Protein AF-0000000072265539 (afdb_homodimer)

Organism: Cereibacter sphaeroides (strain ATCC 17023 / DSM 158 / JCM 6121 / CCUG 31486 / LMG 2827 / NBRC 12203 / NCIMB 8253 / ATH 2.4.1.) (NCBI:txid272943)

Secondary structure (DSSP, 8-state):
-HHHHHHHHHHHHHS-HHHHHHHHHHHHHHHHHHHHH-S-HHHHHHHHHHHHHHHHHHHHHHHTTHHHHHHHHTTHHHHHHHSSS-HHHHHHHHHHHHIIIIIHHHHHHHHHHHHHTT--TTHHHHHHHHHHHHHHHHHHHHHHHHHHHTT-TTHHHHHHHHHHHHHHHHHHHHHHHHHHHHTT---HHHHHHHHHHHHHHHHHHHHHHHHHHHHHT-/-HHHHHHHHHHHHHS-HHHHHHHHHHHHHHHHHHHHH-S-HHHHHHHHHHHHHHHHHHHHHHHTTHHHHHHHHTTHHHHHHHSSS-HHHHHHHHHHHHIIIIIHHHHHHHHHHHHHTT--TTHHHHHHHHHHHHHHHHHHHHHHHHHHHTT-TTHHHHHHHHHHHHHHHHHHHHHHHHHHHHTT---HHHHHHHHHHHHHHHHHHHHHHHHHHHHHT-

Foldseek 3Di:
DVVLLVVLLVCLVVVVPLLVQLLVQLLCQLQVVCVVVHVDLVVLQQCLLLSSLVSLLVSLLSNLLVLCAVCVVVVVLVVLLPDPDDQLVSLLSSLVSSCVSHLQVSLVCSLVSCVSSNHAPQLNVLLSLLSVQQVSLSSLLLSLLCLLQPPHDVSSVSSCVRSVVVSVLSSVLSSVLSNCRSVVHDNPVSSVSSNVSSVVSSPPSSVSSSVSNVVVVD/DVVLLVVLLVCLVVVVPLLVQLLVQLLCQLQVVCVVVHVDLVVLQQCLLLSSLVSLLVSLLSNLLVLCAVCVVVVVLVVLLPDPDDQLVSLLSSLVSSCVSHLQVSLVCSLVSCVSSNHAPQLNVLLSLLSVQQVSLSSLLLSLLCLLQPPHDVSSVSSCVVSVVVSVLSSVLSSVLSNCRSVVHDNPVSSVSSNVSSVVSSPPSSVSSSVSNVVVVD

Radius of gyration: 22.02 Å; Cα contacts (8 Å, |Δi|>4): 659; chains: 2; bounding box: 60×53×45 Å

InterPro domains:
  IPR003544 Cytochrome c-type biogenesis protein CcmB [PF03379] (1-215)
  IPR003544 Cytochrome c-type biogenesis protein CcmB [PTHR30070] (2-191)
  IPR026031 Cytochrome c-type biogenesis protein CcmB, bacteria [PIRSF002764] (3-217)
  IPR026031 Cytochrome c-type biogenesis protein CcmB, bacteria [TIGR01190] (4-214)

Nearest PDB structures (foldseek):
  8ce1-assembly1_B  TM=9.527E-01  e=8.725E-14  Escherichia coli
  7f02-assembly1_F  TM=9.563E-01  e=2.378E-13  Escherichia coli BL21(DE3)
  7vfp-assembly1_B  TM=8.879E-01  e=1.341E-10  Escherichia coli BL21(DE3)
  7vfj-assembly1_B  TM=8.975E-01  e=1.117E-10  Escherichia coli BL21(DE3)
  8ce1-assembly1_B  TM=9.526E-01  e=1.186E-13  Escherichia coli

Sequence (436 aa):
MIALLLRDLRLALRAGGGFGLGLAFFLLVAVLVPLGVGPEPATLAKIAPGILWVGALLACLLSLDRIFALDHEDGSLDLLATAPIPLEGVVAVKACAHWIVTGLPLTLVSPLLGLLMNLPAEGYPLLLASLAIGTPALSVIGTFGAALTVGLKRGGLLLSLLVLPLYVPTLVFGAEAVRRGALGMDVATPFLLLGGITAGVAALLPFASAAAVRINLRMIALLLRDLRLALRAGGGFGLGLAFFLLVAVLVPLGVGPEPATLAKIAPGILWVGALLACLLSLDRIFALDHEDGSLDLLATAPIPLEGVVAVKACAHWIVTGLPLTLVSPLLGLLMNLPAEGYPLLLASLAIGTPALSVIGTFGAALTVGLKRGGLLLSLLVLPLYVPTLVFGAEAVRRGALGMDVATPFLLLGGITAGVAALLPFASAAAVRINLR

Structure (mmCIF, N/CA/C/O backbone):
data_AF-0000000072265539-model_v1
#
loop_
_entity.id
_entity.type
_entity.pdbx_description
1 polymer 'Heme exporter protein B'
#
loop_
_atom_site.group_PDB
_atom_site.id
_atom_site.type_symbol
_atom_site.label_atom_id
_atom_site.label_alt_id
_atom_site.label_comp_id
_atom_site.label_asym_id
_atom_site.label_entity_id
_atom_site.label_seq_id
_atom_site.pdbx_PDB_ins_code
_atom_site.Cartn_x
_atom_site.Cartn_y
_atom_site.Cartn_z
_atom_site.occupancy
_atom_site.B_iso_or_equiv
_atom_site.auth_seq_id
_atom_site.auth_comp_id
_atom_site.auth_asym_id
_atom_site.auth_atom_id
_atom_site.pdbx_PDB_model_num
ATOM 1 N N . MET A 1 1 ? 28.266 14.273 11.57 1 88.81 1 MET A N 1
ATOM 2 C CA . MET A 1 1 ? 27.391 13.367 10.828 1 88.81 1 MET A CA 1
ATOM 3 C C . MET A 1 1 ? 26.703 12.391 11.773 1 88.81 1 MET A C 1
ATOM 5 O O . MET A 1 1 ? 25.5 12.125 11.625 1 88.81 1 MET A O 1
ATOM 9 N N . ILE A 1 2 ? 27.297 12.039 12.867 1 90.25 2 ILE A N 1
ATOM 10 C CA . ILE A 1 2 ? 26.688 11.117 13.82 1 90.25 2 ILE A CA 1
ATOM 11 C C . ILE A 1 2 ? 25.578 11.836 14.586 1 90.25 2 ILE A C 1
ATOM 13 O O . ILE A 1 2 ? 24.516 11.25 14.836 1 90.25 2 ILE A O 1
ATOM 17 N N . ALA A 1 3 ? 25.875 13.062 14.922 1 88.69 3 ALA A N 1
ATOM 18 C CA . ALA A 1 3 ? 24.875 13.859 15.617 1 88.69 3 ALA A CA 1
ATOM 19 C C . ALA A 1 3 ? 23.625 14.023 14.758 1 88.69 3 ALA A C 1
ATOM 21 O O . ALA A 1 3 ? 22.5 13.938 15.266 1 88.69 3 ALA A O 1
ATOM 22 N N . LEU A 1 4 ? 23.844 14.211 13.523 1 88.69 4 LEU A N 1
ATOM 23 C CA . LEU A 1 4 ? 22.719 14.359 12.602 1 88.69 4 LEU A CA 1
ATOM 24 C C . LEU A 1 4 ? 21.953 13.047 12.469 1 88.69 4 LEU A C 1
ATOM 26 O O . LEU A 1 4 ? 20.719 13.047 12.43 1 88.69 4 LEU A O 1
ATOM 30 N N . LEU A 1 5 ? 22.641 11.969 12.406 1 92.62 5 LEU A N 1
ATOM 31 C CA . LEU A 1 5 ? 22.016 10.656 12.32 1 92.62 5 LEU A CA 1
ATOM 32 C C . LEU A 1 5 ? 21.156 10.391 13.555 1 92.62 5 LEU A C 1
ATOM 34 O O . LEU A 1 5 ? 20.016 9.961 13.43 1 92.62 5 LEU A O 1
ATOM 38 N N . LEU A 1 6 ? 21.703 10.633 14.648 1 92.69 6 LEU A N 1
ATOM 39 C CA . LEU A 1 6 ? 20.969 10.406 15.898 1 92.69 6 LEU A CA 1
ATOM 40 C C . LEU A 1 6 ? 19.734 11.289 15.977 1 92.69 6 LEU A C 1
ATOM 42 O O . LEU A 1 6 ? 18.688 10.852 16.438 1 92.69 6 LEU A O 1
ATOM 46 N N . ARG A 1 7 ? 19.938 12.477 15.547 1 88.06 7 ARG A N 1
ATOM 47 C CA . ARG A 1 7 ? 18.812 13.398 15.492 1 88.06 7 ARG A CA 1
ATOM 48 C C . ARG A 1 7 ? 17.719 12.867 14.57 1 88.06 7 ARG A C 1
ATOM 50 O O . ARG A 1 7 ? 16.531 12.852 14.938 1 88.06 7 ARG A O 1
ATOM 57 N N . ASP A 1 8 ? 18.125 12.43 13.414 1 88.94 8 ASP A N 1
ATOM 58 C CA . ASP A 1 8 ? 17.156 11.938 12.445 1 88.94 8 ASP A CA 1
ATOM 59 C C . ASP A 1 8 ? 16.484 10.656 12.938 1 88.94 8 ASP A C 1
ATOM 61 O O . ASP A 1 8 ? 15.297 10.43 12.688 1 88.94 8 ASP A O 1
ATOM 65 N N . LEU A 1 9 ? 17.219 9.828 13.578 1 89.62 9 LEU A N 1
ATOM 66 C CA . LEU A 1 9 ? 16.656 8.617 14.148 1 89.62 9 LEU A CA 1
ATOM 67 C C . LEU A 1 9 ? 15.617 8.953 15.219 1 89.62 9 LEU A C 1
ATOM 69 O O . LEU A 1 9 ? 14.539 8.344 15.258 1 89.62 9 LEU A O 1
ATOM 73 N N . ARG A 1 10 ? 15.891 9.914 15.984 1 87.12 10 ARG A N 1
ATOM 74 C CA . ARG A 1 10 ? 14.969 10.352 17.031 1 87.12 10 ARG A CA 1
ATOM 75 C C . ARG A 1 10 ? 13.703 10.953 16.438 1 87.12 10 ARG A C 1
ATOM 77 O O . ARG A 1 10 ? 12.594 10.672 16.891 1 87.12 10 ARG A O 1
ATOM 84 N N . LEU A 1 11 ? 13.906 11.734 15.461 1 80.44 11 LEU A N 1
ATOM 85 C CA . LEU A 1 11 ? 12.773 12.367 14.797 1 80.44 11 LEU A CA 1
ATOM 86 C C . LEU A 1 11 ? 11.875 11.32 14.141 1 80.44 11 LEU A C 1
ATOM 88 O O . LEU A 1 11 ? 10.648 11.406 14.227 1 80.44 11 LEU A O 1
ATOM 92 N N . ALA A 1 12 ? 12.492 10.359 13.508 1 81.38 12 ALA A N 1
ATOM 93 C CA . ALA A 1 12 ? 11.75 9.312 12.805 1 81.38 12 ALA A CA 1
ATOM 94 C C . ALA A 1 12 ? 10.969 8.445 13.789 1 81.38 12 ALA A C 1
ATOM 96 O O . ALA A 1 12 ? 9.836 8.055 13.508 1 81.38 12 ALA A O 1
ATOM 97 N N . LEU A 1 13 ? 11.578 8.148 14.906 1 79 13 LEU A N 1
ATOM 98 C CA . LEU A 1 13 ? 10.945 7.305 15.914 1 79 13 LEU A CA 1
ATOM 99 C C . LEU A 1 13 ? 9.836 8.07 16.641 1 79 13 LEU A C 1
ATOM 101 O O . LEU A 1 13 ? 8.828 7.48 17.031 1 79 13 LEU A O 1
ATOM 105 N N . ARG A 1 14 ? 10.086 9.336 16.859 1 71.25 14 ARG A N 1
ATOM 106 C CA . ARG A 1 14 ? 9.102 10.156 17.562 1 71.25 14 ARG A CA 1
ATOM 107 C C . ARG A 1 14 ? 7.91 10.469 16.656 1 71.25 14 ARG A C 1
ATOM 109 O O . ARG A 1 14 ? 6.777 10.57 17.141 1 71.25 14 ARG A O 1
ATOM 116 N N . ALA A 1 15 ? 8.305 10.758 15.453 1 62.69 15 ALA A N 1
ATOM 117 C CA . ALA A 1 15 ? 7.207 11.062 14.531 1 62.69 15 ALA A CA 1
ATOM 118 C C . ALA A 1 15 ? 6.32 9.836 14.32 1 62.69 15 ALA A C 1
ATOM 120 O O . ALA A 1 15 ? 5.156 9.969 13.938 1 62.69 15 ALA A O 1
ATOM 121 N N . GLY A 1 16 ? 6.719 8.609 15.062 1 58.09 16 GLY A N 1
ATOM 122 C CA . GLY A 1 16 ? 5.996 7.355 15.18 1 58.09 16 GLY A CA 1
ATOM 123 C C . GLY A 1 16 ? 5.285 6.957 13.898 1 58.09 16 GLY A C 1
ATOM 124 O O . GLY A 1 16 ? 5.137 5.77 13.609 1 58.09 16 GLY A O 1
ATOM 125 N N . GLY A 1 17 ? 4.656 7.855 13.156 1 59 17 GLY A N 1
ATOM 126 C CA . GLY A 1 17 ? 3.629 7.574 12.164 1 59 17 GLY A CA 1
ATOM 127 C C . GLY A 1 17 ? 4.18 6.953 10.891 1 59 17 GLY A C 1
ATOM 128 O O . GLY A 1 17 ? 3.594 6.016 10.352 1 59 17 GLY A O 1
ATOM 129 N N . GLY A 1 18 ? 5.406 7.273 10.5 1 62.09 18 GLY A N 1
ATOM 130 C CA . GLY A 1 18 ? 5.84 6.832 9.188 1 62.09 18 GLY A CA 1
ATOM 131 C C . GLY A 1 18 ? 6.402 5.422 9.188 1 62.09 18 GLY A C 1
ATOM 132 O O . GLY A 1 18 ? 6.039 4.605 8.336 1 62.09 18 GLY A O 1
ATOM 133 N N . PHE A 1 19 ? 7.145 5.035 10.266 1 69.88 19 PHE A N 1
ATOM 134 C CA . PHE A 1 19 ? 7.816 3.74 10.32 1 69.88 19 PHE A CA 1
ATOM 135 C C . PHE A 1 19 ? 6.832 2.631 10.664 1 69.88 19 PHE A C 1
ATOM 137 O O . PHE A 1 19 ? 6.848 1.563 10.047 1 69.88 19 PHE A O 1
ATOM 144 N N . GLY A 1 20 ? 6.09 2.955 11.516 1 79.19 20 GLY A N 1
ATOM 145 C CA . GLY A 1 20 ? 5.066 1.985 11.875 1 79.19 20 GLY A CA 1
ATOM 146 C C . GLY A 1 20 ? 4.098 1.695 10.75 1 79.19 20 GLY A C 1
ATOM 147 O O . GLY A 1 20 ? 3.688 0.548 10.547 1 79.19 20 GLY A O 1
ATOM 148 N N . LEU A 1 21 ? 3.891 2.695 9.953 1 80.12 21 LEU A N 1
ATOM 149 C CA . LEU A 1 21 ? 2.953 2.557 8.844 1 80.12 21 LEU A CA 1
ATOM 150 C C . LEU A 1 21 ? 3.521 1.643 7.758 1 80.12 21 LEU A C 1
ATOM 152 O O . LEU A 1 21 ? 2.805 0.802 7.211 1 80.12 21 LEU A O 1
ATOM 156 N N . GLY A 1 22 ? 4.824 1.837 7.508 1 88.12 22 GLY A N 1
ATOM 157 C CA . GLY A 1 22 ? 5.469 0.975 6.527 1 88.12 22 GLY A CA 1
ATOM 158 C C . GLY A 1 22 ? 5.473 -0.488 6.934 1 88.12 22 GLY A C 1
ATOM 159 O O . GLY A 1 22 ? 5.18 -1.363 6.117 1 88.12 22 GLY A O 1
ATOM 160 N N . LEU A 1 23 ? 5.75 -0.711 8.203 1 91.56 23 LEU A N 1
ATOM 161 C CA . LEU A 1 23 ? 5.777 -2.078 8.711 1 91.56 23 LEU A CA 1
ATOM 162 C C . LEU A 1 23 ? 4.379 -2.688 8.695 1 91.56 23 LEU A C 1
ATOM 164 O O . LEU A 1 23 ? 4.207 -3.852 8.328 1 91.56 23 LEU A O 1
ATOM 168 N N . ALA A 1 24 ? 3.443 -1.901 9.109 1 90.56 24 ALA A N 1
ATOM 169 C CA . ALA A 1 24 ? 2.057 -2.359 9.102 1 90.56 24 ALA A CA 1
ATOM 170 C C . ALA A 1 24 ? 1.602 -2.688 7.68 1 90.56 24 ALA A C 1
ATOM 172 O O . ALA A 1 24 ? 0.908 -3.682 7.457 1 90.56 24 ALA A O 1
ATOM 173 N N . PHE A 1 25 ? 1.995 -1.825 6.855 1 92.12 25 PHE A N 1
ATOM 174 C CA . PHE A 1 25 ? 1.646 -2.051 5.457 1 92.12 25 PHE A CA 1
ATOM 175 C C . PHE A 1 25 ? 2.234 -3.365 4.957 1 92.12 25 PHE A C 1
ATOM 177 O O . PHE A 1 25 ? 1.557 -4.133 4.273 1 92.12 25 PHE A O 1
ATOM 184 N N . PHE A 1 26 ? 3.473 -3.564 5.211 1 95.94 26 PHE A N 1
ATOM 185 C CA . PHE A 1 26 ? 4.152 -4.797 4.824 1 95.94 26 PHE A CA 1
ATOM 186 C C . PHE A 1 26 ? 3.426 -6.016 5.379 1 95.94 26 PHE A C 1
ATOM 188 O O . PHE A 1 26 ? 3.203 -6.992 4.664 1 95.94 26 PHE A O 1
ATOM 195 N N . LEU A 1 27 ? 3.023 -5.957 6.547 1 94.81 27 LEU A N 1
ATOM 196 C CA . LEU A 1 27 ? 2.273 -7.027 7.195 1 94.81 27 LEU A CA 1
ATOM 197 C C . LEU A 1 27 ? 0.918 -7.223 6.523 1 94.81 27 LEU A C 1
ATOM 199 O O . LEU A 1 27 ? 0.497 -8.359 6.289 1 94.81 27 LEU A O 1
ATOM 203 N N . LEU A 1 28 ? 0.301 -6.156 6.207 1 94.44 28 LEU A N 1
ATOM 204 C CA . LEU A 1 28 ? -1.011 -6.227 5.574 1 94.44 28 LEU A CA 1
ATOM 205 C C . LEU A 1 28 ? -0.922 -6.922 4.219 1 94.44 28 LEU A C 1
ATOM 207 O O . LEU A 1 28 ? -1.77 -7.754 3.885 1 94.44 28 LEU A O 1
ATOM 211 N N . VAL A 1 29 ? 0.098 -6.543 3.473 1 95.81 29 VAL A N 1
ATOM 212 C CA . VAL A 1 29 ? 0.286 -7.18 2.174 1 95.81 29 VAL A CA 1
ATOM 213 C C . VAL A 1 29 ? 0.459 -8.688 2.357 1 95.81 29 VAL A C 1
ATOM 215 O O . VAL A 1 29 ? -0.201 -9.484 1.684 1 95.81 29 VAL A O 1
ATOM 218 N N . ALA A 1 30 ? 1.24 -9.109 3.297 1 96.19 30 ALA A N 1
ATOM 219 C CA . ALA A 1 30 ? 1.582 -10.516 3.508 1 96.19 30 ALA A CA 1
ATOM 220 C C . ALA A 1 30 ? 0.386 -11.297 4.043 1 96.19 30 ALA A C 1
ATOM 222 O O . ALA A 1 30 ? 0.256 -12.492 3.789 1 96.19 30 ALA A O 1
ATOM 223 N N . VAL A 1 31 ? -0.462 -10.633 4.723 1 95.56 31 VAL A N 1
ATOM 224 C CA . VAL A 1 31 ? -1.626 -11.297 5.305 1 95.56 31 VAL A CA 1
ATOM 225 C C . VAL A 1 31 ? -2.75 -11.367 4.27 1 95.56 31 VAL A C 1
ATOM 227 O O . VAL A 1 31 ? -3.422 -12.391 4.141 1 95.56 31 VAL A O 1
ATOM 230 N N . LEU A 1 32 ? -2.916 -10.367 3.52 1 97.25 32 LEU A N 1
ATOM 231 C CA . LEU A 1 32 ? -4.078 -10.242 2.645 1 97.25 32 LEU A CA 1
ATOM 232 C C . LEU A 1 32 ? -3.869 -11.031 1.355 1 97.25 32 LEU A C 1
ATOM 234 O O . LEU A 1 32 ? -4.828 -11.547 0.775 1 97.25 32 LEU A O 1
ATOM 238 N N . VAL A 1 33 ? -2.645 -11.125 0.945 1 97.81 33 VAL A N 1
ATOM 239 C CA . VAL A 1 33 ? -2.4 -11.781 -0.335 1 97.81 33 VAL A CA 1
ATOM 240 C C . VAL A 1 33 ? -2.832 -13.242 -0.258 1 97.81 33 VAL A C 1
ATOM 242 O O . VAL A 1 33 ? -3.596 -13.719 -1.103 1 97.81 33 VAL A O 1
ATOM 245 N N . PRO A 1 34 ? -2.426 -13.984 0.759 1 97.56 34 PRO A N 1
ATOM 246 C CA . PRO A 1 34 ? -2.926 -15.352 0.855 1 97.56 34 PRO A CA 1
ATOM 247 C C . PRO A 1 34 ? -4.449 -15.422 0.95 1 97.56 34 PRO A C 1
ATOM 249 O O . PRO A 1 34 ? -5.062 -16.344 0.407 1 97.56 34 PRO A O 1
ATOM 252 N N . LEU A 1 35 ? -5.066 -14.516 1.586 1 96.5 35 LEU A N 1
ATOM 253 C CA . LEU A 1 35 ? -6.516 -14.492 1.729 1 96.5 35 LEU A CA 1
ATOM 254 C C . LEU A 1 35 ? -7.188 -14.172 0.398 1 96.5 35 LEU A C 1
ATOM 256 O O . LEU A 1 35 ? -8.281 -14.664 0.116 1 96.5 35 LEU A O 1
ATOM 260 N N . GLY A 1 36 ? -6.586 -13.312 -0.366 1 96.81 36 GLY A N 1
ATOM 261 C CA . GLY A 1 36 ? -7.137 -12.906 -1.649 1 96.81 36 GLY A CA 1
ATOM 262 C C . GLY A 1 36 ? -6.898 -13.922 -2.75 1 96.81 36 GLY A C 1
ATOM 263 O O . GLY A 1 36 ? -7.805 -14.219 -3.533 1 96.81 36 GLY A O 1
ATOM 264 N N . VAL A 1 37 ? -5.707 -14.469 -2.779 1 95.81 37 VAL A N 1
ATOM 265 C CA . VAL A 1 37 ? -5.316 -15.367 -3.863 1 95.81 37 VAL A CA 1
ATOM 266 C C . VAL A 1 37 ? -5.75 -16.797 -3.541 1 95.81 37 VAL A C 1
ATOM 268 O O . VAL A 1 37 ? -5.914 -17.609 -4.441 1 95.81 37 VAL A O 1
ATOM 271 N N . GLY A 1 38 ? -5.918 -17.109 -2.291 1 92.56 38 GLY A N 1
ATOM 272 C CA . GLY A 1 38 ? -6.246 -18.469 -1.871 1 92.56 38 GLY A CA 1
ATOM 273 C C . GLY A 1 38 ? -5.109 -19.156 -1.146 1 92.56 38 GLY A C 1
ATOM 274 O O . GLY A 1 38 ? -3.953 -18.734 -1.246 1 92.56 38 GLY A O 1
ATOM 275 N N . PRO A 1 39 ? -5.398 -20.141 -0.516 1 88.69 39 PRO A N 1
ATOM 276 C CA . PRO A 1 39 ? -4.441 -20.766 0.406 1 88.69 39 PRO A CA 1
ATOM 277 C C . PRO A 1 39 ? -3.607 -21.859 -0.256 1 88.69 39 PRO A C 1
ATOM 279 O O . PRO A 1 39 ? -2.869 -22.578 0.426 1 88.69 39 PRO A O 1
ATOM 282 N N . GLU A 1 40 ? -3.627 -22.016 -1.55 1 93.56 40 GLU A N 1
ATOM 283 C CA . GLU A 1 40 ? -2.84 -23.062 -2.203 1 93.56 40 GLU A CA 1
ATOM 284 C C . GLU A 1 40 ? -1.346 -22.828 -2 1 93.56 40 GLU A C 1
ATOM 286 O O . GLU A 1 40 ? -0.781 -21.875 -2.531 1 93.56 40 GLU A O 1
ATOM 291 N N . PRO A 1 41 ? -0.693 -23.734 -1.288 1 93.94 41 PRO A N 1
ATOM 292 C CA . PRO A 1 41 ? 0.697 -23.516 -0.881 1 93.94 41 PRO A CA 1
ATOM 293 C C . PRO A 1 41 ? 1.642 -23.359 -2.07 1 93.94 41 PRO A C 1
ATOM 295 O O . PRO A 1 41 ? 2.576 -22.562 -2.018 1 93.94 41 PRO A O 1
ATOM 298 N N . ALA A 1 42 ? 1.43 -24.156 -3.119 1 94.62 42 ALA A N 1
ATOM 299 C CA . ALA A 1 42 ? 2.326 -24.094 -4.27 1 94.62 42 ALA A CA 1
ATOM 300 C C . ALA A 1 42 ? 2.266 -22.719 -4.938 1 94.62 42 ALA A C 1
ATOM 302 O O . ALA A 1 42 ? 3.291 -22.188 -5.371 1 94.62 42 ALA A O 1
ATOM 303 N N . THR A 1 43 ? 1.087 -22.188 -5.027 1 95.31 43 THR A N 1
ATOM 304 C CA . THR A 1 43 ? 0.926 -20.859 -5.613 1 95.31 43 THR A CA 1
ATOM 305 C C . THR A 1 43 ? 1.564 -19.797 -4.723 1 95.31 43 THR A C 1
ATOM 307 O O . THR A 1 43 ? 2.303 -18.938 -5.207 1 95.31 43 THR A O 1
ATOM 310 N N . LEU A 1 44 ? 1.284 -19.922 -3.484 1 96.88 44 LEU A N 1
ATOM 311 C CA . LEU A 1 44 ? 1.833 -18.953 -2.539 1 96.88 44 LEU A CA 1
ATOM 312 C C . LEU A 1 44 ? 3.357 -19 -2.535 1 96.88 44 LEU A C 1
ATOM 314 O O . LEU A 1 44 ? 4.016 -17.953 -2.578 1 96.88 44 LEU A O 1
ATOM 318 N N . ALA A 1 45 ? 3.898 -20.172 -2.516 1 96.5 45 ALA A N 1
ATOM 319 C CA . ALA A 1 45 ? 5.348 -20.344 -2.527 1 96.5 45 ALA A CA 1
ATOM 320 C C . ALA A 1 45 ? 5.965 -19.719 -3.771 1 96.5 45 ALA A C 1
ATOM 322 O O . ALA A 1 45 ? 7.031 -19.094 -3.699 1 96.5 45 ALA A O 1
ATOM 323 N N . LYS A 1 46 ? 5.289 -19.875 -4.82 1 95.88 46 LYS A N 1
ATOM 324 C CA . LYS A 1 46 ? 5.789 -19.391 -6.102 1 95.88 46 LYS A CA 1
ATOM 325 C C . LYS A 1 46 ? 5.824 -17.859 -6.133 1 95.88 46 LYS A C 1
ATOM 327 O O . LYS A 1 46 ? 6.734 -17.266 -6.711 1 95.88 46 LYS A O 1
ATOM 332 N N . ILE A 1 47 ? 4.91 -17.219 -5.512 1 97.56 47 ILE A N 1
ATOM 333 C CA . ILE A 1 47 ? 4.809 -15.781 -5.668 1 97.56 47 ILE A CA 1
ATOM 334 C C . ILE A 1 47 ? 5.426 -15.086 -4.457 1 97.56 47 ILE A C 1
ATOM 336 O O . ILE A 1 47 ? 5.645 -13.867 -4.477 1 97.56 47 ILE A O 1
ATOM 340 N N . ALA A 1 48 ? 5.758 -15.773 -3.422 1 98.25 48 ALA A N 1
ATOM 341 C CA . ALA A 1 48 ? 6.188 -15.234 -2.137 1 98.25 48 ALA A CA 1
ATOM 342 C C . ALA A 1 48 ? 7.363 -14.273 -2.309 1 98.25 48 ALA A C 1
ATOM 344 O O . ALA A 1 48 ? 7.328 -13.141 -1.821 1 98.25 48 ALA A O 1
ATOM 345 N N . PRO A 1 49 ? 8.414 -14.688 -3.074 1 98.12 49 PRO A N 1
ATOM 346 C CA . PRO A 1 49 ? 9.555 -13.773 -3.213 1 98.12 49 PRO A CA 1
ATOM 347 C C . PRO A 1 49 ? 9.164 -12.422 -3.805 1 98.12 49 PRO A C 1
ATOM 349 O O . PRO A 1 49 ? 9.547 -11.383 -3.273 1 98.12 49 PRO A O 1
ATOM 352 N N . GLY A 1 50 ? 8.422 -12.508 -4.832 1 98.19 50 GLY A N 1
ATOM 353 C CA . GLY A 1 50 ? 8 -11.297 -5.512 1 98.19 50 GLY A CA 1
ATOM 354 C C . GLY A 1 50 ? 7.09 -10.422 -4.664 1 98.19 50 GLY A C 1
ATOM 355 O O . GLY A 1 50 ? 7.281 -9.211 -4.582 1 98.19 50 GLY A O 1
ATOM 356 N N . ILE A 1 51 ? 6.102 -10.977 -3.996 1 98.5 51 ILE A N 1
ATOM 357 C CA . ILE A 1 51 ? 5.113 -10.25 -3.207 1 98.5 51 ILE A CA 1
ATOM 358 C C . ILE A 1 51 ? 5.793 -9.594 -2.012 1 98.5 51 ILE A C 1
ATOM 360 O O . ILE A 1 51 ? 5.48 -8.453 -1.664 1 98.5 51 ILE A O 1
ATOM 364 N N . LEU A 1 52 ? 6.668 -10.312 -1.39 1 98.5 52 LEU A N 1
ATOM 365 C CA . LEU A 1 52 ? 7.348 -9.758 -0.225 1 98.5 52 LEU A CA 1
ATOM 366 C C . LEU A 1 52 ? 8.234 -8.586 -0.623 1 98.5 52 LEU A C 1
ATOM 368 O O . LEU A 1 52 ? 8.273 -7.566 0.075 1 98.5 52 LEU A O 1
ATOM 372 N N . TRP A 1 53 ? 8.883 -8.664 -1.714 1 98.69 53 TRP A N 1
ATOM 373 C CA . TRP A 1 53 ? 9.695 -7.562 -2.217 1 98.69 53 TRP A CA 1
ATOM 374 C C . TRP A 1 53 ? 8.82 -6.383 -2.631 1 98.69 53 TRP A C 1
ATOM 376 O O . TRP A 1 53 ? 9.164 -5.227 -2.369 1 98.69 53 TRP A O 1
ATOM 386 N N . VAL A 1 54 ? 7.73 -6.691 -3.316 1 98.31 54 VAL A N 1
ATOM 387 C CA . VAL A 1 54 ? 6.793 -5.637 -3.689 1 98.31 54 VAL A CA 1
ATOM 388 C C . VAL A 1 54 ? 6.285 -4.93 -2.436 1 98.31 54 VAL A C 1
ATOM 390 O O . VAL A 1 54 ? 6.234 -3.699 -2.387 1 98.31 54 VAL A O 1
ATOM 393 N N . GLY A 1 55 ? 5.867 -5.73 -1.448 1 97.69 55 GLY A N 1
ATOM 394 C CA . GLY A 1 55 ? 5.426 -5.16 -0.185 1 97.69 55 GLY A CA 1
ATOM 395 C C . GLY A 1 55 ? 6.473 -4.281 0.471 1 97.69 55 GLY A C 1
ATOM 396 O O . GLY A 1 55 ? 6.156 -3.197 0.967 1 97.69 55 GLY A O 1
ATOM 397 N N . ALA A 1 56 ? 7.688 -4.758 0.469 1 97.44 56 ALA A N 1
ATOM 398 C CA . ALA A 1 56 ? 8.781 -3.982 1.052 1 97.44 56 ALA A CA 1
ATOM 399 C C . ALA A 1 56 ? 8.984 -2.672 0.296 1 97.44 56 ALA A C 1
ATOM 401 O O . ALA A 1 56 ? 9.18 -1.619 0.907 1 97.44 56 ALA A O 1
ATOM 402 N N . LEU A 1 57 ? 8.984 -2.762 -0.993 1 97.31 57 LEU A N 1
ATOM 403 C CA . LEU A 1 57 ? 9.18 -1.581 -1.828 1 97.31 57 LEU A CA 1
ATOM 404 C C . LEU A 1 57 ? 8.07 -0.562 -1.589 1 97.31 57 LEU A C 1
ATOM 406 O O . LEU A 1 57 ? 8.344 0.625 -1.397 1 97.31 57 LEU A O 1
ATOM 410 N N . LEU A 1 58 ? 6.832 -1.048 -1.579 1 95 58 LEU A N 1
ATOM 411 C CA . LEU A 1 58 ? 5.699 -0.159 -1.357 1 95 58 LEU A CA 1
ATOM 412 C C . LEU A 1 58 ? 5.754 0.456 0.037 1 95 58 LEU A C 1
ATOM 414 O O . LEU A 1 58 ? 5.426 1.63 0.216 1 95 58 LEU A O 1
ATOM 418 N N . ALA A 1 59 ? 6.117 -0.33 0.979 1 93.94 59 ALA A N 1
ATOM 419 C CA . ALA A 1 59 ? 6.277 0.18 2.338 1 93.94 59 ALA A CA 1
ATOM 420 C C . ALA A 1 59 ? 7.312 1.303 2.385 1 93.94 59 ALA A C 1
ATOM 422 O O . ALA A 1 59 ? 7.109 2.314 3.061 1 93.94 59 ALA A O 1
ATOM 423 N N . CYS A 1 60 ? 8.383 1.145 1.68 1 93.12 60 CYS A N 1
ATOM 424 C CA . CYS A 1 60 ? 9.422 2.164 1.621 1 93.12 60 CYS A CA 1
ATOM 425 C C . CYS A 1 60 ? 8.898 3.441 0.971 1 93.12 60 CYS A C 1
ATOM 427 O O . CYS A 1 60 ? 9.195 4.543 1.437 1 93.12 60 CYS A O 1
ATOM 429 N N . LEU A 1 61 ? 8.164 3.279 -0.051 1 91.62 61 LEU A N 1
ATOM 430 C CA . LEU A 1 61 ? 7.609 4.434 -0.746 1 91.62 61 LEU A CA 1
ATOM 431 C C . LEU A 1 61 ? 6.73 5.262 0.189 1 91.62 61 LEU A C 1
ATOM 433 O O . LEU A 1 61 ? 6.762 6.492 0.152 1 91.62 61 LEU A O 1
ATOM 437 N N . LEU A 1 62 ? 6.02 4.582 1.042 1 86.75 62 LEU A N 1
ATOM 438 C CA . LEU A 1 62 ? 5.102 5.25 1.959 1 86.75 62 LEU A CA 1
ATOM 439 C C . LEU A 1 62 ? 5.867 6.043 3.012 1 86.75 62 LEU A C 1
ATOM 441 O O . LEU A 1 62 ? 5.359 7.039 3.533 1 86.75 62 LEU A O 1
ATOM 445 N N . SER A 1 63 ? 7.051 5.688 3.275 1 86.25 63 SER A N 1
ATOM 446 C CA . SER A 1 63 ? 7.812 6.289 4.367 1 86.25 63 SER A CA 1
ATOM 447 C C . SER A 1 63 ? 8.711 7.41 3.863 1 86.25 63 SER A C 1
ATOM 449 O O . SER A 1 63 ? 9.305 8.141 4.656 1 86.25 63 SER A O 1
ATOM 451 N N . LEU A 1 64 ? 8.758 7.625 2.582 1 87.44 64 LEU A N 1
ATOM 452 C CA . LEU A 1 64 ? 9.719 8.555 1.996 1 87.44 64 LEU A CA 1
ATOM 453 C C . LEU A 1 64 ? 9.266 10 2.186 1 87.44 64 LEU A C 1
ATOM 455 O O . LEU A 1 64 ? 10.086 10.922 2.178 1 87.44 64 LEU A O 1
ATOM 459 N N . ASP A 1 65 ? 8.008 10.188 2.305 1 78.19 65 ASP A N 1
ATOM 460 C CA . ASP A 1 65 ? 7.434 11.523 2.316 1 78.19 65 ASP A CA 1
ATOM 461 C C . ASP A 1 65 ? 7.977 12.344 3.486 1 78.19 65 ASP A C 1
ATOM 463 O O . ASP A 1 65 ? 8.039 13.57 3.414 1 78.19 65 ASP A O 1
ATOM 467 N N . ARG A 1 66 ? 8.484 11.703 4.41 1 78.81 66 ARG A N 1
ATOM 468 C CA . ARG A 1 66 ? 8.812 12.43 5.633 1 78.81 66 ARG A CA 1
ATOM 469 C C . ARG A 1 66 ? 10.305 12.719 5.715 1 78.81 66 ARG A C 1
ATOM 471 O O . ARG A 1 66 ? 10.758 13.414 6.629 1 78.81 66 ARG A O 1
ATOM 478 N N . ILE A 1 67 ? 11.031 12.281 4.754 1 84.94 67 ILE A N 1
ATOM 479 C CA . ILE A 1 67 ? 12.484 12.344 4.871 1 84.94 67 ILE A CA 1
ATOM 480 C C . ILE A 1 67 ? 12.938 13.797 4.934 1 84.94 67 ILE A C 1
ATOM 482 O O . ILE A 1 67 ? 13.758 14.164 5.781 1 84.94 67 ILE A O 1
ATOM 486 N N . PHE A 1 68 ? 12.406 14.68 4.051 1 85.88 68 PHE A N 1
ATOM 487 C CA . PHE A 1 68 ? 12.836 16.062 4.016 1 85.88 68 PHE A CA 1
ATOM 488 C C . PHE A 1 68 ? 11.703 17 4.445 1 85.88 68 PHE A C 1
ATOM 490 O O . PHE A 1 68 ? 11.93 18.188 4.688 1 85.88 68 PHE A O 1
ATOM 497 N N . ALA A 1 69 ? 10.539 16.391 4.508 1 79.94 69 ALA A N 1
ATOM 498 C CA . ALA A 1 69 ? 9.359 17.219 4.746 1 79.94 69 ALA A CA 1
ATOM 499 C C . ALA A 1 69 ? 9.445 17.922 6.098 1 79.94 69 ALA A C 1
ATOM 501 O O . ALA A 1 69 ? 9.195 19.125 6.203 1 79.94 69 ALA A O 1
ATOM 502 N N . LEU A 1 70 ? 9.844 17.203 7.102 1 78.62 70 LEU A N 1
ATOM 503 C CA . LEU A 1 70 ? 9.891 17.766 8.445 1 78.62 70 LEU A CA 1
ATOM 504 C C . LEU A 1 70 ? 10.922 18.891 8.523 1 78.62 70 LEU A C 1
ATOM 506 O O . LEU A 1 70 ? 10.672 19.938 9.133 1 78.62 70 LEU A O 1
ATOM 510 N N . ASP A 1 71 ? 12.055 18.641 7.898 1 87.06 71 ASP A N 1
ATOM 511 C CA . ASP A 1 71 ? 13.102 19.656 7.891 1 87.06 71 ASP A CA 1
ATOM 512 C C . ASP A 1 71 ? 12.688 20.875 7.051 1 87.06 71 ASP A C 1
ATOM 514 O O . ASP A 1 71 ? 13.055 22 7.363 1 87.06 71 ASP A O 1
ATOM 518 N N . HIS A 1 72 ? 12.008 20.609 6 1 86.38 72 HIS A N 1
ATOM 519 C CA . HIS A 1 72 ? 11.555 21.688 5.129 1 86.38 72 HIS A CA 1
ATOM 520 C C . HIS A 1 72 ? 10.5 22.547 5.82 1 86.38 72 HIS A C 1
ATOM 522 O O . HIS A 1 72 ? 10.539 23.781 5.73 1 86.38 72 HIS A O 1
ATOM 528 N N . GLU A 1 73 ? 9.594 21.938 6.5 1 83.5 73 GLU A N 1
ATOM 529 C CA . GLU A 1 73 ? 8.484 22.625 7.16 1 83.5 73 GLU A CA 1
ATOM 530 C C . GLU A 1 73 ? 8.977 23.5 8.305 1 83.5 73 GLU A C 1
ATOM 532 O O . GLU A 1 73 ? 8.453 24.594 8.523 1 83.5 73 GLU A O 1
ATOM 537 N N . ASP A 1 74 ? 9.945 23.062 8.984 1 85.62 74 ASP A N 1
ATOM 538 C CA . ASP A 1 74 ? 10.383 23.828 10.141 1 85.62 74 ASP A CA 1
ATOM 539 C C . ASP A 1 74 ? 11.594 24.703 9.789 1 85.62 74 ASP A C 1
ATOM 541 O O . ASP A 1 74 ? 12.188 25.328 10.672 1 85.62 74 ASP A O 1
ATOM 545 N N . GLY A 1 75 ? 12.016 24.672 8.562 1 88.12 75 GLY A N 1
ATOM 546 C CA . GLY A 1 75 ? 13.062 25.562 8.094 1 88.12 75 GLY A CA 1
ATOM 547 C C . GLY A 1 75 ? 14.461 25 8.289 1 88.12 75 GLY A C 1
ATOM 548 O O . GLY A 1 75 ? 15.445 25.609 7.863 1 88.12 75 GLY A O 1
ATOM 549 N N . SER A 1 76 ? 14.633 23.891 8.898 1 88.56 76 SER A N 1
ATOM 550 C CA . SER A 1 76 ? 15.922 23.266 9.195 1 88.56 76 SER A CA 1
ATOM 551 C C . SER A 1 76 ? 16.656 22.891 7.91 1 88.56 76 SER A C 1
ATOM 553 O O . SER A 1 76 ? 17.891 22.844 7.883 1 88.56 76 SER A O 1
ATOM 555 N N . LEU A 1 77 ? 15.906 22.688 6.902 1 88.06 77 LEU A N 1
ATOM 556 C CA . LEU A 1 77 ? 16.531 22.266 5.656 1 88.06 77 LEU A CA 1
ATOM 557 C C . LEU A 1 77 ? 17.422 23.375 5.094 1 88.06 77 LEU A C 1
ATOM 559 O O . LEU A 1 77 ? 18.516 23.109 4.598 1 88.06 77 LEU A O 1
ATOM 563 N N . ASP A 1 78 ? 16.984 24.516 5.207 1 88.62 78 ASP A N 1
ATOM 564 C CA . ASP A 1 78 ? 17.766 25.672 4.754 1 88.62 78 ASP A CA 1
ATOM 565 C C . ASP A 1 78 ? 19.047 25.828 5.57 1 88.62 78 ASP A C 1
ATOM 567 O O . ASP A 1 78 ? 20.094 26.141 5.023 1 88.62 78 ASP A O 1
ATOM 571 N N . LEU A 1 79 ? 18.875 25.594 6.832 1 87.88 79 LEU A N 1
ATOM 572 C CA . LEU A 1 79 ? 20.031 25.703 7.723 1 87.88 79 LEU A CA 1
ATOM 573 C C . LEU A 1 79 ? 21.062 24.625 7.414 1 87.88 79 LEU A C 1
ATOM 575 O O . LEU A 1 79 ? 22.266 24.891 7.418 1 87.88 79 LEU A O 1
ATOM 579 N N . LEU A 1 80 ? 20.562 23.516 7.133 1 87.56 80 LEU A N 1
ATOM 580 C CA . LEU A 1 80 ? 21.453 22.406 6.797 1 87.56 80 LEU A CA 1
ATOM 581 C C . LEU A 1 80 ? 22.172 22.656 5.473 1 87.56 80 LEU A C 1
ATOM 583 O O . LEU A 1 80 ? 23.344 22.328 5.32 1 87.56 80 LEU A O 1
ATOM 587 N N . ALA A 1 81 ? 21.516 23.25 4.59 1 87.25 81 ALA A N 1
ATOM 588 C CA . ALA A 1 81 ? 22.062 23.516 3.26 1 87.25 81 ALA A CA 1
ATOM 589 C C . ALA A 1 81 ? 23.125 24.609 3.312 1 87.25 81 ALA A C 1
ATOM 591 O O . ALA A 1 81 ? 23.984 24.688 2.432 1 87.25 81 ALA A O 1
ATOM 592 N N . THR A 1 82 ? 23.031 25.375 4.363 1 85.69 82 THR A N 1
ATOM 593 C CA . THR A 1 82 ? 23.953 26.5 4.461 1 85.69 82 THR A CA 1
ATOM 594 C C . THR A 1 82 ? 25.016 26.234 5.527 1 85.69 82 THR A C 1
ATOM 596 O O . THR A 1 82 ? 25.953 27.016 5.699 1 85.69 82 THR A O 1
ATOM 599 N N . ALA A 1 83 ? 24.906 25.188 6.207 1 85.06 83 ALA A N 1
ATOM 600 C CA . ALA A 1 83 ? 25.875 24.812 7.242 1 85.06 83 ALA A CA 1
ATOM 601 C C . ALA A 1 83 ? 27.203 24.406 6.625 1 85.06 83 ALA A C 1
ATOM 603 O O . ALA A 1 83 ? 27.266 24.062 5.445 1 85.06 83 ALA A O 1
ATOM 604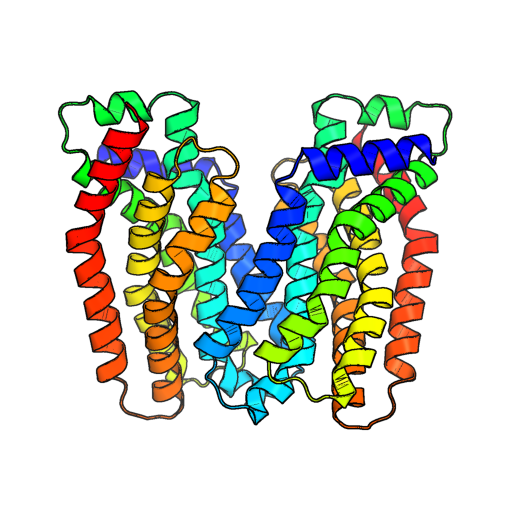 N N . PRO A 1 84 ? 28.234 24.547 7.473 1 87.94 84 PRO A N 1
ATOM 605 C CA . PRO A 1 84 ? 29.562 24.188 6.973 1 87.94 84 PRO A CA 1
ATOM 606 C C . PRO A 1 84 ? 29.797 22.672 6.945 1 87.94 84 PRO A C 1
ATOM 608 O O . PRO A 1 84 ? 30.797 22.188 7.477 1 87.94 84 PRO A O 1
ATOM 611 N N . ILE A 1 85 ? 28.812 21.938 6.516 1 88.25 85 ILE A N 1
ATOM 612 C CA . ILE A 1 85 ? 28.906 20.5 6.324 1 88.25 85 ILE A CA 1
ATOM 613 C C . ILE A 1 85 ? 28.484 20.141 4.902 1 88.25 85 ILE A C 1
ATOM 615 O O . ILE A 1 85 ? 27.625 20.797 4.316 1 88.25 85 ILE A O 1
ATOM 619 N N . PRO A 1 86 ? 29.219 19.156 4.426 1 93.44 86 PRO A N 1
ATOM 620 C CA . PRO A 1 86 ? 28.859 18.766 3.061 1 93.44 86 PRO A CA 1
ATOM 621 C C . PRO A 1 86 ? 27.422 18.25 2.955 1 93.44 86 PRO A C 1
ATOM 623 O O . PRO A 1 86 ? 27.031 17.344 3.697 1 93.44 86 PRO A O 1
ATOM 626 N N . LEU A 1 87 ? 26.688 18.781 2.043 1 93.88 87 LEU A N 1
ATOM 627 C CA . LEU A 1 87 ? 25.281 18.422 1.861 1 93.88 87 LEU A CA 1
ATOM 628 C C . LEU A 1 87 ? 25.141 16.969 1.431 1 93.88 87 LEU A C 1
ATOM 630 O O . LEU A 1 87 ? 24.156 16.312 1.761 1 93.88 87 LEU A O 1
ATOM 634 N N . GLU A 1 88 ? 26.109 16.422 0.714 1 95.44 88 GLU A N 1
ATOM 635 C CA . GLU A 1 88 ? 26.141 15.016 0.324 1 95.44 88 GLU A CA 1
ATOM 636 C C . GLU A 1 88 ? 26.141 14.102 1.548 1 95.44 88 GLU A C 1
ATOM 638 O O . GLU A 1 88 ? 25.5 13.047 1.538 1 95.44 88 GLU A O 1
ATOM 643 N N . GLY A 1 89 ? 26.828 14.539 2.51 1 95.19 89 GLY A N 1
ATOM 644 C CA . GLY A 1 89 ? 26.828 13.797 3.762 1 95.19 89 GLY A CA 1
ATOM 645 C C . GLY A 1 89 ? 25.484 13.82 4.473 1 95.19 89 GLY A C 1
ATOM 646 O O . GLY A 1 89 ? 25.062 12.812 5.027 1 95.19 89 GLY A O 1
ATOM 647 N N . VAL A 1 90 ? 24.891 14.992 4.461 1 93.88 90 VAL A N 1
ATOM 648 C CA . VAL A 1 90 ? 23.594 15.164 5.098 1 93.88 90 VAL A CA 1
ATOM 649 C C . VAL A 1 90 ? 22.578 14.219 4.453 1 93.88 90 VAL A C 1
ATOM 651 O O . VAL A 1 90 ? 21.844 13.508 5.152 1 93.88 90 VAL A O 1
ATOM 654 N N . VAL A 1 91 ? 22.594 14.188 3.176 1 95.12 91 VAL A N 1
ATOM 655 C CA . VAL A 1 91 ? 21.641 13.359 2.441 1 95.12 91 VAL A CA 1
ATOM 656 C C . VAL A 1 91 ? 21.922 11.883 2.717 1 95.12 91 VAL A C 1
ATOM 658 O O . VAL A 1 91 ? 21 11.086 2.877 1 95.12 91 VAL A O 1
ATOM 661 N N . ALA A 1 92 ? 23.172 11.562 2.746 1 96.56 92 ALA A N 1
ATOM 662 C CA . ALA A 1 92 ? 23.562 10.18 3.033 1 96.56 92 ALA A CA 1
ATOM 663 C C . ALA A 1 92 ? 23.094 9.758 4.426 1 96.56 92 ALA A C 1
ATOM 665 O O . ALA A 1 92 ? 22.656 8.633 4.621 1 96.56 92 ALA A O 1
ATOM 666 N N . VAL A 1 93 ? 23.234 10.633 5.336 1 95.62 93 VAL A N 1
ATOM 667 C CA . VAL A 1 93 ? 22.812 10.359 6.711 1 95.62 93 VAL A CA 1
ATOM 668 C C . VAL A 1 93 ? 21.297 10.164 6.766 1 95.62 93 VAL A C 1
ATOM 670 O O . VAL A 1 93 ? 20.812 9.281 7.469 1 95.62 93 VAL A O 1
ATOM 673 N N . LYS A 1 94 ? 20.625 10.953 6.062 1 94.69 94 LYS A N 1
ATOM 674 C CA . LYS A 1 94 ? 19.172 10.836 6.031 1 94.69 94 LYS A CA 1
ATOM 675 C C . LYS A 1 94 ? 18.734 9.508 5.406 1 94.69 94 LYS A C 1
ATOM 677 O O . LYS A 1 94 ? 17.781 8.883 5.867 1 94.69 94 LYS A O 1
ATOM 682 N N . ALA A 1 95 ? 19.359 9.172 4.348 1 96.38 95 ALA A N 1
ATOM 683 C CA . ALA A 1 95 ? 19.078 7.883 3.723 1 96.38 95 ALA A CA 1
ATOM 684 C C . ALA A 1 95 ? 19.375 6.73 4.684 1 96.38 95 ALA A C 1
ATOM 686 O O . ALA A 1 95 ? 18.609 5.766 4.754 1 96.38 95 ALA A O 1
ATOM 687 N N . CYS A 1 96 ? 20.453 6.863 5.387 1 96.62 96 CYS A N 1
ATOM 688 C CA . CYS A 1 96 ? 20.844 5.848 6.355 1 96.62 96 CYS A CA 1
ATOM 689 C C . CYS A 1 96 ? 19.828 5.762 7.492 1 96.62 96 CYS A C 1
ATOM 691 O O . CYS A 1 96 ? 19.453 4.668 7.918 1 96.62 96 CYS A O 1
ATOM 693 N N . ALA A 1 97 ? 19.438 6.879 7.945 1 94.31 97 ALA A N 1
ATOM 694 C CA . ALA A 1 97 ? 18.422 6.918 8.992 1 94.31 97 ALA A CA 1
ATOM 695 C C . ALA A 1 97 ? 17.125 6.266 8.523 1 94.31 97 ALA A C 1
ATOM 697 O O . ALA A 1 97 ? 16.516 5.477 9.25 1 94.31 97 ALA A O 1
ATOM 698 N N . HIS A 1 98 ? 16.719 6.641 7.34 1 93.25 98 HIS A N 1
ATOM 699 C CA . HIS A 1 98 ? 15.531 6.031 6.77 1 93.25 98 HIS A CA 1
ATOM 700 C C . HIS A 1 98 ? 15.672 4.516 6.684 1 93.25 98 HIS A C 1
ATOM 702 O O . HIS A 1 98 ? 14.727 3.781 6.992 1 93.25 98 HIS A O 1
ATOM 708 N N . TRP A 1 99 ? 16.812 4.062 6.234 1 96.25 99 TRP A N 1
ATOM 709 C CA . TRP A 1 99 ? 17.047 2.627 6.117 1 96.25 99 TRP A CA 1
ATOM 710 C C . TRP A 1 99 ? 16.953 1.944 7.477 1 96.25 99 TRP A C 1
ATOM 712 O O . TRP A 1 99 ? 16.344 0.876 7.598 1 96.25 99 TRP A O 1
ATOM 722 N N . ILE A 1 100 ? 17.484 2.498 8.469 1 95.56 100 ILE A N 1
ATOM 723 C CA . ILE A 1 100 ? 17.516 1.919 9.805 1 95.56 100 ILE A CA 1
ATOM 724 C C . ILE A 1 100 ? 16.094 1.832 10.359 1 95.56 100 ILE A C 1
ATOM 726 O O . ILE A 1 100 ? 15.719 0.833 10.977 1 95.56 100 ILE A O 1
ATOM 730 N N . VAL A 1 101 ? 15.305 2.816 10.031 1 93 101 VAL A N 1
ATOM 731 C CA . VAL A 1 101 ? 13.984 2.904 10.656 1 93 101 VAL A CA 1
ATOM 732 C C . VAL A 1 101 ? 12.961 2.168 9.797 1 93 101 VAL A C 1
ATOM 734 O O . VAL A 1 101 ? 11.914 1.749 10.297 1 93 101 VAL A O 1
ATOM 737 N N . THR A 1 102 ? 13.25 1.943 8.562 1 93.56 102 THR A N 1
ATOM 738 C CA . THR A 1 102 ? 12.266 1.344 7.664 1 93.56 102 THR A CA 1
ATOM 739 C C . THR A 1 102 ? 12.812 0.064 7.039 1 93.56 102 THR A C 1
ATOM 741 O O . THR A 1 102 ? 12.297 -1.027 7.293 1 93.56 102 THR A O 1
ATOM 744 N N . GLY A 1 103 ? 13.93 0.198 6.352 1 96.06 103 GLY A N 1
ATOM 745 C CA . GLY A 1 103 ? 14.492 -0.932 5.629 1 96.06 103 GLY A CA 1
ATOM 746 C C . GLY A 1 103 ? 14.891 -2.08 6.535 1 96.06 103 GLY A C 1
ATOM 747 O O . GLY A 1 103 ? 14.586 -3.24 6.25 1 96.06 103 GLY A O 1
ATOM 748 N N . LEU A 1 104 ? 15.57 -1.751 7.582 1 97 104 LEU A N 1
ATOM 749 C CA . LEU A 1 104 ? 16.078 -2.768 8.492 1 97 104 LEU A CA 1
ATOM 750 C C . LEU A 1 104 ? 14.938 -3.494 9.195 1 97 104 LEU A C 1
ATOM 752 O O . LEU A 1 104 ? 14.906 -4.727 9.227 1 97 104 LEU A O 1
ATOM 756 N N . PRO A 1 105 ? 13.984 -2.791 9.727 1 96 105 PRO A N 1
ATOM 757 C CA . PRO A 1 105 ? 12.844 -3.486 10.32 1 96 105 PRO A CA 1
ATOM 758 C C . PRO A 1 105 ? 12.094 -4.363 9.32 1 96 105 PRO A C 1
ATOM 760 O O . PRO A 1 105 ? 11.672 -5.473 9.664 1 96 105 PRO A O 1
ATOM 763 N N . LEU A 1 106 ? 11.891 -3.895 8.148 1 97.25 106 LEU A N 1
ATOM 764 C CA . LEU A 1 106 ? 11.234 -4.695 7.121 1 97.25 106 LEU A CA 1
ATOM 765 C C . LEU A 1 106 ? 12 -5.988 6.867 1 97.25 106 LEU A C 1
ATOM 767 O O . LEU A 1 106 ? 11.398 -7.059 6.746 1 97.25 106 LEU A O 1
ATOM 771 N N . THR A 1 107 ? 13.328 -5.832 6.785 1 98.12 107 THR A N 1
ATOM 772 C CA . THR A 1 107 ? 14.195 -6.98 6.559 1 98.12 107 THR A CA 1
ATOM 773 C C . THR A 1 107 ? 14.078 -7.984 7.699 1 98.12 107 THR A C 1
ATOM 775 O O . THR A 1 107 ? 13.938 -9.188 7.461 1 98.12 107 THR A O 1
ATOM 778 N N . LEU A 1 108 ? 14.039 -7.523 8.883 1 97.44 108 LEU A N 1
ATOM 779 C CA . LEU A 1 108 ? 14.047 -8.383 10.062 1 97.44 108 LEU A CA 1
ATOM 780 C C . LEU A 1 108 ? 12.703 -9.078 10.234 1 97.44 108 LEU A C 1
ATOM 782 O O . LEU A 1 108 ? 12.641 -10.211 10.727 1 97.44 108 LEU A O 1
ATOM 786 N N . VAL A 1 109 ? 11.664 -8.477 9.828 1 97.19 109 VAL A N 1
ATOM 787 C CA . VAL A 1 109 ? 10.328 -9.047 10.016 1 97.19 109 VAL A CA 1
ATOM 788 C C . VAL A 1 109 ? 9.992 -9.969 8.852 1 97.19 109 VAL A C 1
ATOM 790 O O . VAL A 1 109 ? 9.094 -10.805 8.953 1 97.19 109 VAL A O 1
ATOM 793 N N . SER A 1 110 ? 10.695 -9.898 7.754 1 97.75 110 SER A N 1
ATOM 794 C CA . SER A 1 110 ? 10.359 -10.562 6.496 1 97.75 110 SER A CA 1
ATOM 795 C C . SER A 1 110 ? 10.273 -12.07 6.676 1 97.75 110 SER A C 1
ATOM 797 O O . SER A 1 110 ? 9.445 -12.734 6.035 1 97.75 110 SER A O 1
ATOM 799 N N . PRO A 1 111 ? 11.086 -12.711 7.555 1 96.44 111 PRO A N 1
ATOM 800 C CA . PRO A 1 111 ? 10.938 -14.156 7.711 1 96.44 111 PRO A CA 1
ATOM 801 C C . PRO A 1 111 ? 9.57 -14.562 8.25 1 96.44 111 PRO A C 1
ATOM 803 O O . PRO A 1 111 ? 9.023 -15.594 7.848 1 96.44 111 PRO A O 1
ATOM 806 N N . LEU A 1 112 ? 9.047 -13.805 9.125 1 96.81 112 LEU A N 1
ATOM 807 C CA . LEU A 1 112 ? 7.707 -14.062 9.633 1 96.81 112 LEU A CA 1
ATOM 808 C C . LEU A 1 112 ? 6.676 -13.992 8.508 1 96.81 112 LEU A C 1
ATOM 810 O O . LEU A 1 112 ? 5.75 -14.805 8.453 1 96.81 112 LEU A O 1
ATOM 814 N N . LEU A 1 113 ? 6.859 -13.086 7.637 1 97.06 113 LEU A N 1
ATOM 815 C CA . LEU A 1 113 ? 5.926 -12.891 6.531 1 97.06 113 LEU A CA 1
ATOM 816 C C . LEU A 1 113 ? 6.082 -13.992 5.488 1 97.06 113 LEU A C 1
ATOM 818 O O . LEU A 1 113 ? 5.113 -14.375 4.828 1 97.06 113 LEU A O 1
ATOM 822 N N . GLY A 1 114 ? 7.355 -14.422 5.352 1 96.81 114 GLY A N 1
ATOM 823 C CA . GLY A 1 114 ? 7.582 -15.57 4.492 1 96.81 114 GLY A CA 1
ATOM 824 C C . GLY A 1 114 ? 6.781 -16.797 4.906 1 96.81 114 GLY A C 1
ATOM 825 O O . GLY A 1 114 ? 6.363 -17.578 4.059 1 96.81 114 GLY A O 1
ATOM 826 N N . LEU A 1 115 ? 6.551 -16.922 6.195 1 96.25 115 LEU A N 1
ATOM 827 C CA . LEU A 1 115 ? 5.75 -18.031 6.715 1 96.25 115 LEU A CA 1
ATOM 828 C C . LEU A 1 115 ? 4.312 -17.938 6.227 1 96.25 115 LEU A C 1
ATOM 830 O O . LEU A 1 115 ? 3.723 -18.938 5.816 1 96.25 115 LEU A O 1
ATOM 834 N N . LEU A 1 116 ? 3.793 -16.781 6.191 1 95.44 116 LEU A N 1
ATOM 835 C CA . LEU A 1 116 ? 2.414 -16.562 5.758 1 95.44 116 LEU A CA 1
ATOM 836 C C . LEU A 1 116 ? 2.266 -16.844 4.266 1 95.44 116 LEU A C 1
ATOM 838 O O . LEU A 1 116 ? 1.186 -17.234 3.809 1 95.44 116 LEU A O 1
ATOM 842 N N . MET A 1 117 ? 3.371 -16.734 3.584 1 96.69 117 MET A N 1
ATOM 843 C CA . MET A 1 117 ? 3.34 -16.891 2.133 1 96.69 117 MET A CA 1
ATOM 844 C C . MET A 1 117 ? 3.809 -18.297 1.736 1 96.69 117 MET A C 1
ATOM 846 O O . MET A 1 117 ? 3.977 -18.578 0.551 1 96.69 117 MET A O 1
ATOM 850 N N . ASN A 1 118 ? 4.09 -19.109 2.742 1 96.56 118 ASN A N 1
ATOM 851 C CA . ASN A 1 118 ? 4.535 -20.484 2.502 1 96.56 118 ASN A CA 1
ATOM 852 C C . ASN A 1 118 ? 5.848 -20.516 1.721 1 96.56 118 ASN A C 1
ATOM 854 O O . ASN A 1 118 ? 6 -21.312 0.789 1 96.56 118 ASN A O 1
ATOM 858 N N . LEU A 1 119 ? 6.719 -19.609 2.084 1 96.5 119 LEU A N 1
ATOM 859 C CA . LEU A 1 119 ? 8.047 -19.594 1.475 1 96.5 119 LEU A CA 1
ATOM 860 C C . LEU A 1 119 ? 8.828 -20.844 1.857 1 96.5 119 LEU A C 1
ATOM 862 O O . LEU A 1 119 ? 8.898 -21.203 3.037 1 96.5 119 LEU A O 1
ATOM 866 N N . PRO A 1 120 ? 9.398 -21.5 0.874 1 96.75 120 PRO A N 1
ATOM 867 C CA . PRO A 1 120 ? 10.219 -22.656 1.201 1 96.75 120 PRO A CA 1
ATOM 868 C C . PRO A 1 120 ? 11.391 -22.312 2.117 1 96.75 120 PRO A C 1
ATOM 870 O O . PRO A 1 120 ? 11.93 -21.203 2.047 1 96.75 120 PRO A O 1
ATOM 873 N N . ALA A 1 121 ? 11.82 -23.234 2.891 1 95.5 121 ALA A N 1
ATOM 874 C CA . ALA A 1 121 ? 12.844 -23.047 3.914 1 95.5 121 ALA A CA 1
ATOM 875 C C . ALA A 1 121 ? 14.133 -22.484 3.311 1 95.5 121 ALA A C 1
ATOM 877 O O . ALA A 1 121 ? 14.805 -21.656 3.922 1 95.5 121 ALA A O 1
ATOM 878 N N . GLU A 1 122 ? 14.445 -22.953 2.098 1 95.56 122 GLU A N 1
ATOM 879 C CA . GLU A 1 122 ? 15.68 -22.547 1.431 1 95.56 122 GLU A CA 1
ATOM 880 C C . GLU A 1 122 ? 15.656 -21.062 1.072 1 95.56 122 GLU A C 1
ATOM 882 O O . GLU A 1 122 ? 16.703 -20.453 0.876 1 95.56 122 GLU A O 1
ATOM 887 N N . GLY A 1 123 ? 14.477 -20.531 1.03 1 96.31 123 GLY A N 1
ATOM 888 C CA . GLY A 1 123 ? 14.328 -19.156 0.592 1 96.31 123 GLY A CA 1
ATOM 889 C C . GLY A 1 123 ? 14.531 -18.156 1.709 1 96.31 123 GLY A C 1
ATOM 890 O O . GLY A 1 123 ? 14.773 -16.969 1.451 1 96.31 123 GLY A O 1
ATOM 891 N N . TYR A 1 124 ? 14.484 -18.516 2.959 1 97.06 124 TYR A N 1
ATOM 892 C CA . TYR A 1 124 ? 14.469 -17.594 4.09 1 97.06 124 TYR A CA 1
ATOM 893 C C . TYR A 1 124 ? 15.797 -16.844 4.199 1 97.06 124 TYR A C 1
ATOM 895 O O . TYR A 1 124 ? 15.812 -15.617 4.289 1 97.06 124 TYR A O 1
ATOM 903 N N . PRO A 1 125 ? 16.922 -17.562 4.18 1 97.62 125 PRO A N 1
ATOM 904 C CA . PRO A 1 125 ? 18.172 -16.812 4.258 1 97.62 125 PRO A CA 1
ATOM 905 C C . PRO A 1 125 ? 18.391 -15.875 3.072 1 97.62 125 PRO A C 1
ATOM 907 O O . PRO A 1 125 ? 18.953 -14.797 3.229 1 97.62 125 PRO A O 1
ATOM 910 N N . LEU A 1 126 ? 17.922 -16.328 1.896 1 98.12 126 LEU A N 1
ATOM 911 C CA . LEU A 1 126 ? 18.078 -15.516 0.689 1 98.12 126 LEU A CA 1
ATOM 912 C C . LEU A 1 126 ? 17.172 -14.289 0.739 1 98.12 126 LEU A C 1
ATOM 914 O O . LEU A 1 126 ? 17.531 -13.227 0.228 1 98.12 126 LEU A O 1
ATOM 918 N N . LEU A 1 127 ? 16 -14.492 1.318 1 98.44 127 LEU A N 1
ATOM 919 C CA . LEU A 1 127 ? 15.109 -13.352 1.512 1 98.44 127 LEU A CA 1
ATOM 920 C C . LEU A 1 127 ? 15.758 -12.305 2.424 1 98.44 127 LEU A C 1
ATOM 922 O O . LEU A 1 127 ? 15.773 -11.117 2.098 1 98.44 127 LEU A O 1
ATOM 926 N N . LEU A 1 128 ? 16.297 -12.734 3.531 1 98.56 128 LEU A N 1
ATOM 927 C CA . LEU A 1 128 ? 16.953 -11.844 4.477 1 98.56 128 LEU A CA 1
ATOM 928 C C . LEU A 1 128 ? 18.141 -11.133 3.818 1 98.56 128 LEU A C 1
ATOM 930 O O . LEU A 1 128 ? 18.281 -9.914 3.932 1 98.56 128 LEU A O 1
ATOM 934 N N . ALA A 1 129 ? 18.922 -11.914 3.135 1 98.62 129 ALA A N 1
ATOM 935 C CA . ALA A 1 129 ? 20.109 -11.359 2.498 1 98.62 129 ALA A CA 1
ATOM 936 C C . ALA A 1 129 ? 19.75 -10.375 1.395 1 98.62 129 ALA A C 1
ATOM 938 O O . ALA A 1 129 ? 20.344 -9.305 1.285 1 98.62 129 ALA A O 1
ATOM 939 N N . SER A 1 130 ? 18.797 -10.812 0.565 1 98.75 130 SER A N 1
ATOM 940 C CA . SER A 1 130 ? 18.406 -9.953 -0.55 1 98.75 130 SER A CA 1
ATOM 941 C C . SER A 1 130 ? 17.812 -8.641 -0.056 1 98.75 130 SER A C 1
ATOM 943 O O . SER A 1 130 ? 18.125 -7.574 -0.591 1 98.75 130 SER A O 1
ATOM 945 N N . LEU A 1 131 ? 16.984 -8.688 0.95 1 98.75 131 LEU A N 1
ATOM 946 C CA . LEU A 1 131 ? 16.391 -7.465 1.5 1 98.75 131 LEU A CA 1
ATOM 947 C C . LEU A 1 131 ? 17.453 -6.625 2.203 1 98.75 131 LEU A C 1
ATOM 949 O O . LEU A 1 131 ? 17.438 -5.395 2.111 1 98.75 131 LEU A O 1
ATOM 953 N N . ALA A 1 132 ? 18.344 -7.266 2.934 1 98.69 132 ALA A N 1
ATOM 954 C CA . ALA A 1 132 ? 19.422 -6.547 3.619 1 98.69 132 ALA A CA 1
ATOM 955 C C . ALA A 1 132 ? 20.281 -5.777 2.627 1 98.69 132 ALA A C 1
ATOM 957 O O . ALA A 1 132 ? 20.719 -4.66 2.91 1 98.69 132 ALA A O 1
ATOM 958 N N . ILE A 1 133 ? 20.516 -6.348 1.489 1 98.69 133 ILE A N 1
ATOM 959 C CA . ILE A 1 133 ? 21.359 -5.738 0.463 1 98.69 133 ILE A CA 1
ATOM 960 C C . ILE A 1 133 ? 20.547 -4.723 -0.334 1 98.69 133 ILE A C 1
ATOM 962 O O . ILE A 1 133 ? 21.047 -3.65 -0.681 1 98.69 133 ILE A O 1
ATOM 966 N N . GLY A 1 134 ? 19.297 -5.051 -0.599 1 98.69 134 GLY A N 1
ATOM 967 C CA . GLY A 1 134 ? 18.5 -4.281 -1.542 1 98.69 134 GLY A CA 1
ATOM 968 C C . GLY A 1 134 ? 17.812 -3.082 -0.911 1 98.69 134 GLY A C 1
ATOM 969 O O . GLY A 1 134 ? 17.656 -2.045 -1.558 1 98.69 134 GLY A O 1
ATOM 970 N N . THR A 1 135 ? 17.406 -3.107 0.347 1 98.38 135 THR A N 1
ATOM 971 C CA . THR A 1 135 ? 16.609 -2.037 0.942 1 98.38 135 THR A CA 1
ATOM 972 C C . THR A 1 135 ? 17.453 -0.777 1.124 1 98.38 135 THR A C 1
A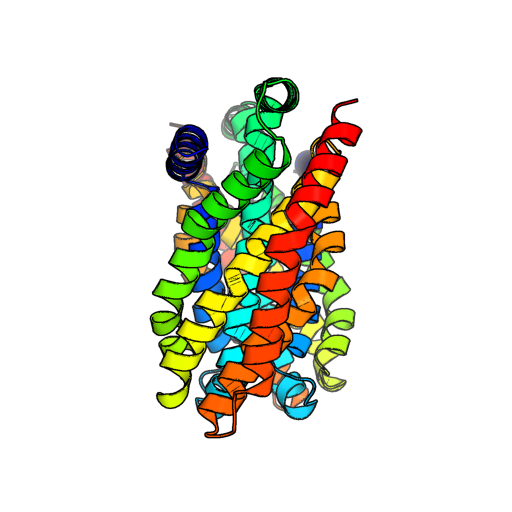TOM 974 O O . THR A 1 135 ? 16.938 0.339 1.055 1 98.38 135 THR A O 1
ATOM 977 N N . PRO A 1 136 ? 18.75 -0.849 1.32 1 98.56 136 PRO A N 1
ATOM 978 C CA . PRO A 1 136 ? 19.547 0.387 1.308 1 98.56 136 PRO A CA 1
ATOM 979 C C . PRO A 1 136 ? 19.422 1.143 -0.014 1 98.56 136 PRO A C 1
ATOM 981 O O . PRO A 1 136 ? 19.375 2.375 -0.023 1 98.56 136 PRO A O 1
ATOM 984 N N . ALA A 1 137 ? 19.438 0.401 -1.103 1 98.69 137 ALA A N 1
ATOM 985 C CA . ALA A 1 137 ? 19.266 1.038 -2.404 1 98.69 137 ALA A CA 1
ATOM 986 C C . ALA A 1 137 ? 17.922 1.76 -2.48 1 98.69 137 ALA A C 1
ATOM 988 O O . ALA A 1 137 ? 17.828 2.871 -3.01 1 98.69 137 ALA A O 1
ATOM 989 N N . LEU A 1 138 ? 16.891 1.138 -1.951 1 97.94 138 LEU A N 1
ATOM 990 C CA . LEU A 1 138 ? 15.562 1.761 -1.938 1 97.94 138 LEU A CA 1
ATOM 991 C C . LEU A 1 138 ? 15.586 3.066 -1.151 1 97.94 138 LEU A C 1
ATOM 993 O O . LEU A 1 138 ? 14.984 4.059 -1.568 1 97.94 138 LEU A O 1
ATOM 997 N N . SER A 1 139 ? 16.266 3.111 -0.063 1 97.31 139 SER A N 1
ATOM 998 C CA . SER A 1 139 ? 16.344 4.309 0.767 1 97.31 139 SER A 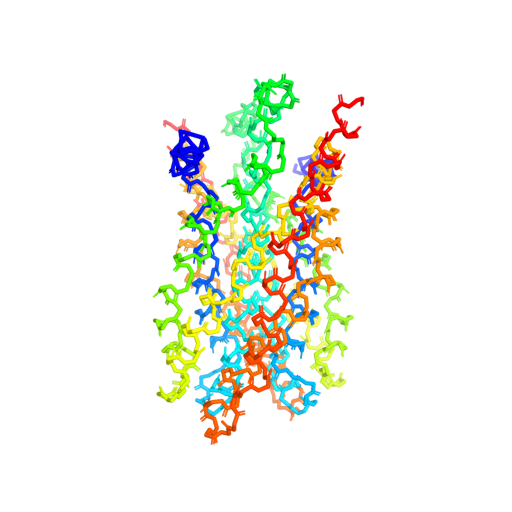CA 1
ATOM 999 C C . SER A 1 139 ? 17.125 5.41 0.069 1 97.31 139 SER A C 1
ATOM 1001 O O . SER A 1 139 ? 16.719 6.574 0.078 1 97.31 139 SER A O 1
ATOM 1003 N N . VAL A 1 140 ? 18.234 5.035 -0.53 1 98.12 140 VAL A N 1
ATOM 1004 C CA . VAL A 1 140 ? 19.094 6.023 -1.184 1 98.12 140 VAL A CA 1
ATOM 1005 C C . VAL A 1 140 ? 18.375 6.59 -2.41 1 98.12 140 VAL A C 1
ATOM 1007 O O . VAL A 1 140 ? 18.328 7.809 -2.6 1 98.12 140 VAL A O 1
ATOM 1010 N N . ILE A 1 141 ? 17.828 5.738 -3.227 1 97.94 141 ILE A N 1
ATOM 1011 C CA . ILE A 1 141 ? 17.062 6.16 -4.402 1 97.94 141 ILE A CA 1
ATOM 1012 C C . ILE A 1 141 ? 15.883 7.02 -3.973 1 97.94 141 ILE A C 1
ATOM 1014 O O . ILE A 1 141 ? 15.617 8.07 -4.57 1 97.94 141 ILE A O 1
ATOM 1018 N N . GLY A 1 142 ? 15.227 6.559 -2.973 1 96 142 GLY A N 1
ATOM 1019 C CA . GLY A 1 142 ? 14.094 7.309 -2.441 1 96 142 GLY A CA 1
ATOM 1020 C C . GLY A 1 142 ? 14.477 8.695 -1.955 1 96 142 GLY A C 1
ATOM 1021 O O . GLY A 1 142 ? 13.742 9.656 -2.166 1 96 142 GLY A O 1
ATOM 1022 N N . THR A 1 143 ? 15.523 8.734 -1.25 1 95.69 143 THR A N 1
ATOM 1023 C CA . THR A 1 143 ? 16 10.016 -0.762 1 95.69 143 THR A CA 1
ATOM 1024 C C . THR A 1 143 ? 16.281 10.969 -1.924 1 95.69 143 THR A C 1
ATOM 1026 O O . THR A 1 143 ? 16.016 12.172 -1.824 1 95.69 143 THR A O 1
ATOM 1029 N N . PHE A 1 144 ? 16.844 10.469 -2.988 1 96.44 144 PHE A N 1
ATOM 1030 C CA . PHE A 1 144 ? 17.062 11.266 -4.191 1 96.44 144 PHE A CA 1
ATOM 1031 C C . PHE A 1 144 ? 15.742 11.797 -4.734 1 96.44 144 PHE A C 1
ATOM 1033 O O . PHE A 1 144 ? 15.625 12.992 -5.031 1 96.44 144 PHE A O 1
ATOM 1040 N N . GLY A 1 145 ? 14.812 10.914 -4.871 1 94.44 145 GLY A N 1
ATOM 1041 C CA . GLY A 1 145 ? 13.492 11.344 -5.301 1 94.44 145 GLY A CA 1
ATOM 1042 C C . GLY A 1 145 ? 12.883 12.398 -4.395 1 94.44 145 GLY A C 1
ATOM 1043 O O . GLY A 1 145 ? 12.297 13.367 -4.875 1 94.44 145 GLY A O 1
ATOM 1044 N N . ALA A 1 146 ? 12.969 12.164 -3.121 1 93.12 146 ALA A N 1
ATOM 1045 C CA . ALA A 1 146 ? 12.445 13.109 -2.143 1 93.12 146 ALA A CA 1
ATOM 1046 C C . ALA A 1 146 ? 13.133 14.469 -2.277 1 93.12 146 ALA A C 1
ATOM 1048 O O . ALA A 1 146 ? 12.492 15.516 -2.115 1 93.12 146 ALA A O 1
ATOM 1049 N N . ALA A 1 147 ? 14.398 14.445 -2.521 1 93.44 147 ALA A N 1
ATOM 1050 C CA . ALA A 1 147 ? 15.148 15.68 -2.709 1 93.44 147 ALA A CA 1
ATOM 1051 C C . ALA A 1 147 ? 14.648 16.453 -3.932 1 93.44 147 ALA A C 1
ATOM 1053 O O . ALA A 1 147 ? 14.555 17.672 -3.906 1 93.44 147 ALA A O 1
ATOM 1054 N N . LEU A 1 148 ? 14.328 15.758 -4.965 1 92.88 148 LEU A N 1
ATOM 1055 C CA . LEU A 1 148 ? 13.891 16.359 -6.215 1 92.88 148 LEU A CA 1
ATOM 1056 C C . LEU A 1 148 ? 12.508 16.984 -6.062 1 92.88 148 LEU A C 1
ATOM 1058 O O . LEU A 1 148 ? 12.156 17.922 -6.793 1 92.88 148 LEU A O 1
ATOM 1062 N N . THR A 1 149 ? 11.766 16.484 -5.074 1 90.69 149 THR A N 1
ATOM 1063 C CA . THR A 1 149 ? 10.359 16.891 -5.023 1 90.69 149 THR A CA 1
ATOM 1064 C C . THR A 1 149 ? 10.078 17.719 -3.768 1 90.69 149 THR A C 1
ATOM 1066 O O . THR A 1 149 ? 8.93 18.062 -3.49 1 90.69 149 THR A O 1
ATOM 1069 N N . VAL A 1 150 ? 11.078 17.859 -3.027 1 86.62 150 VAL A N 1
ATOM 1070 C CA . VAL A 1 150 ? 10.891 18.578 -1.771 1 86.62 150 VAL A CA 1
ATOM 1071 C C . VAL A 1 150 ? 10.289 19.953 -2.047 1 86.62 150 VAL A C 1
ATOM 1073 O O . VAL A 1 150 ? 10.742 20.672 -2.949 1 86.62 150 VAL A O 1
ATOM 1076 N N . GLY A 1 151 ? 9.211 20.281 -1.381 1 81.31 151 GLY A N 1
ATOM 1077 C CA . GLY A 1 151 ? 8.617 21.609 -1.479 1 81.31 151 GLY A CA 1
ATOM 1078 C C . GLY A 1 151 ? 7.602 21.719 -2.6 1 81.31 151 GLY A C 1
ATOM 1079 O O . GLY A 1 151 ? 6.949 22.766 -2.75 1 81.31 151 GLY A O 1
ATOM 1080 N N . LEU A 1 152 ? 7.508 20.844 -3.445 1 82.62 152 LEU A N 1
ATOM 1081 C CA . LEU A 1 152 ? 6.559 20.875 -4.555 1 82.62 152 LEU A CA 1
ATOM 1082 C C . LEU A 1 152 ? 5.168 20.469 -4.09 1 82.62 152 LEU A C 1
ATOM 1084 O O . LEU A 1 152 ? 5.027 19.594 -3.221 1 82.62 152 LEU A O 1
ATOM 1088 N N . LYS A 1 153 ? 4.23 21.094 -4.723 1 77.38 153 LYS A N 1
ATOM 1089 C CA . LYS A 1 153 ? 2.855 20.656 -4.5 1 77.38 153 LYS A CA 1
ATOM 1090 C C . LYS A 1 153 ? 2.635 19.234 -5.02 1 77.38 153 LYS A C 1
ATOM 1092 O O . LYS A 1 153 ? 3.133 18.891 -6.09 1 77.38 153 LYS A O 1
ATOM 1097 N N . ARG A 1 154 ? 2.053 18.344 -4.379 1 76.06 154 ARG A N 1
ATOM 1098 C CA . ARG A 1 154 ? 1.801 16.953 -4.742 1 76.06 154 ARG A CA 1
ATOM 1099 C C . ARG A 1 154 ? 3.107 16.188 -4.895 1 76.06 154 ARG A C 1
ATOM 1101 O O . ARG A 1 154 ? 3.266 15.406 -5.84 1 76.06 154 ARG A O 1
ATOM 1108 N N . GLY A 1 155 ? 4.051 16.531 -4.199 1 78.56 155 GLY A N 1
ATOM 1109 C CA . GLY A 1 155 ? 5.391 15.977 -4.246 1 78.56 155 GLY A CA 1
ATOM 1110 C C . GLY A 1 155 ? 5.41 14.469 -4.094 1 78.56 155 GLY A C 1
ATOM 1111 O O . GLY A 1 155 ? 6.223 13.781 -4.727 1 78.56 155 GLY A O 1
ATOM 1112 N N . GLY A 1 156 ? 4.461 13.898 -3.438 1 77.31 156 GLY A N 1
ATOM 1113 C CA . GLY A 1 156 ? 4.43 12.461 -3.197 1 77.31 156 GLY A CA 1
ATOM 1114 C C . GLY A 1 156 ? 4.199 11.648 -4.457 1 77.31 156 GLY A C 1
ATOM 1115 O O . GLY A 1 156 ? 4.879 10.648 -4.691 1 77.31 156 GLY A O 1
ATOM 1116 N N . LEU A 1 157 ? 3.23 12.055 -5.25 1 78.94 157 LEU A N 1
ATOM 1117 C CA . LEU A 1 157 ? 2.936 11.367 -6.5 1 78.94 157 LEU A CA 1
ATOM 1118 C C . LEU A 1 157 ? 4.109 11.469 -7.469 1 78.94 157 LEU A C 1
ATOM 1120 O O . LEU A 1 157 ? 4.469 10.484 -8.125 1 78.94 157 LEU A O 1
ATOM 1124 N N . LEU A 1 158 ? 4.695 12.68 -7.492 1 81.88 158 LEU A N 1
ATOM 1125 C CA . LEU A 1 158 ? 5.863 12.891 -8.344 1 81.88 158 LEU A CA 1
ATOM 1126 C C . LEU A 1 158 ? 7.039 12.039 -7.875 1 81.88 158 LEU A C 1
ATOM 1128 O O . LEU A 1 158 ? 7.754 11.453 -8.695 1 81.88 158 LEU A O 1
ATOM 1132 N N . LEU A 1 159 ? 7.199 11.961 -6.66 1 87.31 159 LEU A N 1
ATOM 1133 C CA . LEU A 1 159 ? 8.227 11.117 -6.062 1 87.31 159 LEU A CA 1
ATOM 1134 C C . LEU A 1 159 ? 8.062 9.664 -6.492 1 87.31 159 LEU A C 1
ATOM 1136 O O . LEU A 1 159 ? 9.016 9.039 -6.961 1 87.31 159 LEU A O 1
ATOM 1140 N N . SER A 1 160 ? 6.863 9.117 -6.348 1 87.31 160 SER A N 1
ATOM 1141 C CA . SER A 1 160 ? 6.594 7.73 -6.707 1 87.31 160 SER A CA 1
ATOM 1142 C C . SER A 1 160 ? 6.84 7.488 -8.195 1 87.31 160 SER A C 1
ATOM 1144 O O . SER A 1 160 ? 7.453 6.488 -8.57 1 87.31 160 SER A O 1
ATOM 1146 N N . LEU A 1 161 ? 6.438 8.391 -9.039 1 87.44 161 LEU A N 1
ATOM 1147 C CA . LEU A 1 161 ? 6.594 8.273 -10.484 1 87.44 161 LEU A CA 1
ATOM 1148 C C . LEU A 1 161 ? 8.062 8.281 -10.883 1 87.44 161 LEU A C 1
ATOM 1150 O O . LEU A 1 161 ? 8.477 7.566 -11.797 1 87.44 161 LEU A O 1
ATOM 1154 N N . LEU A 1 162 ? 8.812 9.055 -10.188 1 89.69 162 LEU A N 1
ATOM 1155 C CA . LEU A 1 162 ? 10.227 9.211 -10.5 1 89.69 162 LEU A CA 1
ATOM 1156 C C . LEU A 1 162 ? 11.031 8.023 -9.984 1 89.69 162 LEU A C 1
ATOM 1158 O O . LEU A 1 162 ? 11.93 7.531 -10.664 1 89.69 162 LEU A O 1
ATOM 1162 N N . VAL A 1 163 ? 10.711 7.582 -8.852 1 93.25 163 VAL A N 1
ATOM 1163 C CA . VAL A 1 163 ? 11.531 6.586 -8.172 1 93.25 163 VAL A CA 1
ATOM 1164 C C . VAL A 1 163 ? 11.156 5.188 -8.656 1 93.25 163 VAL A C 1
ATOM 1166 O O . VAL A 1 163 ? 11.984 4.273 -8.648 1 93.25 163 VAL A O 1
ATOM 1169 N N . LEU A 1 164 ? 9.969 5.023 -9.164 1 93.56 164 LEU A N 1
ATOM 1170 C CA . LEU A 1 164 ? 9.453 3.699 -9.5 1 93.56 164 LEU A CA 1
ATOM 1171 C C . LEU A 1 164 ? 10.336 3.021 -10.547 1 93.56 164 LEU A C 1
ATOM 1173 O O . LEU A 1 164 ? 10.797 1.898 -10.336 1 93.56 164 LEU A O 1
ATOM 1177 N N . PRO A 1 165 ? 10.586 3.65 -11.656 1 94.69 165 PRO A N 1
ATOM 1178 C CA . PRO A 1 165 ? 11.469 3.004 -12.633 1 94.69 165 PRO A CA 1
ATOM 1179 C C . PRO A 1 165 ? 12.844 2.662 -12.047 1 94.69 165 PRO A C 1
ATOM 1181 O O . PRO A 1 165 ? 13.438 1.653 -12.43 1 94.69 165 PRO A O 1
ATOM 1184 N N . LEU A 1 166 ? 13.359 3.439 -11.148 1 96.44 166 LEU A N 1
ATOM 1185 C CA . LEU A 1 166 ? 14.664 3.221 -10.547 1 96.44 166 LEU A CA 1
ATOM 1186 C C . LEU A 1 166 ? 14.609 2.086 -9.523 1 96.44 166 LEU A C 1
ATOM 1188 O O . LEU A 1 166 ? 15.625 1.438 -9.258 1 96.44 166 LEU A O 1
ATOM 1192 N N . TYR A 1 167 ? 13.406 1.837 -8.961 1 97.88 167 TYR A N 1
ATOM 1193 C CA . TYR A 1 167 ? 13.219 0.793 -7.957 1 97.88 167 TYR A CA 1
ATOM 1194 C C . TYR A 1 167 ? 13.086 -0.575 -8.617 1 97.88 167 TYR A C 1
ATOM 1196 O O . TYR A 1 167 ? 13.383 -1.601 -7.996 1 97.88 167 TYR A O 1
ATOM 1204 N N . VAL A 1 168 ? 12.719 -0.596 -9.836 1 97.62 168 VAL A N 1
ATOM 1205 C CA . VAL A 1 168 ? 12.297 -1.817 -10.516 1 97.62 168 VAL A CA 1
ATOM 1206 C C . VAL A 1 168 ? 13.477 -2.789 -10.609 1 97.62 168 VAL A C 1
ATOM 1208 O O . VAL A 1 168 ? 13.336 -3.971 -10.281 1 97.62 168 VAL A O 1
ATOM 1211 N N . PRO A 1 169 ? 14.664 -2.344 -11.008 1 98.19 169 PRO A N 1
ATOM 1212 C CA . PRO A 1 169 ? 15.766 -3.305 -11.07 1 98.19 169 PRO A CA 1
ATOM 1213 C C . PRO A 1 169 ? 16.078 -3.941 -9.719 1 98.19 169 PRO A C 1
ATOM 1215 O O . PRO A 1 169 ? 16.344 -5.145 -9.641 1 98.19 169 PRO A O 1
ATOM 1218 N N . THR A 1 170 ? 16.047 -3.158 -8.648 1 98.69 170 THR A N 1
ATOM 1219 C CA . THR A 1 170 ? 16.281 -3.674 -7.305 1 98.69 170 THR A CA 1
ATOM 1220 C C . THR A 1 170 ? 15.219 -4.707 -6.926 1 98.69 170 THR A C 1
ATOM 1222 O O . THR A 1 170 ? 15.547 -5.758 -6.371 1 98.69 170 THR A O 1
ATOM 1225 N N . LEU A 1 171 ? 14 -4.387 -7.266 1 98.44 171 LEU A N 1
ATOM 1226 C CA . LEU A 1 171 ? 12.898 -5.309 -7.012 1 98.44 171 LEU A CA 1
ATOM 1227 C C . LEU A 1 171 ? 13.094 -6.617 -7.766 1 98.44 171 LEU A C 1
ATOM 1229 O O . LEU A 1 171 ? 12.992 -7.699 -7.184 1 98.44 171 LEU A O 1
ATOM 1233 N N . VAL A 1 172 ? 13.398 -6.477 -9.016 1 98.25 172 VAL A N 1
ATOM 1234 C CA . VAL A 1 172 ? 13.477 -7.637 -9.898 1 98.25 172 VAL A CA 1
ATOM 1235 C C . VAL A 1 172 ? 14.625 -8.539 -9.461 1 98.25 172 VAL A C 1
ATOM 1237 O O . VAL A 1 172 ? 14.438 -9.75 -9.281 1 98.25 172 VAL A O 1
ATOM 1240 N N . PHE A 1 173 ? 15.766 -7.988 -9.227 1 98.62 173 PHE A N 1
ATOM 1241 C CA . PHE A 1 173 ? 16.922 -8.812 -8.883 1 98.62 173 PHE A CA 1
ATOM 1242 C C . PHE A 1 173 ? 16.797 -9.344 -7.461 1 98.62 173 PHE A C 1
ATOM 1244 O O . PHE A 1 173 ? 17.25 -10.461 -7.172 1 98.62 173 PHE A O 1
ATOM 1251 N N . GLY A 1 174 ? 16.25 -8.57 -6.559 1 98.56 174 GLY A N 1
ATOM 1252 C CA . GLY A 1 174 ? 16.016 -9.07 -5.215 1 98.56 174 GLY A CA 1
ATOM 1253 C C . GLY A 1 174 ? 15.055 -10.25 -5.176 1 98.56 174 GLY A C 1
ATOM 1254 O O . GLY A 1 174 ? 15.352 -11.281 -4.574 1 98.56 174 GLY A O 1
ATOM 1255 N N . ALA A 1 175 ? 13.938 -10.078 -5.828 1 98.38 175 ALA A N 1
ATOM 1256 C CA . ALA A 1 175 ? 12.938 -11.148 -5.883 1 98.38 175 ALA A CA 1
ATOM 1257 C C . ALA A 1 175 ? 13.484 -12.375 -6.598 1 98.38 175 ALA A C 1
ATOM 1259 O O . ALA A 1 175 ? 13.234 -13.508 -6.18 1 98.38 175 ALA A O 1
ATOM 1260 N N . GLU A 1 176 ? 14.234 -12.078 -7.668 1 97.69 176 GLU A N 1
ATOM 1261 C CA . GLU A 1 176 ? 14.797 -13.172 -8.445 1 97.69 176 GLU A CA 1
ATOM 1262 C C . GLU A 1 176 ? 15.789 -13.984 -7.621 1 97.69 176 GLU A C 1
ATOM 1264 O O . GLU A 1 176 ? 15.852 -15.211 -7.742 1 97.69 176 GLU A O 1
ATOM 1269 N N . ALA A 1 177 ? 16.578 -13.367 -6.844 1 98.19 177 ALA A N 1
ATOM 1270 C CA . ALA A 1 177 ? 17.547 -14.062 -5.988 1 98.19 177 ALA A CA 1
ATOM 1271 C C . ALA A 1 177 ? 16.828 -15.031 -5.051 1 98.19 177 ALA A C 1
ATOM 1273 O O . ALA A 1 177 ? 17.266 -16.172 -4.887 1 98.19 177 ALA A O 1
ATOM 1274 N N . VAL A 1 178 ? 15.758 -14.625 -4.457 1 98.12 178 VAL A N 1
ATOM 1275 C CA . VAL A 1 178 ? 15.016 -15.453 -3.514 1 98.12 178 VAL A CA 1
ATOM 1276 C C . VAL A 1 178 ? 14.344 -16.609 -4.254 1 98.12 178 VAL A C 1
ATOM 1278 O O . VAL A 1 178 ? 14.352 -17.75 -3.783 1 98.12 178 VAL A O 1
ATOM 1281 N N . ARG A 1 179 ? 13.727 -16.25 -5.402 1 96.81 179 ARG A N 1
ATOM 1282 C CA . ARG A 1 179 ? 13.031 -17.25 -6.195 1 96.81 179 ARG A CA 1
ATOM 1283 C C . ARG A 1 179 ? 13.977 -18.375 -6.602 1 96.81 179 ARG A C 1
ATOM 1285 O O . ARG A 1 179 ? 13.656 -19.562 -6.434 1 96.81 179 ARG A O 1
ATOM 1292 N N . ARG A 1 180 ? 15.117 -18.031 -7.152 1 96.12 180 ARG A N 1
ATOM 1293 C CA . ARG A 1 180 ? 16.109 -19 -7.57 1 96.12 180 ARG A CA 1
ATOM 1294 C C . ARG A 1 180 ? 16.594 -19.844 -6.387 1 96.12 180 ARG A C 1
ATOM 1296 O O . ARG A 1 180 ? 16.719 -21.062 -6.496 1 96.12 180 ARG A O 1
ATOM 1303 N N . GLY A 1 181 ? 16.828 -19.188 -5.297 1 94.94 181 GLY A N 1
ATOM 1304 C CA . GLY A 1 181 ? 17.266 -19.891 -4.109 1 94.94 181 GLY A CA 1
ATOM 1305 C C . GLY A 1 181 ? 16.234 -20.891 -3.604 1 94.94 181 GLY A C 1
ATOM 1306 O O . GLY A 1 181 ? 16.578 -22 -3.195 1 94.94 181 GLY A O 1
ATOM 1307 N N . ALA A 1 182 ? 15.008 -20.5 -3.607 1 93.19 182 ALA A N 1
ATOM 1308 C CA . ALA A 1 182 ? 13.922 -21.375 -3.162 1 93.19 182 ALA A CA 1
ATOM 1309 C C . ALA A 1 182 ? 13.828 -22.625 -4.039 1 93.19 182 ALA A C 1
ATOM 1311 O O . ALA A 1 182 ? 13.375 -23.672 -3.58 1 93.19 182 ALA A O 1
ATOM 1312 N N . LEU A 1 183 ? 14.289 -22.469 -5.246 1 92 183 LEU A N 1
ATOM 1313 C CA . LEU A 1 183 ? 14.234 -23.562 -6.195 1 92 183 LEU A CA 1
ATOM 1314 C C . LEU A 1 183 ? 15.562 -24.312 -6.246 1 92 183 LEU A C 1
ATOM 1316 O O . LEU A 1 183 ? 15.742 -25.219 -7.07 1 92 183 LEU A O 1
ATOM 1320 N N . GLY A 1 184 ? 16.5 -23.859 -5.438 1 91.81 184 GLY A N 1
ATOM 1321 C CA . GLY A 1 184 ? 17.797 -24.516 -5.383 1 91.81 184 GLY A CA 1
ATOM 1322 C C . GLY A 1 184 ? 18.688 -24.156 -6.547 1 91.81 184 GLY A C 1
ATOM 1323 O O . GLY A 1 184 ? 19.625 -24.891 -6.871 1 91.81 184 GLY A O 1
ATOM 1324 N N . MET A 1 185 ? 18.422 -23.062 -7.207 1 95.44 185 MET A N 1
ATOM 1325 C CA . MET A 1 185 ? 19.203 -22.609 -8.352 1 95.44 185 MET A CA 1
ATOM 1326 C C . MET A 1 185 ? 20.312 -21.656 -7.906 1 95.44 185 MET A C 1
ATOM 1328 O O . MET A 1 185 ? 20.344 -21.234 -6.75 1 95.44 185 MET A O 1
ATOM 1332 N N . ASP A 1 186 ? 21.188 -21.391 -8.844 1 97.19 186 ASP A N 1
ATOM 1333 C CA . ASP A 1 186 ? 22.281 -20.469 -8.562 1 97.19 186 ASP A CA 1
ATOM 1334 C C . ASP A 1 186 ? 21.766 -19.047 -8.359 1 97.19 186 ASP A C 1
ATOM 1336 O O . ASP A 1 186 ? 20.922 -18.578 -9.117 1 97.19 186 ASP A O 1
ATOM 1340 N N . VAL A 1 187 ? 22.281 -18.391 -7.309 1 97.88 187 VAL A N 1
ATOM 1341 C CA . VAL A 1 187 ? 21.734 -17.094 -6.938 1 97.88 187 VAL A CA 1
ATOM 1342 C C . VAL A 1 187 ? 22.812 -16.016 -7.113 1 97.88 187 VAL A C 1
ATOM 1344 O O . VAL A 1 187 ? 22.578 -14.836 -6.844 1 97.88 187 VAL A O 1
ATOM 1347 N N . ALA A 1 188 ? 23.938 -16.266 -7.66 1 97.94 188 ALA A N 1
ATOM 1348 C CA . ALA A 1 188 ? 25.078 -15.375 -7.699 1 97.94 188 ALA A CA 1
ATOM 1349 C C . ALA A 1 188 ? 24.797 -14.141 -8.555 1 97.94 188 ALA A C 1
ATOM 1351 O O . ALA A 1 188 ? 25.047 -13.008 -8.125 1 97.94 188 ALA A O 1
ATOM 1352 N N . THR A 1 189 ? 24.281 -14.328 -9.703 1 98.06 189 THR A N 1
ATOM 1353 C CA . THR A 1 189 ? 24.094 -13.242 -10.656 1 98.06 189 THR A CA 1
ATOM 1354 C C . THR A 1 189 ? 23.109 -12.211 -10.109 1 98.06 189 THR A C 1
ATOM 1356 O O . THR A 1 189 ? 23.438 -11.023 -10.031 1 98.06 189 THR A O 1
ATOM 1359 N N . PRO A 1 190 ? 21.953 -12.664 -9.656 1 98.31 190 PRO A N 1
ATOM 1360 C CA . PRO A 1 190 ? 21.031 -11.648 -9.133 1 98.31 190 PRO A CA 1
ATOM 1361 C C . PRO A 1 190 ? 21.578 -10.938 -7.898 1 98.31 190 PRO A C 1
ATOM 1363 O O . PRO A 1 190 ? 21.375 -9.734 -7.723 1 98.31 190 PRO A O 1
ATOM 1366 N N . PHE A 1 191 ? 22.312 -11.57 -7.078 1 98.5 191 PHE A N 1
ATOM 1367 C CA . PHE A 1 191 ? 22.906 -10.93 -5.902 1 98.5 191 PHE A CA 1
ATOM 1368 C C . PHE A 1 191 ? 23.984 -9.945 -6.305 1 98.5 191 PHE A C 1
ATOM 1370 O O . PHE A 1 191 ? 24.109 -8.875 -5.711 1 98.5 191 PHE A O 1
ATOM 1377 N N . LEU A 1 192 ? 24.75 -10.328 -7.316 1 98.5 192 LEU A N 1
ATOM 1378 C CA . LEU A 1 192 ? 25.797 -9.43 -7.797 1 98.5 192 LEU A CA 1
ATOM 1379 C C . LEU A 1 192 ? 25.188 -8.172 -8.398 1 98.5 192 LEU A C 1
ATOM 1381 O O . LEU A 1 192 ? 25.688 -7.062 -8.164 1 98.5 192 LEU A O 1
ATOM 1385 N N . LEU A 1 193 ? 24.172 -8.375 -9.125 1 98.62 193 LEU A N 1
ATOM 1386 C CA . LEU A 1 193 ? 23.5 -7.234 -9.734 1 98.62 193 LEU A CA 1
ATOM 1387 C C . LEU A 1 193 ? 22.812 -6.371 -8.68 1 98.62 193 LEU A C 1
ATOM 1389 O O . LEU A 1 193 ? 22.891 -5.141 -8.734 1 98.62 193 LEU A O 1
ATOM 1393 N N . LEU A 1 194 ? 22.203 -7.023 -7.73 1 98.56 194 LEU A N 1
ATOM 1394 C CA . LEU A 1 194 ? 21.562 -6.316 -6.617 1 98.56 194 LEU A CA 1
ATOM 1395 C C . LEU A 1 194 ? 22.594 -5.523 -5.824 1 98.56 194 LEU A C 1
ATOM 1397 O O . LEU A 1 194 ? 22.391 -4.344 -5.539 1 98.56 194 LEU A O 1
ATOM 1401 N N . GLY A 1 195 ? 23.656 -6.141 -5.484 1 98.62 195 GLY A N 1
ATOM 1402 C CA . GLY A 1 195 ? 24.734 -5.473 -4.777 1 98.62 195 GLY A CA 1
ATOM 1403 C C . GLY A 1 195 ? 25.359 -4.344 -5.57 1 98.62 195 GLY A C 1
ATOM 1404 O O . GLY A 1 195 ? 25.703 -3.299 -5.012 1 98.62 195 GLY A O 1
ATOM 1405 N N . GLY A 1 196 ? 25.547 -4.621 -6.871 1 98.69 196 GLY A N 1
ATOM 1406 C CA . GLY A 1 196 ? 26.062 -3.578 -7.746 1 98.69 196 GLY A CA 1
ATOM 1407 C C . GLY A 1 196 ? 25.203 -2.334 -7.766 1 98.69 196 GLY A C 1
ATOM 1408 O O . GLY A 1 196 ? 25.703 -1.213 -7.723 1 98.69 196 GLY A O 1
ATOM 1409 N N . ILE A 1 197 ? 23.922 -2.523 -7.844 1 98.5 197 ILE A N 1
ATOM 1410 C CA . ILE A 1 197 ? 22.984 -1.404 -7.824 1 98.5 197 ILE A CA 1
ATOM 1411 C C . ILE A 1 197 ? 23.109 -0.646 -6.504 1 98.5 197 ILE A C 1
ATOM 1413 O O . ILE A 1 197 ? 23.25 0.581 -6.496 1 98.5 197 ILE A O 1
ATOM 1417 N N . THR A 1 198 ? 23.094 -1.38 -5.395 1 98.62 198 THR A N 1
ATOM 1418 C CA . THR A 1 198 ? 23.156 -0.762 -4.074 1 98.62 198 THR A CA 1
ATOM 1419 C C . THR A 1 198 ? 24.453 0.025 -3.908 1 98.62 198 THR A C 1
ATOM 1421 O O . THR A 1 198 ? 24.438 1.179 -3.475 1 98.62 198 THR A O 1
ATOM 1424 N N . ALA A 1 199 ? 25.547 -0.565 -4.309 1 98.56 199 ALA A N 1
ATOM 1425 C CA . ALA A 1 199 ? 26.828 0.115 -4.234 1 98.56 199 ALA A CA 1
ATOM 1426 C C . ALA A 1 199 ? 26.859 1.342 -5.141 1 98.56 199 ALA A C 1
ATOM 1428 O O . ALA A 1 199 ? 27.344 2.404 -4.742 1 98.56 199 ALA A O 1
ATOM 1429 N N . GLY A 1 200 ? 26.375 1.198 -6.332 1 98.31 200 GLY A N 1
ATOM 1430 C CA . GLY A 1 200 ? 26.359 2.291 -7.293 1 98.31 200 GLY A CA 1
ATOM 1431 C C . GLY A 1 200 ? 25.547 3.484 -6.828 1 98.31 200 GLY A C 1
ATOM 1432 O O . GLY A 1 200 ? 26.031 4.621 -6.867 1 98.31 200 GLY A O 1
ATOM 1433 N N . VAL A 1 201 ? 24.328 3.186 -6.371 1 98 201 VAL A N 1
ATOM 1434 C CA . VAL A 1 201 ? 23.453 4.285 -5.969 1 98 201 VAL A CA 1
ATOM 1435 C C . VAL A 1 201 ? 23.984 4.922 -4.688 1 98 201 VAL A C 1
ATOM 1437 O O . VAL A 1 201 ? 23.891 6.137 -4.5 1 98 201 VAL A O 1
ATOM 1440 N N . ALA A 1 202 ? 24.516 4.152 -3.771 1 97.62 202 ALA A N 1
ATOM 1441 C CA . ALA A 1 202 ? 25.094 4.684 -2.539 1 97.62 202 ALA A CA 1
ATOM 1442 C C . ALA A 1 202 ? 26.266 5.613 -2.84 1 97.62 202 ALA A C 1
ATOM 1444 O O . ALA A 1 202 ? 26.469 6.605 -2.135 1 97.62 202 ALA A O 1
ATOM 1445 N N . ALA A 1 203 ? 26.969 5.301 -3.865 1 97.44 203 ALA A N 1
ATOM 1446 C CA . ALA A 1 203 ? 28.156 6.07 -4.219 1 97.44 203 ALA A CA 1
ATOM 1447 C C . ALA A 1 203 ? 27.797 7.344 -4.973 1 97.44 203 ALA A C 1
ATOM 1449 O O . ALA A 1 203 ? 28.406 8.391 -4.781 1 97.44 203 ALA A O 1
ATOM 1450 N N . LEU A 1 204 ? 26.781 7.34 -5.781 1 97.75 204 LEU A N 1
ATOM 1451 C CA . LEU A 1 204 ? 26.562 8.406 -6.754 1 97.75 204 LEU A CA 1
ATOM 1452 C C . LEU A 1 204 ? 25.406 9.305 -6.328 1 97.75 204 LEU A C 1
ATOM 1454 O O . LEU A 1 204 ? 25.484 10.531 -6.461 1 97.75 204 LEU A O 1
ATOM 1458 N N . LEU A 1 205 ? 24.359 8.75 -5.77 1 97.62 205 LEU A N 1
ATOM 1459 C CA . LEU A 1 205 ? 23.094 9.469 -5.66 1 97.62 205 LEU A CA 1
ATOM 1460 C C . LEU A 1 205 ? 23.156 10.523 -4.559 1 97.62 205 LEU A C 1
ATOM 1462 O O . LEU A 1 205 ? 22.469 11.539 -4.633 1 97.62 205 LEU A O 1
ATOM 1466 N N . PRO A 1 206 ? 23.953 10.281 -3.561 1 97.06 206 PRO A N 1
ATOM 1467 C CA . PRO A 1 206 ? 24.047 11.367 -2.582 1 97.06 206 PRO A CA 1
ATOM 1468 C C . PRO A 1 206 ? 24.5 12.688 -3.205 1 97.06 206 PRO A C 1
ATOM 1470 O O . PRO A 1 206 ? 24.031 13.758 -2.795 1 97.06 206 PRO A O 1
ATOM 1473 N N . PHE A 1 207 ? 25.328 12.641 -4.203 1 97.06 207 PHE A N 1
ATOM 1474 C CA . PHE A 1 207 ? 25.766 13.844 -4.898 1 97.06 207 PHE A CA 1
ATOM 1475 C C . PHE A 1 207 ? 24.625 14.461 -5.699 1 97.06 207 PHE A C 1
ATOM 1477 O O . PHE A 1 207 ? 24.406 15.672 -5.648 1 97.06 207 PHE A O 1
ATOM 1484 N N . ALA A 1 208 ? 23.953 13.625 -6.363 1 96.44 208 ALA A N 1
ATOM 1485 C CA . ALA A 1 208 ? 22.812 14.094 -7.145 1 96.44 208 ALA A CA 1
ATOM 1486 C C . ALA A 1 208 ? 21.734 14.672 -6.238 1 96.44 208 ALA A C 1
ATOM 1488 O O . ALA A 1 208 ? 21.109 15.688 -6.566 1 96.44 208 ALA A O 1
ATOM 1489 N N . SER A 1 209 ? 21.469 14.023 -5.145 1 96.19 209 SER A N 1
ATOM 1490 C CA . SER A 1 209 ? 20.469 14.477 -4.184 1 96.19 209 SER A CA 1
ATOM 1491 C C . SER A 1 209 ? 20.844 15.844 -3.609 1 96.19 209 SER A C 1
ATOM 1493 O O . SER A 1 209 ? 19.984 16.719 -3.463 1 96.19 209 SER A O 1
ATOM 1495 N N . ALA A 1 210 ? 22.094 15.969 -3.27 1 94.75 210 ALA A N 1
ATOM 1496 C CA . ALA A 1 210 ? 22.562 17.25 -2.752 1 94.75 210 ALA A CA 1
ATOM 1497 C C . ALA A 1 210 ? 22.359 18.359 -3.775 1 94.75 210 ALA A C 1
ATOM 1499 O O . ALA A 1 210 ? 21.922 19.469 -3.428 1 94.75 210 ALA A O 1
ATOM 1500 N N . ALA A 1 211 ? 22.719 18.078 -4.984 1 94.56 211 ALA A N 1
ATOM 1501 C CA . ALA A 1 211 ? 22.531 19.062 -6.051 1 94.56 211 ALA A CA 1
ATOM 1502 C C . ALA A 1 211 ? 21.062 19.453 -6.188 1 94.56 211 ALA A C 1
ATOM 1504 O O . ALA A 1 211 ? 20.734 20.625 -6.355 1 94.56 211 ALA A O 1
ATOM 1505 N N . ALA A 1 212 ? 20.188 18.469 -6.098 1 93.56 212 ALA A N 1
ATOM 1506 C CA . ALA A 1 212 ? 18.75 18.703 -6.203 1 93.56 212 ALA A CA 1
ATOM 1507 C C . ALA A 1 212 ? 18.25 19.594 -5.066 1 93.56 212 ALA A C 1
ATOM 1509 O O . ALA A 1 212 ? 17.453 20.5 -5.289 1 93.56 212 ALA A O 1
ATOM 1510 N N . VAL A 1 213 ? 18.719 19.312 -3.918 1 91.38 213 VAL A N 1
ATOM 1511 C CA . VAL A 1 213 ? 18.328 20.094 -2.752 1 91.38 213 VAL A CA 1
ATOM 1512 C C . VAL A 1 213 ? 18.781 21.547 -2.926 1 91.38 213 VAL A C 1
ATOM 1514 O O . VAL A 1 213 ? 18.031 22.484 -2.629 1 91.38 213 VAL A O 1
ATOM 1517 N N . ARG A 1 214 ? 19.969 21.734 -3.422 1 90.69 214 ARG A N 1
ATOM 1518 C CA . ARG A 1 214 ? 20.5 23.062 -3.637 1 90.69 214 ARG A CA 1
ATOM 1519 C C . ARG A 1 214 ? 19.672 23.828 -4.652 1 90.69 214 ARG A C 1
ATOM 1521 O O . ARG A 1 214 ? 19.422 25.031 -4.484 1 90.69 214 ARG A O 1
ATOM 1528 N N . ILE A 1 215 ? 19.266 23.203 -5.602 1 87.5 215 ILE A N 1
ATOM 1529 C CA . ILE A 1 215 ? 18.5 23.812 -6.668 1 87.5 215 ILE A CA 1
ATOM 1530 C C . ILE A 1 215 ? 17.109 24.203 -6.141 1 87.5 215 ILE A C 1
ATOM 1532 O O . ILE A 1 215 ? 16.594 25.281 -6.453 1 87.5 215 ILE A O 1
ATOM 1536 N N . ASN A 1 216 ? 16.484 23.297 -5.312 1 85.31 216 ASN A N 1
ATOM 1537 C CA . ASN A 1 216 ? 15.133 23.516 -4.82 1 85.31 216 ASN A CA 1
ATOM 1538 C C . ASN A 1 216 ? 15.086 24.594 -3.75 1 85.31 216 ASN A C 1
ATOM 1540 O O . ASN A 1 216 ? 14.031 25.188 -3.5 1 85.31 216 ASN A O 1
ATOM 1544 N N . LEU A 1 217 ? 16.141 24.812 -3.113 1 81 217 LEU A N 1
ATOM 1545 C CA . LEU A 1 217 ? 16.172 25.828 -2.057 1 81 217 LEU A CA 1
ATOM 1546 C C . LEU A 1 217 ? 16.531 27.188 -2.619 1 81 217 LEU A C 1
ATOM 1548 O O . LEU A 1 217 ? 16.469 28.203 -1.91 1 81 217 LEU A O 1
ATOM 1552 N N . ARG A 1 218 ? 16.828 27.281 -3.834 1 75.94 218 ARG A N 1
ATOM 1553 C CA . ARG A 1 218 ? 17.016 28.562 -4.484 1 75.94 218 ARG A CA 1
ATOM 1554 C C . ARG A 1 218 ? 15.688 29.141 -4.98 1 75.94 218 ARG A C 1
ATOM 1556 O O . ARG A 1 218 ? 14.773 28.375 -5.32 1 75.94 218 ARG A O 1
ATOM 1563 N N . MET B 1 1 ? -28.891 16.5 2.877 1 89.5 1 MET B N 1
ATOM 1564 C CA . MET B 1 1 ? -27.969 15.391 2.648 1 89.5 1 MET B CA 1
ATOM 1565 C C . MET B 1 1 ? -27.25 15.547 1.311 1 89.5 1 MET B C 1
ATOM 1567 O O . MET B 1 1 ? -26.047 15.336 1.22 1 89.5 1 MET B O 1
ATOM 1571 N N . ILE B 1 2 ? -27.875 16.109 0.347 1 90.31 2 ILE B N 1
ATOM 1572 C CA . ILE B 1 2 ? -27.25 16.312 -0.957 1 90.31 2 ILE B CA 1
ATOM 1573 C C . ILE B 1 2 ? -26.188 17.406 -0.864 1 90.31 2 ILE B C 1
ATOM 1575 O O . ILE B 1 2 ? -25.109 17.297 -1.441 1 90.31 2 ILE B O 1
ATOM 1579 N N . ALA B 1 3 ? -26.562 18.438 -0.126 1 89 3 ALA B N 1
ATOM 1580 C CA . ALA B 1 3 ? -25.609 19.531 0.073 1 89 3 ALA B CA 1
ATOM 1581 C C . ALA B 1 3 ? -24.344 19.031 0.776 1 89 3 ALA B C 1
ATOM 1583 O O . ALA B 1 3 ? -23.234 19.438 0.419 1 89 3 ALA B O 1
ATOM 1584 N N . LEU B 1 4 ? -24.562 18.203 1.689 1 88.81 4 LEU B N 1
ATOM 1585 C CA . LEU B 1 4 ? -23.422 17.641 2.414 1 88.81 4 LEU B CA 1
ATOM 1586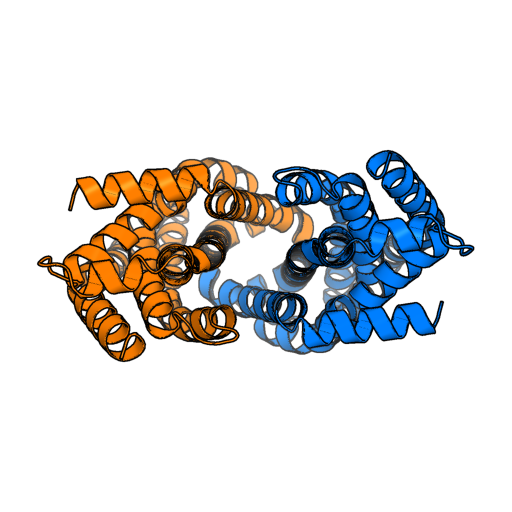 C C . LEU B 1 4 ? -22.578 16.75 1.504 1 88.81 4 LEU B C 1
ATOM 1588 O O . LEU B 1 4 ? -21.344 16.781 1.562 1 88.81 4 LEU B O 1
ATOM 1592 N N . LEU B 1 5 ? -23.203 15.977 0.698 1 92.75 5 LEU B N 1
ATOM 1593 C CA . LEU B 1 5 ? -22.5 15.117 -0.247 1 92.75 5 LEU B CA 1
ATOM 1594 C C . LEU B 1 5 ? -21.656 15.945 -1.212 1 92.75 5 LEU B C 1
ATOM 1596 O O . LEU B 1 5 ? -20.484 15.648 -1.438 1 92.75 5 LEU B O 1
ATOM 1600 N N . LEU B 1 6 ? -22.234 16.922 -1.727 1 92.81 6 LEU B N 1
ATOM 1601 C CA . LEU B 1 6 ? -21.547 17.781 -2.674 1 92.81 6 LEU B CA 1
ATOM 1602 C C . LEU B 1 6 ? -20.359 18.469 -2.008 1 92.81 6 LEU B C 1
ATOM 1604 O O . LEU B 1 6 ? -19.281 18.609 -2.617 1 92.81 6 LEU B O 1
ATOM 1608 N N . ARG B 1 7 ? -20.609 18.875 -0.827 1 88.25 7 ARG B N 1
ATOM 1609 C CA . ARG B 1 7 ? -19.531 19.469 -0.054 1 88.25 7 ARG B CA 1
ATOM 1610 C C . ARG B 1 7 ? -18.391 18.484 0.157 1 88.25 7 ARG B C 1
ATOM 1612 O O . ARG B 1 7 ? -17.234 18.828 -0.061 1 88.25 7 ARG B O 1
ATOM 1619 N N . ASP B 1 8 ? -18.75 17.297 0.53 1 89 8 ASP B N 1
ATOM 1620 C CA . ASP B 1 8 ? -17.719 16.281 0.791 1 89 8 ASP B CA 1
ATOM 1621 C C . ASP B 1 8 ? -17 15.898 -0.494 1 89 8 ASP B C 1
ATOM 1623 O O . ASP B 1 8 ? -15.797 15.633 -0.476 1 89 8 ASP B O 1
ATOM 1627 N N . LEU B 1 9 ? -17.703 15.836 -1.556 1 89.75 9 LEU B N 1
ATOM 1628 C CA . LEU B 1 9 ? -17.094 15.539 -2.844 1 89.75 9 LEU B CA 1
ATOM 1629 C C . LEU B 1 9 ? -16.094 16.641 -3.232 1 89.75 9 LEU B C 1
ATOM 1631 O O . LEU B 1 9 ? -14.992 16.344 -3.697 1 89.75 9 LEU B O 1
ATOM 1635 N N . ARG B 1 10 ? -16.438 17.812 -2.977 1 87.25 10 ARG B N 1
ATOM 1636 C CA . ARG B 1 10 ? -15.57 18.953 -3.281 1 87.25 10 ARG B CA 1
ATOM 1637 C C . ARG B 1 10 ? -14.328 18.938 -2.4 1 87.25 10 ARG B C 1
ATOM 1639 O O . ARG B 1 10 ? -13.219 19.172 -2.883 1 87.25 10 ARG B O 1
ATOM 1646 N N . LEU B 1 11 ? -14.547 18.672 -1.197 1 80.75 11 LEU B N 1
ATOM 1647 C CA . LEU B 1 11 ? -13.43 18.625 -0.256 1 80.75 11 LEU B CA 1
ATOM 1648 C C . LEU B 1 11 ? -12.461 17.5 -0.625 1 80.75 11 LEU B C 1
ATOM 1650 O O . LEU B 1 11 ? -11.242 17.688 -0.583 1 80.75 11 LEU B O 1
ATOM 1654 N N . ALA B 1 12 ? -13.008 16.375 -0.985 1 81.62 12 ALA B N 1
ATOM 1655 C CA . ALA B 1 12 ? -12.195 15.211 -1.334 1 81.62 12 ALA B CA 1
ATOM 1656 C C . ALA B 1 12 ? -11.391 15.469 -2.605 1 81.62 12 ALA B C 1
ATOM 1658 O O . ALA B 1 12 ? -10.227 15.07 -2.701 1 81.62 12 ALA B O 1
ATOM 1659 N N . LEU B 1 13 ? -12 16.109 -3.553 1 79.06 13 LEU B N 1
ATOM 1660 C CA . LEU B 1 13 ? -11.344 16.391 -4.824 1 79.06 13 LEU B CA 1
ATOM 1661 C C . LEU B 1 13 ? -10.305 17.5 -4.66 1 79.06 13 LEU B C 1
ATOM 1663 O O . LEU B 1 13 ? -9.266 17.484 -5.332 1 79.06 13 LEU B O 1
ATOM 1667 N N . ARG B 1 14 ? -10.625 18.453 -3.83 1 71.31 14 ARG B N 1
ATOM 1668 C CA . ARG B 1 14 ? -9.703 19.562 -3.607 1 71.31 14 ARG B CA 1
ATOM 1669 C C . ARG B 1 14 ? -8.508 19.125 -2.764 1 71.31 14 ARG B C 1
ATOM 1671 O O . ARG B 1 14 ? -7.395 19.609 -2.953 1 71.31 14 ARG B O 1
ATOM 1678 N N . ALA B 1 15 ? -8.898 18.359 -1.79 1 62.53 15 ALA B N 1
ATOM 1679 C CA . ALA B 1 15 ? -7.805 17.891 -0.943 1 62.53 15 ALA B CA 1
ATOM 1680 C C . ALA B 1 15 ? -6.848 17 -1.724 1 62.53 15 ALA B C 1
ATOM 1682 O O . ALA B 1 15 ? -5.684 16.844 -1.344 1 62.53 15 ALA B O 1
ATOM 1683 N N . GLY B 1 16 ? -7.18 16.766 -3.143 1 58.19 16 GLY B N 1
ATOM 1684 C CA . GLY B 1 16 ? -6.398 16.094 -4.172 1 58.19 16 GLY B CA 1
ATOM 1685 C C . GLY B 1 16 ? -5.605 14.922 -3.646 1 58.19 16 GLY B C 1
ATOM 1686 O O . GLY B 1 16 ? -5.367 13.953 -4.371 1 58.19 16 GLY B O 1
ATOM 1687 N N . GLY B 1 17 ? -5.016 14.953 -2.459 1 58.84 17 GLY B N 1
ATOM 1688 C CA . GLY B 1 17 ? -3.947 14.07 -2.029 1 58.84 17 GLY B CA 1
ATOM 1689 C C . GLY B 1 17 ? -4.426 12.664 -1.709 1 58.84 17 GLY B C 1
ATOM 1690 O O . GLY B 1 17 ? -3.764 11.68 -2.053 1 58.84 17 GLY B O 1
ATOM 1691 N N . GLY B 1 18 ? -5.66 12.492 -1.271 1 61.97 18 GLY B N 1
ATOM 1692 C CA . GLY B 1 18 ? -6.031 11.18 -0.778 1 61.97 18 GLY B CA 1
ATOM 1693 C C . GLY B 1 18 ? -6.52 10.25 -1.871 1 61.97 18 GLY B C 1
ATOM 1694 O O . GLY B 1 18 ? -6.086 9.102 -1.955 1 61.97 18 GLY B O 1
ATOM 1695 N N . PHE B 1 19 ? -7.289 10.773 -2.881 1 70.44 19 PHE B N 1
ATOM 1696 C CA . PHE B 1 19 ? -7.895 9.945 -3.918 1 70.44 19 PHE B CA 1
ATOM 1697 C C . PHE B 1 19 ? -6.867 9.57 -4.98 1 70.44 19 PHE B C 1
ATOM 1699 O O . PHE B 1 19 ? -6.816 8.422 -5.422 1 70.44 19 PHE B O 1
ATOM 1706 N N . GLY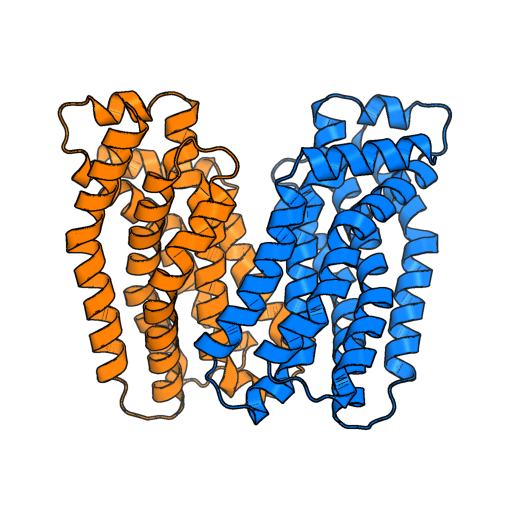 B 1 20 ? -6.16 10.484 -5.254 1 79.31 20 GLY B N 1
ATOM 1707 C CA . GLY B 1 20 ? -5.098 10.211 -6.207 1 79.31 20 GLY B CA 1
ATOM 1708 C C . GLY B 1 20 ? -4.082 9.211 -5.695 1 79.31 20 GLY B C 1
ATOM 1709 O O . GLY B 1 20 ? -3.604 8.359 -6.449 1 79.31 20 GLY B O 1
ATOM 1710 N N . LEU B 1 21 ? -3.904 9.234 -4.418 1 80.19 21 LEU B N 1
ATOM 1711 C CA . LEU B 1 21 ? -2.932 8.344 -3.799 1 80.19 21 LEU B CA 1
ATOM 1712 C C . LEU B 1 21 ? -3.422 6.898 -3.834 1 80.19 21 LEU B C 1
ATOM 1714 O O . LEU B 1 21 ? -2.646 5.98 -4.121 1 80.19 21 LEU B O 1
ATOM 1718 N N . GLY B 1 22 ? -4.723 6.758 -3.557 1 88.19 22 GLY B N 1
ATOM 1719 C CA . GLY B 1 22 ? -5.293 5.422 -3.623 1 88.19 22 GLY B CA 1
ATOM 1720 C C . GLY B 1 22 ? -5.227 4.812 -5.012 1 88.19 22 GLY B C 1
ATOM 1721 O O . GLY B 1 22 ? -4.863 3.645 -5.164 1 88.19 22 GLY B O 1
ATOM 1722 N N . LEU B 1 23 ? -5.52 5.637 -5.988 1 91.56 23 LEU B N 1
ATOM 1723 C CA . LEU B 1 23 ? -5.48 5.168 -7.371 1 91.56 23 LEU B CA 1
ATOM 1724 C C . LEU B 1 23 ? -4.055 4.852 -7.801 1 91.56 23 LEU B C 1
ATOM 1726 O O . LEU B 1 23 ? -3.811 3.844 -8.461 1 91.56 23 LEU B O 1
ATOM 1730 N N . ALA B 1 24 ? -3.17 5.715 -7.43 1 90.62 24 ALA B N 1
ATOM 1731 C CA . ALA B 1 24 ? -1.76 5.492 -7.734 1 90.62 24 ALA B CA 1
ATOM 1732 C C . ALA B 1 24 ? -1.252 4.211 -7.078 1 90.62 24 ALA B C 1
ATOM 1734 O O . ALA B 1 24 ? -0.496 3.451 -7.691 1 90.62 24 ALA B O 1
ATOM 1735 N N . PHE B 1 25 ? -1.683 4.094 -5.902 1 92 25 PHE B N 1
ATOM 1736 C CA . PHE B 1 25 ? -1.286 2.889 -5.184 1 92 25 PHE B CA 1
ATOM 1737 C C . PHE B 1 25 ? -1.787 1.64 -5.902 1 92 25 PHE B C 1
ATOM 1739 O O . PHE B 1 25 ? -1.049 0.664 -6.047 1 92 25 PHE B O 1
ATOM 1746 N N . PHE B 1 26 ? -3.016 1.647 -6.25 1 96 26 PHE B N 1
ATOM 1747 C CA . PHE B 1 26 ? -3.615 0.533 -6.973 1 96 26 PHE B CA 1
ATOM 1748 C C . PHE B 1 26 ? -2.836 0.235 -8.25 1 96 26 PHE B C 1
ATOM 1750 O O . PHE B 1 26 ? -2.541 -0.924 -8.547 1 96 26 PHE B O 1
ATOM 1757 N N . LEU B 1 27 ? -2.463 1.199 -8.93 1 94.88 27 LEU B N 1
ATOM 1758 C CA . LEU B 1 27 ? -1.673 1.066 -10.156 1 94.88 27 LEU B CA 1
ATOM 1759 C C . LEU B 1 27 ? -0.291 0.501 -9.844 1 94.88 27 LEU B C 1
ATOM 1761 O O . LEU B 1 27 ? 0.202 -0.37 -10.57 1 94.88 27 LEU B O 1
ATOM 1765 N N . LEU B 1 28 ? 0.279 0.954 -8.805 1 94.5 28 LEU B N 1
ATOM 1766 C CA . LEU B 1 28 ? 1.608 0.491 -8.422 1 94.5 28 LEU B CA 1
ATOM 1767 C C . LEU B 1 28 ? 1.595 -1.001 -8.102 1 94.5 28 LEU B C 1
ATOM 1769 O O . LEU B 1 28 ? 2.494 -1.735 -8.516 1 94.5 28 LEU B O 1
ATOM 1773 N N . VAL B 1 29 ? 0.566 -1.395 -7.367 1 95.81 29 VAL B N 1
ATOM 1774 C CA . VAL B 1 29 ? 0.449 -2.812 -7.047 1 95.81 29 VAL B CA 1
ATOM 1775 C C . VAL B 1 29 ? 0.352 -3.629 -8.328 1 95.81 29 VAL B C 1
ATOM 1777 O O . VAL B 1 29 ? 1.07 -4.617 -8.5 1 95.81 29 VAL B O 1
ATOM 1780 N N . ALA B 1 30 ? -0.424 -3.207 -9.273 1 96.19 30 ALA B N 1
ATOM 1781 C CA . ALA B 1 30 ? -0.693 -3.947 -10.5 1 96.19 30 ALA B CA 1
ATOM 1782 C C . ALA B 1 30 ? 0.531 -3.961 -11.414 1 96.19 30 ALA B C 1
ATOM 1784 O O . ALA B 1 30 ? 0.733 -4.91 -12.172 1 96.19 30 ALA B O 1
ATOM 1785 N N . VAL B 1 31 ? 1.323 -2.973 -11.312 1 95.62 31 VAL B N 1
ATOM 1786 C CA . VAL B 1 31 ? 2.508 -2.881 -12.156 1 95.62 31 VAL B CA 1
ATOM 1787 C C . VAL B 1 31 ? 3.658 -3.658 -11.523 1 95.62 31 VAL B C 1
ATOM 1789 O O . VAL B 1 31 ? 4.391 -4.371 -12.219 1 95.62 31 VAL B O 1
ATOM 1792 N N . LEU B 1 32 ? 3.785 -3.6 -10.266 1 97.25 32 LEU B N 1
ATOM 1793 C CA . LEU B 1 32 ? 4.961 -4.137 -9.594 1 97.25 32 LEU B CA 1
ATOM 1794 C C . LEU B 1 32 ? 4.832 -5.641 -9.391 1 97.25 32 LEU B C 1
ATOM 1796 O O . LEU B 1 32 ? 5.836 -6.359 -9.391 1 97.25 32 LEU B O 1
ATOM 1800 N N . VAL B 1 33 ? 3.623 -6.086 -9.227 1 97.81 33 VAL B N 1
ATOM 1801 C CA . VAL B 1 33 ? 3.449 -7.504 -8.93 1 97.81 33 VAL B CA 1
ATOM 1802 C C . VAL B 1 33 ? 3.961 -8.344 -10.102 1 97.81 33 VAL B C 1
ATOM 1804 O O . VAL B 1 33 ? 4.77 -9.25 -9.914 1 97.81 33 VAL B O 1
ATOM 1807 N N . PRO B 1 34 ? 3.57 -8.047 -11.328 1 97.56 34 PRO B N 1
ATOM 1808 C CA . PRO B 1 34 ? 4.141 -8.812 -12.438 1 97.56 34 PRO B CA 1
ATOM 1809 C C . PRO B 1 34 ? 5.664 -8.703 -12.508 1 97.56 34 PRO B C 1
ATOM 1811 O O . PRO B 1 34 ? 6.34 -9.672 -12.859 1 97.56 34 PRO B O 1
ATOM 1814 N N . LEU B 1 35 ? 6.215 -7.602 -12.195 1 96.5 35 LEU B N 1
ATOM 1815 C CA . LEU B 1 35 ? 7.66 -7.398 -12.227 1 96.5 35 LEU B CA 1
ATOM 1816 C C . LEU B 1 35 ? 8.344 -8.188 -11.117 1 96.5 35 LEU B C 1
ATOM 1818 O O . LEU B 1 35 ? 9.477 -8.656 -11.289 1 96.5 35 LEU B O 1
ATOM 1822 N N . GLY B 1 36 ? 7.711 -8.266 -9.984 1 96.81 36 GLY B N 1
ATOM 1823 C CA . GLY B 1 36 ? 8.266 -8.977 -8.844 1 96.81 36 GLY B CA 1
ATOM 1824 C C . GLY B 1 36 ? 8.117 -10.477 -8.938 1 96.81 36 GLY B C 1
ATOM 1825 O O . GLY B 1 36 ? 9.055 -11.227 -8.641 1 96.81 36 GLY B O 1
ATOM 1826 N N . VAL B 1 37 ? 6.965 -10.914 -9.375 1 95.75 37 VAL B N 1
ATOM 1827 C CA . VAL B 1 37 ? 6.648 -12.336 -9.391 1 95.75 37 VAL B CA 1
ATOM 1828 C C . VAL B 1 37 ? 7.152 -12.969 -10.688 1 95.75 37 VAL B C 1
ATOM 1830 O O . VAL B 1 37 ? 7.387 -14.18 -10.75 1 95.75 37 VAL B O 1
ATOM 1833 N N . GLY B 1 38 ? 7.305 -12.195 -11.727 1 92.62 38 GLY B N 1
ATOM 1834 C CA . GLY B 1 38 ? 7.699 -12.711 -13.031 1 92.62 38 GLY B CA 1
ATOM 1835 C C . GLY B 1 38 ? 6.586 -12.648 -14.055 1 92.62 38 GLY B C 1
ATOM 1836 O O . GLY B 1 38 ? 5.41 -12.516 -13.703 1 92.62 38 GLY B O 1
ATOM 1837 N N . PRO B 1 39 ? 6.922 -12.781 -15.211 1 88.62 39 PRO B N 1
ATOM 1838 C CA . PRO B 1 39 ? 5.98 -12.516 -16.297 1 88.62 39 PRO B CA 1
ATOM 1839 C C . PRO B 1 39 ? 5.223 -13.758 -16.75 1 88.62 39 PRO B C 1
ATOM 1841 O O . PRO B 1 39 ? 4.504 -13.727 -17.75 1 88.62 39 PRO B O 1
ATOM 1844 N N . GLU B 1 40 ? 5.27 -14.852 -16.062 1 93.56 40 GLU B N 1
ATOM 1845 C CA . GLU B 1 40 ? 4.559 -16.062 -16.469 1 93.56 40 GLU B CA 1
ATOM 1846 C C . GLU B 1 40 ? 3.047 -15.836 -16.453 1 93.56 40 GLU B C 1
ATOM 1848 O O . GLU B 1 40 ? 2.443 -15.672 -15.398 1 93.56 40 GLU B O 1
ATOM 1853 N N . PRO B 1 41 ? 2.438 -15.906 -17.625 1 93.94 41 PRO B N 1
ATOM 1854 C CA . PRO B 1 41 ? 1.028 -15.531 -17.766 1 93.94 41 PRO B CA 1
ATOM 1855 C C . PRO B 1 41 ? 0.106 -16.391 -16.906 1 93.94 41 PRO B C 1
ATOM 1857 O O . PRO B 1 41 ? -0.873 -15.898 -16.344 1 93.94 41 PRO B O 1
ATOM 1860 N N . ALA B 1 42 ? 0.388 -17.688 -16.844 1 94.62 42 ALA B N 1
ATOM 1861 C CA . ALA B 1 42 ? -0.481 -18.594 -16.094 1 94.62 42 ALA B CA 1
ATOM 1862 C C . ALA B 1 42 ? -0.479 -18.234 -14.609 1 94.62 42 ALA B C 1
ATOM 1864 O O . ALA B 1 42 ? -1.521 -18.297 -13.945 1 94.62 42 ALA B O 1
ATOM 1865 N N . THR B 1 43 ? 0.667 -17.906 -14.109 1 95.31 43 THR B N 1
ATOM 1866 C CA . THR B 1 43 ? 0.77 -17.516 -12.711 1 95.31 43 THR B CA 1
ATOM 1867 C C . THR B 1 43 ? 0.052 -16.188 -12.469 1 95.31 43 THR B C 1
ATOM 1869 O O . THR B 1 43 ? -0.72 -16.062 -11.516 1 95.31 43 THR B O 1
ATOM 1872 N N . LEU B 1 44 ? 0.309 -15.289 -13.336 1 96.88 44 LEU B N 1
ATOM 1873 C CA . LEU B 1 44 ? -0.316 -13.977 -13.203 1 96.88 44 LEU B CA 1
ATOM 1874 C C . LEU B 1 44 ? -1.835 -14.086 -13.281 1 96.88 44 LEU B C 1
ATOM 1876 O O . LEU B 1 44 ? -2.549 -13.5 -12.469 1 96.88 44 LEU B O 1
ATOM 1880 N N . ALA B 1 45 ? -2.312 -14.852 -14.219 1 96.56 45 ALA B N 1
ATOM 1881 C CA . ALA B 1 45 ? -3.752 -15.047 -14.383 1 96.56 45 ALA B CA 1
ATOM 1882 C C . ALA B 1 45 ? -4.367 -15.648 -13.117 1 96.56 45 ALA B C 1
ATOM 1884 O O . ALA B 1 45 ? -5.473 -15.266 -12.719 1 96.56 45 ALA B O 1
ATOM 1885 N N . LYS B 1 46 ? -3.66 -16.516 -12.555 1 95.88 46 LYS B N 1
ATOM 1886 C CA . LYS B 1 46 ? -4.152 -17.234 -11.383 1 95.88 46 LYS B CA 1
ATOM 1887 C C . LYS B 1 46 ? -4.27 -16.297 -10.18 1 95.88 46 LYS B C 1
ATOM 1889 O O . LYS B 1 46 ? -5.199 -16.406 -9.383 1 95.88 46 LYS B O 1
ATOM 1894 N N . ILE B 1 47 ? -3.414 -15.359 -10.07 1 97.56 47 ILE B N 1
ATOM 1895 C CA . ILE B 1 47 ? -3.389 -14.562 -8.852 1 97.56 47 ILE B CA 1
ATOM 1896 C C . ILE B 1 47 ? -4.078 -13.219 -9.094 1 97.56 47 ILE B C 1
ATOM 1898 O O . ILE B 1 47 ? -4.363 -12.484 -8.148 1 97.56 47 ILE B O 1
ATOM 1902 N N . ALA B 1 48 ? -4.395 -12.875 -10.289 1 98.25 48 ALA B N 1
ATOM 1903 C CA . ALA B 1 48 ? -4.891 -11.562 -10.695 1 98.25 48 ALA B CA 1
ATOM 1904 C C . ALA B 1 48 ? -6.113 -11.164 -9.875 1 98.25 48 ALA B C 1
ATOM 1906 O O . ALA B 1 48 ? -6.156 -10.062 -9.312 1 98.25 48 ALA B O 1
ATOM 1907 N N . PRO B 1 49 ? -7.117 -12.07 -9.734 1 98.12 49 PRO B N 1
ATOM 1908 C CA . PRO B 1 49 ? -8.305 -11.672 -8.977 1 98.12 49 PRO B CA 1
ATOM 1909 C C . PRO B 1 49 ? -7.969 -11.25 -7.543 1 98.12 49 PRO B C 1
ATOM 1911 O O . PRO B 1 49 ? -8.422 -10.203 -7.082 1 98.12 49 PRO B O 1
ATOM 1914 N N . GLY B 1 50 ? -7.195 -12.055 -6.941 1 98.19 50 GLY B N 1
ATOM 1915 C CA . GLY B 1 50 ? -6.824 -11.781 -5.559 1 98.19 50 GLY B CA 1
ATOM 1916 C C . GLY B 1 50 ? -5.984 -10.531 -5.402 1 98.19 50 GLY B C 1
ATOM 1917 O O . GLY B 1 50 ? -6.25 -9.711 -4.52 1 98.19 50 GLY B O 1
ATOM 1918 N N . ILE B 1 51 ? -4.988 -10.32 -6.223 1 98.5 51 ILE B N 1
ATOM 1919 C CA . ILE B 1 51 ? -4.062 -9.195 -6.137 1 98.5 51 ILE B CA 1
ATOM 1920 C C . ILE B 1 51 ? -4.809 -7.891 -6.398 1 98.5 51 ILE B C 1
ATOM 1922 O O . ILE B 1 51 ? -4.566 -6.883 -5.73 1 98.5 51 ILE B O 1
ATOM 1926 N N . LEU B 1 52 ? -5.656 -7.906 -7.379 1 98.5 52 LEU B N 1
ATOM 1927 C CA . LEU B 1 52 ? -6.398 -6.695 -7.707 1 98.5 52 LEU B CA 1
ATOM 1928 C C . LEU B 1 52 ? -7.34 -6.309 -6.57 1 98.5 52 LEU B C 1
ATOM 1930 O O . LEU B 1 52 ? -7.453 -5.129 -6.227 1 98.5 52 LEU B O 1
ATOM 1934 N N . TRP B 1 53 ? -7.953 -7.242 -5.953 1 98.69 53 TRP B N 1
ATOM 1935 C CA . TRP B 1 53 ? -8.812 -6.977 -4.805 1 98.69 53 TRP B CA 1
ATOM 1936 C C . TRP B 1 53 ? -7.992 -6.504 -3.607 1 98.69 53 TRP B C 1
ATOM 1938 O O . TRP B 1 53 ? -8.406 -5.59 -2.889 1 98.69 53 TRP B O 1
ATOM 1948 N N . VAL B 1 54 ? -6.871 -7.168 -3.383 1 98.31 54 VAL B N 1
ATOM 1949 C CA . VAL B 1 54 ? -5.98 -6.738 -2.307 1 98.31 54 VAL B CA 1
ATOM 1950 C C . VAL B 1 54 ? -5.547 -5.293 -2.543 1 98.31 54 VAL B C 1
ATOM 1952 O O . VAL B 1 54 ? -5.566 -4.477 -1.62 1 98.31 54 VAL B O 1
ATOM 1955 N N . GLY B 1 55 ? -5.109 -5.012 -3.771 1 97.69 55 GLY B N 1
ATOM 1956 C CA . GLY B 1 55 ? -4.73 -3.652 -4.121 1 97.69 55 GLY B CA 1
ATOM 1957 C C . GLY B 1 55 ? -5.844 -2.646 -3.885 1 97.69 55 GLY B C 1
ATOM 1958 O O . GLY B 1 55 ? -5.602 -1.56 -3.355 1 97.69 55 GLY B O 1
ATOM 1959 N N . ALA B 1 56 ? -7.031 -3.016 -4.285 1 97.44 56 ALA B N 1
ATOM 1960 C CA . ALA B 1 56 ? -8.18 -2.133 -4.086 1 97.44 56 ALA B CA 1
ATOM 1961 C C . ALA B 1 56 ? -8.438 -1.898 -2.602 1 97.44 56 ALA B C 1
ATOM 1963 O O . ALA B 1 56 ? -8.703 -0.77 -2.184 1 97.44 56 ALA B O 1
ATOM 1964 N N . LEU B 1 57 ? -8.406 -2.951 -1.848 1 97.38 57 LEU B N 1
ATOM 1965 C CA . LEU B 1 57 ? -8.641 -2.857 -0.411 1 97.38 57 LEU B CA 1
ATOM 1966 C C . LEU B 1 57 ? -7.594 -1.969 0.255 1 97.38 57 LEU B C 1
ATOM 1968 O O . LEU B 1 57 ? -7.938 -1.086 1.045 1 97.38 57 LEU B O 1
ATOM 1972 N N . LEU B 1 58 ? -6.336 -2.207 -0.096 1 95 58 LEU B N 1
ATOM 1973 C CA . LEU B 1 58 ? -5.262 -1.41 0.482 1 95 58 LEU B CA 1
ATOM 1974 C C . LEU B 1 58 ? -5.387 0.053 0.072 1 95 58 LEU B C 1
ATOM 1976 O O . LEU B 1 58 ? -5.125 0.952 0.875 1 95 58 LEU B O 1
ATOM 1980 N N . ALA B 1 59 ? -5.727 0.266 -1.141 1 93.94 59 ALA B N 1
ATOM 1981 C CA . ALA B 1 59 ? -5.949 1.63 -1.612 1 93.94 59 ALA B CA 1
ATOM 1982 C C . ALA B 1 59 ? -7.043 2.318 -0.802 1 93.94 59 ALA B C 1
ATOM 1984 O O . ALA B 1 59 ? -6.918 3.492 -0.445 1 93.94 59 ALA B O 1
ATOM 1985 N N . CYS B 1 60 ? -8.086 1.614 -0.51 1 93.19 60 CYS B N 1
ATOM 1986 C CA . CYS B 1 60 ? -9.18 2.156 0.287 1 93.19 60 CYS B CA 1
ATOM 1987 C C . CYS B 1 60 ? -8.711 2.49 1.699 1 93.19 60 CYS B C 1
ATOM 1989 O O . CYS B 1 60 ? -9.07 3.533 2.246 1 93.19 60 CYS B O 1
ATOM 1991 N N . LEU B 1 61 ? -7.941 1.636 2.246 1 91.62 61 LEU B N 1
ATOM 1992 C CA . LEU B 1 61 ? -7.434 1.859 3.596 1 91.62 61 LEU B CA 1
ATOM 1993 C C . LEU B 1 61 ? -6.625 3.152 3.666 1 91.62 61 LEU B C 1
ATOM 1995 O O . LEU B 1 61 ? -6.73 3.9 4.641 1 91.62 61 LEU B O 1
ATOM 1999 N N . LEU B 1 62 ? -5.902 3.42 2.613 1 86.75 62 LEU B N 1
ATOM 2000 C CA . LEU B 1 62 ? -5.047 4.602 2.572 1 86.75 62 LEU B CA 1
ATOM 2001 C C . LEU B 1 62 ? -5.879 5.875 2.496 1 86.75 62 LEU B C 1
ATOM 2003 O O . LEU B 1 62 ? -5.441 6.938 2.943 1 86.75 62 LEU B O 1
ATOM 2007 N N . SER B 1 63 ? -7.047 5.781 2.031 1 86.19 63 SER B N 1
ATOM 2008 C CA . SER B 1 63 ? -7.867 6.961 1.779 1 86.19 63 SER B CA 1
ATOM 2009 C C . SER B 1 63 ? -8.82 7.23 2.939 1 86.19 63 SER B C 1
ATOM 2011 O O . SER B 1 63 ? -9.469 8.273 2.984 1 86.19 63 SER B O 1
ATOM 2013 N N . LEU B 1 64 ? -8.852 6.383 3.916 1 87.5 64 LEU B N 1
ATOM 2014 C CA . LEU B 1 64 ? -9.852 6.469 4.98 1 87.5 64 LEU B CA 1
ATOM 2015 C C . LEU B 1 64 ? -9.477 7.551 5.988 1 87.5 64 LEU B C 1
ATOM 2017 O O . LEU B 1 64 ? -10.352 8.078 6.684 1 87.5 64 LEU B O 1
ATOM 2021 N N . ASP B 1 65 ? -8.242 7.836 6.094 1 78.31 65 ASP B N 1
ATOM 2022 C CA . ASP B 1 65 ? -7.742 8.719 7.141 1 78.31 65 ASP B CA 1
ATOM 2023 C C . ASP B 1 65 ? -8.359 10.109 7.027 1 78.31 65 ASP B C 1
ATOM 2025 O O . ASP B 1 65 ? -8.492 10.82 8.031 1 78.31 65 ASP B O 1
ATOM 2029 N N . ARG B 1 66 ? -8.859 10.391 5.938 1 79.06 66 ARG B N 1
ATOM 2030 C CA . ARG B 1 66 ? -9.258 11.781 5.723 1 79.06 66 ARG B CA 1
ATOM 2031 C C . ARG B 1 66 ? -10.766 11.945 5.855 1 79.06 66 ARG B C 1
ATOM 2033 O O . ARG B 1 66 ? -11.281 13.062 5.805 1 79.06 66 ARG B O 1
ATOM 2040 N N . ILE B 1 67 ? -11.438 10.898 6.098 1 85 67 ILE B N 1
ATOM 2041 C CA . ILE B 1 67 ? -12.898 10.945 6.031 1 85 67 ILE B CA 1
ATOM 2042 C C . ILE B 1 67 ? -13.43 11.883 7.109 1 85 67 ILE B C 1
ATOM 2044 O O . ILE B 1 67 ? -14.281 12.734 6.832 1 85 67 ILE B O 1
ATOM 2048 N N . PHE B 1 68 ? -12.93 11.781 8.359 1 85.88 68 PHE B N 1
ATOM 2049 C CA . PHE B 1 68 ? -13.438 12.602 9.453 1 85.88 68 PHE B CA 1
ATOM 2050 C C . PHE B 1 68 ? -12.375 13.586 9.93 1 85.88 68 PHE B C 1
ATOM 2052 O O . PHE B 1 68 ? -12.672 14.516 10.68 1 85.88 68 PHE B O 1
ATOM 2059 N N . ALA B 1 69 ? -11.172 13.312 9.461 1 80.19 69 ALA B N 1
ATOM 2060 C CA . ALA B 1 69 ? -10.055 14.086 9.984 1 80.19 69 ALA B CA 1
ATOM 2061 C C . ALA B 1 69 ? -10.203 15.57 9.656 1 80.19 69 ALA B C 1
ATOM 2063 O O . ALA B 1 69 ? -10.023 16.422 10.523 1 80.19 69 ALA B O 1
ATOM 2064 N N . LEU B 1 70 ? -10.586 15.859 8.461 1 78.69 70 LEU B N 1
ATOM 2065 C CA . LEU B 1 70 ? -10.695 17.25 8.039 1 78.69 70 LEU B CA 1
ATOM 2066 C C . LEU B 1 70 ? -11.797 17.969 8.812 1 78.69 70 LEU B C 1
ATOM 2068 O O . LEU B 1 70 ? -11.617 19.109 9.242 1 78.69 70 LEU B O 1
ATOM 2072 N N . ASP B 1 71 ? -12.883 17.266 9 1 87.06 71 ASP B N 1
ATOM 2073 C CA . ASP B 1 71 ? -13.992 17.844 9.75 1 87.06 71 ASP B CA 1
ATOM 2074 C C . ASP B 1 71 ? -13.633 17.984 11.227 1 87.06 71 ASP B C 1
ATOM 2076 O O . ASP B 1 71 ? -14.078 18.922 11.898 1 87.06 71 ASP B O 1
ATOM 2080 N N . HIS B 1 72 ? -12.914 17.062 11.719 1 86.44 72 HIS B N 1
ATOM 2081 C CA . HIS B 1 72 ? -12.5 17.094 13.117 1 86.44 72 HIS B CA 1
ATOM 2082 C C . HIS B 1 72 ? -11.516 18.234 13.375 1 86.44 72 HIS B C 1
ATOM 2084 O O . HIS B 1 72 ? -11.625 18.938 14.375 1 86.44 72 HIS B O 1
ATOM 2090 N N . GLU B 1 73 ? -10.594 18.422 12.5 1 83.56 73 GLU B N 1
ATOM 2091 C CA . GLU B 1 73 ? -9.539 19.422 12.641 1 83.56 73 GLU B CA 1
ATOM 2092 C C . GLU B 1 73 ? -10.109 20.844 12.578 1 83.56 73 GLU B C 1
ATOM 2094 O O . GLU B 1 73 ? -9.656 21.719 13.305 1 83.56 73 GLU B O 1
ATOM 2099 N N . ASP B 1 74 ? -11.062 21.031 11.773 1 85.62 74 ASP B N 1
ATOM 2100 C CA . ASP B 1 74 ? -11.57 22.391 11.633 1 85.62 74 ASP B CA 1
ATOM 2101 C C . ASP B 1 74 ? -12.812 22.609 12.492 1 85.62 74 ASP B C 1
ATOM 2103 O O . ASP B 1 74 ? -13.461 23.656 12.406 1 85.62 74 ASP B O 1
ATOM 2107 N N . GLY B 1 75 ? -13.219 21.609 13.234 1 88.12 75 GLY B N 1
ATOM 2108 C CA . GLY B 1 75 ? -14.297 21.75 14.195 1 88.12 75 GLY B CA 1
ATOM 2109 C C . GLY B 1 75 ? -15.664 21.484 13.594 1 88.12 75 GLY B C 1
ATOM 2110 O O . GLY B 1 75 ? -16.672 21.484 14.305 1 88.12 75 GLY B O 1
ATOM 2111 N N . SER B 1 76 ? -15.789 21.219 12.344 1 88.62 76 SER B N 1
ATOM 2112 C CA . SER B 1 76 ? -17.047 21 11.648 1 88.62 76 SER B CA 1
ATOM 2113 C C . SER B 1 76 ? -17.734 19.719 12.141 1 88.62 76 SER B C 1
ATOM 2115 O O . SER B 1 76 ? -18.953 19.609 12.086 1 88.62 76 SER B O 1
ATOM 2117 N N . LEU B 1 77 ? -16.953 18.859 12.648 1 88.06 77 LEU B N 1
ATOM 2118 C CA . LEU B 1 77 ? -17.516 17.594 13.102 1 88.06 77 LEU B CA 1
ATOM 2119 C C . LEU B 1 77 ? -18.453 17.812 14.289 1 88.06 77 LEU B C 1
ATOM 2121 O O . LEU B 1 77 ? -19.516 17.203 14.375 1 88.06 77 LEU B O 1
ATOM 2125 N N . ASP B 1 78 ? -18.078 18.656 15.109 1 88.56 78 ASP B N 1
ATOM 2126 C CA . ASP B 1 78 ? -18.906 18.984 16.266 1 88.56 78 ASP B CA 1
ATOM 2127 C C . ASP B 1 78 ? -20.219 19.656 15.828 1 88.56 78 ASP B C 1
ATOM 2129 O O . ASP B 1 78 ? -21.266 19.375 16.406 1 88.56 78 ASP B O 1
ATOM 2133 N N . LEU B 1 79 ? -20.078 20.484 14.867 1 87.88 79 LEU B N 1
ATOM 2134 C CA . LEU B 1 79 ? -21.25 21.172 14.352 1 87.88 79 LEU B CA 1
ATOM 2135 C C . LEU B 1 79 ? -22.219 20.203 13.688 1 87.88 79 LEU B C 1
ATOM 2137 O O . LEU B 1 79 ? -23.438 20.297 13.859 1 87.88 79 LEU B O 1
ATOM 2141 N N . LEU B 1 80 ? -21.641 19.297 13.023 1 87.56 80 LEU B N 1
ATOM 2142 C CA . LEU B 1 80 ? -22.469 18.281 12.359 1 87.56 80 LEU B CA 1
ATOM 2143 C C . LEU B 1 80 ? -23.156 17.391 13.383 1 87.56 80 LEU B C 1
ATOM 2145 O O . LEU B 1 80 ? -24.312 17 13.188 1 87.56 80 LEU B O 1
ATOM 2149 N N . ALA B 1 81 ? -22.516 17.125 14.422 1 87.31 81 ALA B N 1
ATOM 2150 C CA . ALA B 1 81 ? -23.031 16.234 15.461 1 87.31 81 ALA B CA 1
ATOM 2151 C C . ALA B 1 81 ? -24.172 16.906 16.234 1 87.31 81 ALA B C 1
ATOM 2153 O O . ALA B 1 81 ? -25 16.234 16.828 1 87.31 81 ALA B O 1
ATOM 2154 N N . THR B 1 82 ? -24.141 18.219 16.172 1 85.69 82 THR B N 1
ATOM 2155 C CA . THR B 1 82 ? -25.141 18.938 16.938 1 85.69 82 THR B CA 1
ATOM 2156 C C . THR B 1 82 ? -26.219 19.531 16.031 1 85.69 82 THR B C 1
ATOM 2158 O O . THR B 1 82 ? -27.188 20.109 16.5 1 85.69 82 THR B O 1
ATOM 2161 N N . ALA B 1 83 ? -26.062 19.406 14.789 1 85.12 83 ALA B N 1
ATOM 2162 C CA . ALA B 1 83 ? -27.031 19.906 13.82 1 85.12 83 ALA B CA 1
ATOM 2163 C C . ALA B 1 83 ? -28.328 19.094 13.859 1 85.12 83 ALA B C 1
ATOM 2165 O O . ALA B 1 83 ? -28.344 17.969 14.336 1 85.12 83 ALA B O 1
ATOM 2166 N N . PRO B 1 84 ? -29.375 19.781 13.391 1 88 84 PRO B N 1
ATOM 2167 C CA . PRO B 1 84 ? -30.672 19.094 13.391 1 88 84 PRO B CA 1
ATOM 2168 C C . PRO B 1 84 ? -30.812 18.109 12.234 1 88 84 PRO B C 1
ATOM 2170 O O . PRO B 1 84 ? -31.797 18.141 11.492 1 88 84 PRO B O 1
ATOM 2173 N N . ILE B 1 85 ? -29.781 17.359 11.977 1 88.31 85 ILE B N 1
ATOM 2174 C CA . ILE B 1 85 ? -29.781 16.297 10.977 1 88.31 85 ILE B CA 1
ATOM 2175 C C . ILE B 1 85 ? -29.297 14.992 11.609 1 88.31 85 ILE B C 1
ATOM 2177 O O . ILE B 1 85 ? -28.469 15.008 12.516 1 88.31 85 ILE B O 1
ATOM 2181 N N . PRO B 1 86 ? -29.953 13.961 11.133 1 93.44 86 PRO B N 1
ATOM 2182 C CA . PRO B 1 86 ? -29.531 12.68 11.711 1 93.44 86 PRO B CA 1
ATOM 2183 C C . PRO B 1 86 ? -28.078 12.352 11.422 1 93.44 86 PRO B C 1
ATOM 2185 O O . PRO B 1 86 ? -27.656 12.375 10.266 1 93.44 86 PRO B O 1
ATOM 2188 N N . LEU B 1 87 ? -27.344 12.039 12.43 1 93.94 87 LEU B N 1
ATOM 2189 C CA . LEU B 1 87 ? -25.922 11.742 12.305 1 93.94 87 LEU B CA 1
ATOM 2190 C C . LEU B 1 87 ? -25.703 10.5 11.461 1 93.94 87 LEU B C 1
ATOM 2192 O O . LEU B 1 87 ? -24.688 10.391 10.766 1 93.94 87 LEU B O 1
ATOM 2196 N N . GLU B 1 88 ? -26.609 9.547 11.453 1 95.5 88 GLU B N 1
ATOM 2197 C CA . GLU B 1 88 ? -26.562 8.352 10.609 1 95.5 88 GLU B CA 1
ATOM 2198 C C . GLU B 1 88 ? -26.531 8.719 9.133 1 95.5 88 GLU B C 1
ATOM 2200 O O . GLU B 1 88 ? -25.828 8.086 8.344 1 95.5 88 GLU B O 1
ATOM 2205 N N . GLY B 1 89 ? -27.266 9.711 8.852 1 95.25 89 GLY B N 1
ATOM 2206 C CA . GLY B 1 89 ? -27.266 10.211 7.484 1 95.25 89 GLY B CA 1
ATOM 2207 C C . GLY B 1 89 ? -25.938 10.852 7.086 1 95.25 89 GLY B C 1
ATOM 2208 O O . GLY B 1 89 ? -25.469 10.664 5.961 1 95.25 89 GLY B O 1
ATOM 2209 N N . VAL B 1 90 ? -25.422 11.609 8.016 1 93.94 90 VAL B N 1
ATOM 2210 C CA . VAL B 1 90 ? -24.141 12.281 7.77 1 93.94 90 VAL B CA 1
ATOM 2211 C C . VAL B 1 90 ? -23.062 11.242 7.477 1 93.94 90 VAL B C 1
ATOM 2213 O O . VAL B 1 90 ? -22.312 11.375 6.504 1 93.94 90 VAL B O 1
ATOM 2216 N N . VAL B 1 91 ? -23.047 10.227 8.266 1 95.19 91 VAL B N 1
ATOM 2217 C CA . VAL B 1 91 ? -22.031 9.188 8.109 1 95.19 91 VAL B CA 1
ATOM 2218 C C . VAL B 1 91 ? -22.234 8.453 6.789 1 95.19 91 VAL B C 1
ATOM 2220 O O . VAL B 1 91 ? -21.281 8.125 6.094 1 95.19 91 VAL B O 1
ATOM 2223 N N . ALA B 1 92 ? -23.469 8.211 6.484 1 96.56 92 ALA B N 1
ATOM 2224 C CA . ALA B 1 92 ? -23.781 7.539 5.23 1 96.56 92 ALA B CA 1
ATOM 2225 C C . ALA B 1 92 ? -23.344 8.375 4.031 1 96.56 92 ALA B C 1
ATOM 2227 O O . ALA B 1 92 ? -22.828 7.836 3.045 1 96.56 92 ALA B O 1
ATOM 2228 N N . VAL B 1 93 ? -23.531 9.617 4.125 1 95.69 93 VAL B N 1
ATOM 2229 C CA . VAL B 1 93 ? -23.141 10.531 3.053 1 95.69 93 VAL B CA 1
ATOM 2230 C C . VAL B 1 93 ? -21.625 10.539 2.91 1 95.69 93 VAL B C 1
ATOM 2232 O O . VAL B 1 93 ? -21.094 10.547 1.794 1 95.69 93 VAL B O 1
ATOM 2235 N N . LYS B 1 94 ? -20.969 10.523 3.982 1 94.69 94 LYS B N 1
ATOM 2236 C CA . LYS B 1 94 ? -19.516 10.508 3.951 1 94.69 94 LYS B CA 1
ATOM 2237 C C . LYS B 1 94 ? -18.984 9.211 3.336 1 94.69 94 LYS B C 1
ATOM 2239 O O . LYS B 1 94 ? -18.016 9.227 2.588 1 94.69 94 LYS B O 1
ATOM 2244 N N . ALA B 1 95 ? -19.578 8.141 3.721 1 96.38 95 ALA B N 1
ATOM 2245 C CA . ALA B 1 95 ? -19.203 6.863 3.125 1 96.38 95 ALA B CA 1
ATOM 2246 C C . ALA B 1 95 ? -19.453 6.863 1.619 1 96.38 95 ALA B C 1
ATOM 2248 O O . ALA B 1 95 ? -18.641 6.352 0.847 1 96.38 95 ALA B O 1
ATOM 2249 N N . CYS B 1 96 ? -20.547 7.43 1.252 1 96.69 96 CYS B N 1
ATOM 2250 C CA . CYS B 1 96 ? -20.906 7.52 -0.16 1 96.69 96 CYS B CA 1
ATOM 2251 C C . CYS B 1 96 ? -19.922 8.398 -0.917 1 96.69 96 CYS B C 1
ATOM 2253 O O . CYS B 1 96 ? -19.5 8.055 -2.023 1 96.69 96 CYS B O 1
ATOM 2255 N N . ALA B 1 97 ? -19.594 9.477 -0.329 1 94.38 97 ALA B N 1
ATOM 2256 C CA . ALA B 1 97 ? -18.609 10.367 -0.937 1 94.38 97 ALA B CA 1
ATOM 2257 C C . ALA B 1 97 ? -17.266 9.664 -1.108 1 94.38 97 ALA B C 1
ATOM 2259 O O . ALA B 1 97 ? -16.641 9.766 -2.164 1 94.38 97 ALA B O 1
ATOM 2260 N N . HIS B 1 98 ? -16.875 9.008 -0.066 1 93.31 98 HIS B N 1
ATOM 2261 C CA . HIS B 1 98 ? -15.633 8.242 -0.142 1 93.31 98 HIS B CA 1
ATOM 2262 C C . HIS B 1 98 ? -15.688 7.215 -1.265 1 93.31 98 HIS B C 1
ATOM 2264 O O . HIS B 1 98 ? -14.711 7.043 -2.002 1 93.31 98 HIS B O 1
ATOM 2270 N N . TRP B 1 99 ? -16.781 6.52 -1.36 1 96.25 99 TRP B N 1
ATOM 2271 C CA . TRP B 1 99 ? -16.938 5.508 -2.402 1 96.25 99 TRP B CA 1
ATOM 2272 C C . TRP B 1 99 ? -16.828 6.137 -3.789 1 96.25 99 TRP B C 1
ATOM 2274 O O . TRP B 1 99 ? -16.172 5.59 -4.676 1 96.25 99 TRP B O 1
ATOM 2284 N N . ILE B 1 100 ? -17.422 7.223 -4 1 95.62 100 ILE B N 1
ATOM 2285 C CA . ILE B 1 100 ? -17.453 7.891 -5.297 1 95.62 100 ILE B CA 1
ATOM 2286 C C . ILE B 1 100 ? -16.047 8.344 -5.676 1 95.62 100 ILE B C 1
ATOM 2288 O O . ILE B 1 100 ? -15.633 8.211 -6.832 1 95.62 100 ILE B O 1
ATOM 2292 N N . VAL B 1 101 ? -15.305 8.75 -4.684 1 93.06 101 VAL B N 1
ATOM 2293 C CA . VAL B 1 101 ? -14.016 9.367 -4.977 1 93.06 101 VAL B CA 1
ATOM 2294 C C . VAL B 1 101 ? -12.922 8.297 -4.98 1 93.06 101 VAL B C 1
ATOM 2296 O O . VAL B 1 101 ? -11.875 8.469 -5.598 1 93.06 101 VAL B O 1
ATOM 2299 N N . THR B 1 102 ? -13.18 7.184 -4.379 1 93.56 102 THR B N 1
ATOM 2300 C CA . THR B 1 102 ? -12.133 6.168 -4.25 1 93.56 102 THR B CA 1
ATOM 2301 C C . THR B 1 102 ? -12.594 4.844 -4.855 1 93.56 102 THR B C 1
ATOM 2303 O O . THR B 1 102 ? -12.023 4.379 -5.844 1 93.56 102 THR B O 1
ATOM 2306 N N . GLY B 1 103 ? -13.695 4.336 -4.352 1 96.06 103 GLY B N 1
ATOM 2307 C CA . GLY B 1 103 ? -14.164 3.029 -4.781 1 96.06 103 GLY B CA 1
ATOM 2308 C C . GLY B 1 103 ? -14.531 2.98 -6.254 1 96.06 103 GLY B C 1
ATOM 2309 O O . GLY B 1 103 ? -14.148 2.045 -6.961 1 96.06 103 GLY B O 1
ATOM 2310 N N . LEU B 1 104 ? -15.258 3.965 -6.672 1 97.06 104 LEU B N 1
ATOM 2311 C CA . LEU B 1 104 ? -15.734 4 -8.047 1 97.06 104 LEU B CA 1
ATOM 2312 C C . LEU B 1 104 ? -14.57 4.145 -9.023 1 97.06 104 LEU B C 1
ATOM 2314 O O . LEU B 1 104 ? -14.469 3.393 -10 1 97.06 104 LEU B O 1
ATOM 2318 N N . PRO B 1 105 ? -13.664 5.047 -8.797 1 96.06 105 PRO B N 1
ATOM 2319 C CA . PRO B 1 105 ? -12.5 5.133 -9.688 1 96.06 105 PRO B CA 1
ATOM 2320 C C . PRO B 1 105 ? -11.68 3.846 -9.711 1 96.06 105 PRO B C 1
ATOM 2322 O O . PRO B 1 105 ? -11.211 3.43 -10.773 1 96.06 105 PRO B O 1
ATOM 2325 N N . LEU B 1 106 ? -11.484 3.244 -8.594 1 97.25 106 LEU B N 1
ATOM 2326 C CA . LEU B 1 106 ? -10.75 1.981 -8.547 1 97.25 106 LEU B CA 1
ATOM 2327 C C . LEU B 1 106 ? -11.438 0.922 -9.398 1 97.25 106 LEU B C 1
ATOM 2329 O O . LEU B 1 106 ? -10.773 0.186 -10.141 1 97.25 106 LEU B O 1
ATOM 2333 N N . THR B 1 107 ? -12.766 0.892 -9.266 1 98.12 107 THR B N 1
ATOM 2334 C CA . THR B 1 107 ? -13.562 -0.061 -10.031 1 98.12 107 THR B CA 1
ATOM 2335 C C . THR B 1 107 ? -13.422 0.191 -11.531 1 98.12 107 THR B C 1
ATOM 2337 O O . THR B 1 107 ? -13.203 -0.743 -12.305 1 98.12 107 THR B O 1
ATOM 2340 N N . LEU B 1 108 ? -13.438 1.396 -11.922 1 97.5 108 LEU B N 1
ATOM 2341 C CA . LEU B 1 108 ? -13.43 1.762 -13.336 1 97.5 108 LEU B CA 1
ATOM 2342 C C . LEU B 1 108 ? -12.055 1.529 -13.945 1 97.5 108 LEU B C 1
ATOM 2344 O O . LEU B 1 108 ? -11.945 1.197 -15.133 1 97.5 108 LEU B O 1
ATOM 2348 N N . VAL B 1 109 ? -11.039 1.653 -13.195 1 97.19 109 VAL B N 1
ATOM 2349 C CA . VAL B 1 109 ? -9.68 1.517 -13.711 1 97.19 109 VAL B CA 1
ATOM 2350 C C . VAL B 1 109 ? -9.266 0.049 -13.68 1 97.19 109 VAL B C 1
ATOM 2352 O O . VAL B 1 109 ? -8.328 -0.349 -14.375 1 97.19 109 VAL B O 1
ATOM 2355 N N . SER B 1 110 ? -9.93 -0.793 -12.945 1 97.75 110 SER B N 1
ATOM 2356 C CA . SER B 1 110 ? -9.531 -2.164 -12.656 1 97.75 110 SER B CA 1
ATOM 2357 C C . SER B 1 110 ? -9.359 -2.977 -13.938 1 97.75 110 SER B C 1
ATOM 2359 O O . SER B 1 110 ? -8.484 -3.842 -14.016 1 97.75 110 SER B O 1
ATOM 2361 N N . PRO B 1 111 ? -10.164 -2.748 -15 1 96.38 111 PRO B N 1
ATOM 2362 C CA . PRO B 1 111 ? -9.945 -3.533 -16.219 1 96.38 111 PRO B CA 1
ATOM 2363 C C . PRO B 1 111 ? -8.57 -3.299 -16.844 1 96.38 111 PRO B C 1
ATOM 2365 O O . PRO B 1 111 ? -7.961 -4.23 -17.375 1 96.38 111 PRO B O 1
ATOM 2368 N N . LEU B 1 112 ? -8.117 -2.111 -16.797 1 96.81 112 LEU B N 1
ATOM 2369 C CA . LEU B 1 112 ? -6.777 -1.809 -17.281 1 96.81 112 LEU B CA 1
ATOM 2370 C C . LEU B 1 112 ? -5.723 -2.568 -16.484 1 96.81 112 LEU B C 1
ATOM 2372 O O . LEU B 1 112 ? -4.754 -3.072 -17.062 1 96.81 112 LEU B O 1
ATOM 2376 N N . LEU B 1 113 ? -5.93 -2.689 -15.242 1 97.06 113 LEU B N 1
ATOM 2377 C CA . LEU B 1 113 ? -4.98 -3.369 -14.367 1 97.06 113 LEU B CA 1
ATOM 2378 C C . LEU B 1 113 ? -5.047 -4.879 -14.562 1 97.06 113 LEU B C 1
ATOM 2380 O O . LEU B 1 113 ? -4.043 -5.574 -14.414 1 97.06 113 LEU B O 1
ATOM 2384 N N . GLY B 1 114 ? -6.289 -5.328 -14.836 1 96.88 114 GLY B N 1
ATOM 2385 C CA . GLY B 1 114 ? -6.43 -6.73 -15.188 1 96.88 114 GLY B CA 1
ATOM 2386 C C . GLY B 1 114 ? -5.574 -7.137 -16.375 1 96.88 114 GLY B C 1
ATOM 2387 O O . GLY B 1 114 ? -5.094 -8.266 -16.438 1 96.88 114 GLY B O 1
ATOM 2388 N N . LEU B 1 115 ? -5.371 -6.211 -17.281 1 96.25 115 LEU B N 1
ATOM 2389 C CA . LEU B 1 115 ? -4.527 -6.461 -18.453 1 96.25 115 LEU B CA 1
ATOM 2390 C C . LEU B 1 115 ? -3.08 -6.703 -18.031 1 96.25 115 LEU B C 1
ATOM 2392 O O . LEU B 1 115 ? -2.43 -7.621 -18.531 1 96.25 115 LEU B O 1
ATOM 2396 N N . LEU B 1 116 ? -2.625 -5.969 -17.094 1 95.44 116 LEU B N 1
ATOM 2397 C CA . LEU B 1 116 ? -1.25 -6.098 -16.625 1 95.44 116 LEU B CA 1
ATOM 2398 C C . LEU B 1 116 ? -1.049 -7.422 -15.891 1 95.44 116 LEU B C 1
ATOM 2400 O O . LEU B 1 116 ? 0.061 -7.957 -15.867 1 95.44 116 LEU B O 1
ATOM 2404 N N . MET B 1 117 ? -2.141 -7.941 -15.398 1 96.69 117 MET B N 1
ATOM 2405 C CA . MET B 1 117 ? -2.062 -9.164 -14.609 1 96.69 117 MET B CA 1
ATOM 2406 C C . MET B 1 117 ? -2.443 -10.383 -15.445 1 96.69 117 MET B C 1
ATOM 2408 O O . MET B 1 117 ? -2.566 -11.492 -14.922 1 96.69 117 MET B O 1
ATOM 2412 N N . ASN B 1 118 ? -2.707 -10.133 -16.734 1 96.62 118 ASN B N 1
ATOM 2413 C CA . ASN B 1 118 ? -3.074 -11.203 -17.656 1 96.62 118 ASN B CA 1
ATOM 2414 C C . ASN B 1 118 ? -4.363 -11.898 -17.219 1 96.62 118 ASN B C 1
ATOM 2416 O O . ASN B 1 118 ? -4.445 -13.125 -17.234 1 96.62 118 ASN B O 1
ATOM 2420 N N . LEU B 1 119 ? -5.289 -11.094 -16.766 1 96.5 119 LEU B N 1
ATOM 2421 C CA . LEU B 1 119 ? -6.598 -11.633 -16.406 1 96.5 119 LEU B CA 1
ATOM 2422 C C . LEU B 1 119 ? -7.32 -12.172 -17.625 1 96.5 119 LEU B C 1
ATOM 2424 O O . LEU B 1 119 ? -7.402 -11.484 -18.656 1 96.5 119 LEU B O 1
ATOM 2428 N N . PRO B 1 120 ? -7.836 -13.367 -17.516 1 96.69 120 PRO B N 1
ATOM 2429 C CA . PRO B 1 120 ? -8.602 -13.898 -18.656 1 96.69 120 PRO B CA 1
ATOM 2430 C C . PRO B 1 120 ? -9.812 -13.031 -19 1 96.69 120 PRO B C 1
ATOM 2432 O O . PRO B 1 120 ? -10.406 -12.414 -18.109 1 96.69 120 PRO B O 1
ATOM 2435 N N . ALA B 1 121 ? -10.211 -13.047 -20.203 1 95.44 121 ALA B N 1
ATOM 2436 C CA . ALA B 1 121 ? -11.273 -12.195 -20.734 1 95.44 121 ALA B CA 1
ATOM 2437 C C . ALA B 1 121 ? -12.57 -12.383 -19.953 1 95.44 121 ALA B C 1
ATOM 2439 O O . ALA B 1 121 ? -13.297 -11.414 -19.719 1 95.44 121 ALA B O 1
ATOM 2440 N N . GLU B 1 122 ? -12.82 -13.625 -19.547 1 95.56 122 GLU B N 1
ATOM 2441 C CA . GLU B 1 122 ? -14.055 -13.953 -18.844 1 95.56 122 GLU B CA 1
ATOM 2442 C C . GLU B 1 122 ? -14.102 -13.289 -17.469 1 95.56 122 GLU B C 1
ATOM 2444 O O . GLU B 1 122 ? -15.18 -13.102 -16.906 1 95.56 122 GLU B O 1
ATOM 2449 N N . GLY B 1 123 ? -12.961 -12.922 -17 1 96.25 123 GLY B N 1
ATOM 2450 C CA . GLY B 1 123 ? -12.867 -12.375 -15.664 1 96.25 123 GLY B CA 1
ATOM 2451 C C . GLY B 1 123 ? -13.156 -10.891 -15.602 1 96.25 123 GLY B C 1
ATOM 2452 O O . GLY B 1 123 ? -13.461 -10.352 -14.531 1 96.25 123 GLY B O 1
ATOM 2453 N N . TYR B 1 124 ? -13.117 -10.156 -16.672 1 97 124 TYR B N 1
ATOM 2454 C CA . TYR B 1 124 ? -13.188 -8.703 -16.688 1 97 124 TYR B CA 1
ATOM 2455 C C . TYR B 1 124 ? -14.555 -8.219 -16.203 1 97 124 TYR B C 1
ATOM 2457 O O . TYR B 1 124 ? -14.648 -7.371 -15.32 1 97 124 TYR B O 1
ATOM 2465 N N . PRO B 1 125 ? -15.641 -8.734 -16.781 1 97.62 125 PRO B N 1
ATOM 2466 C CA . PRO B 1 125 ? -16.938 -8.273 -16.281 1 97.62 125 PRO B CA 1
ATOM 2467 C C . PRO B 1 125 ? -17.172 -8.617 -14.82 1 97.62 125 PRO B C 1
ATOM 2469 O O . PRO B 1 125 ? -17.812 -7.844 -14.094 1 97.62 125 PRO B O 1
ATOM 2472 N N . LEU B 1 126 ? -16.656 -9.781 -14.406 1 98.12 126 LEU B N 1
ATOM 2473 C CA . LEU B 1 126 ? -16.812 -10.219 -13.023 1 98.12 126 LEU B CA 1
ATOM 2474 C C . LEU B 1 126 ? -15.984 -9.352 -12.078 1 98.12 126 LEU B C 1
ATOM 2476 O O . LEU B 1 126 ? -16.391 -9.102 -10.945 1 98.12 126 LEU B O 1
ATOM 2480 N N . LEU B 1 127 ? -14.82 -8.969 -12.57 1 98.44 127 LEU B N 1
ATOM 2481 C CA . LEU B 1 127 ? -14.008 -8.047 -11.781 1 98.44 127 LEU B CA 1
ATOM 2482 C C . LEU B 1 127 ? -14.734 -6.723 -11.57 1 98.44 127 LEU B C 1
ATOM 2484 O O . LEU B 1 127 ? -14.812 -6.223 -10.445 1 98.44 127 LEU B O 1
ATOM 2488 N N . LEU B 1 128 ? -15.266 -6.164 -12.609 1 98.5 128 LEU B N 1
ATOM 2489 C CA . LEU B 1 128 ? -16 -4.906 -12.539 1 98.5 128 LEU B CA 1
ATOM 2490 C C . LEU B 1 128 ? -17.203 -5.035 -11.609 1 98.5 128 LEU B C 1
ATOM 2492 O O . LEU B 1 128 ? -17.422 -4.188 -10.742 1 98.5 128 LEU B O 1
ATOM 2496 N N . ALA B 1 129 ? -17.938 -6.102 -11.797 1 98.56 129 ALA B N 1
ATOM 2497 C CA . ALA B 1 129 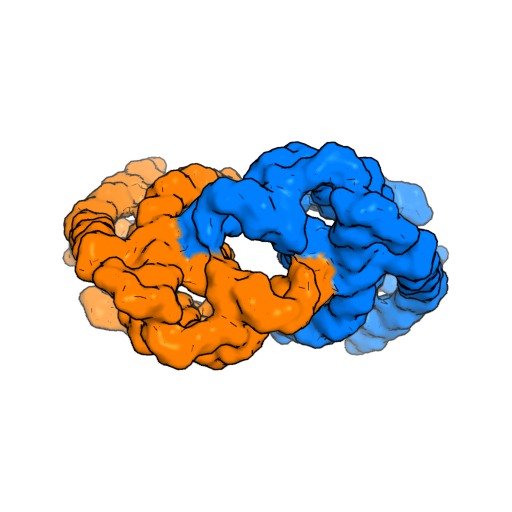? -19.141 -6.312 -11 1 98.56 129 ALA B CA 1
ATOM 2498 C C . ALA B 1 129 ? -18.781 -6.523 -9.531 1 98.56 129 ALA B C 1
ATOM 2500 O O . ALA B 1 129 ? -19.438 -5.961 -8.648 1 98.56 129 ALA B O 1
ATOM 2501 N N . SER B 1 130 ? -17.797 -7.379 -9.32 1 98.75 130 SER B N 1
ATOM 2502 C CA . SER B 1 130 ? -17.422 -7.676 -7.945 1 98.75 130 SER B CA 1
ATOM 2503 C C . SER B 1 130 ? -16.922 -6.43 -7.227 1 98.75 130 SER B C 1
ATOM 2505 O O . SER B 1 130 ? -17.266 -6.188 -6.07 1 98.75 130 SER B O 1
ATOM 2507 N N . LEU B 1 131 ? -16.109 -5.633 -7.867 1 98.75 131 LEU B N 1
ATOM 2508 C CA . LEU B 1 131 ? -15.602 -4.406 -7.258 1 98.75 131 LEU B CA 1
ATOM 2509 C C . LEU B 1 131 ? -16.734 -3.389 -7.082 1 98.75 131 LEU B C 1
ATOM 2511 O O . LEU B 1 131 ? -16.781 -2.682 -6.074 1 98.75 131 LEU B O 1
ATOM 2515 N N . ALA B 1 132 ? -17.609 -3.287 -8.07 1 98.69 132 ALA B N 1
ATOM 2516 C CA . ALA B 1 132 ? -18.734 -2.359 -7.973 1 98.69 132 ALA B CA 1
ATOM 2517 C C . ALA B 1 132 ? -19.609 -2.688 -6.773 1 98.69 132 ALA B C 1
ATOM 2519 O O . ALA B 1 132 ? -20.109 -1.784 -6.098 1 98.69 132 ALA B O 1
ATOM 2520 N N . ILE B 1 133 ? -19.781 -3.938 -6.496 1 98.69 133 ILE B N 1
ATOM 2521 C CA . ILE B 1 133 ? -20.641 -4.391 -5.398 1 98.69 133 ILE B CA 1
ATOM 2522 C C . ILE B 1 133 ? -19.859 -4.316 -4.086 1 98.69 133 ILE B C 1
ATOM 2524 O O . ILE B 1 133 ? -20.406 -3.932 -3.053 1 98.69 133 ILE B O 1
ATOM 2528 N N . GLY B 1 134 ? -18.594 -4.66 -4.141 1 98.69 134 GLY B N 1
ATOM 2529 C CA . GLY B 1 134 ? -17.812 -4.855 -2.928 1 98.69 134 GLY B CA 1
ATOM 2530 C C . GLY B 1 134 ? -17.219 -3.57 -2.383 1 98.69 134 GLY B C 1
ATOM 2531 O O . GLY B 1 134 ? -17.094 -3.402 -1.169 1 98.69 134 GLY B O 1
ATOM 2532 N N . THR B 1 135 ? -16.828 -2.594 -3.189 1 98.38 135 THR B N 1
ATOM 2533 C CA . THR B 1 135 ? -16.109 -1.415 -2.719 1 98.38 135 THR B CA 1
ATOM 2534 C C . THR B 1 135 ? -17.016 -0.522 -1.885 1 98.38 135 THR B C 1
ATOM 2536 O O . THR B 1 135 ? -16.562 0.158 -0.965 1 98.38 135 THR B O 1
ATOM 2539 N N . PRO B 1 136 ? -18.328 -0.493 -2.104 1 98.56 136 PRO B N 1
ATOM 2540 C CA . PRO B 1 136 ? -19.188 0.237 -1.161 1 98.56 136 PRO B CA 1
ATOM 2541 C C . PRO B 1 136 ? -19.078 -0.301 0.265 1 98.56 136 PRO B C 1
ATOM 2543 O O . PRO B 1 136 ? -19.094 0.476 1.224 1 98.56 136 PRO B O 1
ATOM 2546 N N . ALA B 1 137 ? -19.016 -1.602 0.38 1 98.69 137 ALA B N 1
ATOM 2547 C CA . ALA B 1 137 ? -18.844 -2.195 1.703 1 98.69 137 ALA B CA 1
ATOM 2548 C C . ALA B 1 137 ? -17.531 -1.727 2.346 1 98.69 137 ALA B C 1
ATOM 2550 O O . ALA B 1 137 ? -17.5 -1.43 3.543 1 98.69 137 ALA B O 1
ATOM 2551 N N . LEU B 1 138 ? -16.484 -1.657 1.557 1 97.94 138 LEU B N 1
ATOM 2552 C CA . LEU B 1 138 ? -15.203 -1.183 2.066 1 97.94 138 LEU B CA 1
ATOM 2553 C C . LEU B 1 138 ? -15.32 0.25 2.576 1 97.94 138 LEU B C 1
ATOM 2555 O O . LEU B 1 138 ? -14.758 0.587 3.623 1 97.94 138 LEU B O 1
ATOM 2559 N N . SER B 1 139 ? -16.031 1.074 1.9 1 97.31 139 SER B N 1
ATOM 2560 C CA . SER B 1 139 ? -16.188 2.469 2.297 1 97.31 139 SER B CA 1
ATOM 2561 C C . SER B 1 139 ? -17.016 2.582 3.572 1 97.31 139 SER B C 1
ATOM 2563 O O . SER B 1 139 ? -16.672 3.348 4.477 1 97.31 139 SER B O 1
ATOM 2565 N N . VAL B 1 140 ? -18.094 1.821 3.635 1 98.12 140 VAL B N 1
ATOM 2566 C CA . VAL B 1 140 ? -18.984 1.893 4.789 1 98.12 140 VAL B CA 1
ATOM 2567 C C . VAL B 1 140 ? -18.266 1.344 6.023 1 98.12 140 VAL B C 1
ATOM 2569 O O . VAL B 1 140 ? -18.281 1.973 7.086 1 98.12 140 VAL B O 1
ATOM 2572 N N . ILE B 1 141 ? -17.656 0.214 5.898 1 97.94 141 ILE B N 1
ATOM 2573 C CA . ILE B 1 141 ? -16.891 -0.386 6.988 1 97.94 141 ILE B CA 1
ATOM 2574 C C . ILE B 1 141 ? -15.766 0.554 7.41 1 97.94 141 ILE B C 1
ATOM 2576 O O . ILE B 1 141 ? -15.547 0.771 8.602 1 97.94 141 ILE B O 1
ATOM 2580 N N . GLY B 1 142 ? -15.102 1.073 6.434 1 96 142 GLY B N 1
ATOM 2581 C CA . GLY B 1 142 ? -14.031 2.021 6.707 1 96 142 GLY B CA 1
ATOM 2582 C C . GLY B 1 142 ? -14.508 3.252 7.461 1 96 142 GLY B C 1
ATOM 2583 O O . GLY B 1 142 ? -13.812 3.738 8.359 1 96 142 GLY B O 1
ATOM 2584 N N . THR B 1 143 ? -15.57 3.75 7.02 1 95.62 143 THR B N 1
ATOM 2585 C CA . THR B 1 143 ? -16.141 4.914 7.691 1 95.62 143 THR B CA 1
ATOM 2586 C C . THR B 1 143 ? -16.438 4.602 9.156 1 95.62 143 THR B C 1
ATOM 2588 O O . THR B 1 143 ? -16.234 5.449 10.031 1 95.62 143 THR B O 1
ATOM 2591 N N . PHE B 1 144 ? -16.938 3.434 9.43 1 96.38 144 PHE B N 1
ATOM 2592 C CA . PHE B 1 144 ? -17.172 2.994 10.805 1 96.38 144 PHE B CA 1
ATOM 2593 C C . PHE B 1 144 ? -15.867 2.984 11.594 1 96.38 144 PHE B C 1
ATOM 2595 O O . PHE B 1 144 ? -15.805 3.51 12.703 1 96.38 144 PHE B O 1
ATOM 2602 N N . GLY B 1 145 ? -14.883 2.381 11.016 1 94.44 145 GLY B N 1
ATOM 2603 C CA . GLY B 1 145 ? -13.57 2.395 11.648 1 94.44 145 GLY B CA 1
ATOM 2604 C C . GLY B 1 145 ? -13.047 3.793 11.914 1 94.44 145 GLY B C 1
ATOM 2605 O O . GLY B 1 145 ? -12.508 4.07 12.984 1 94.44 145 GLY B O 1
ATOM 2606 N N . ALA B 1 146 ? -13.164 4.625 10.922 1 93.12 146 ALA B N 1
ATOM 2607 C CA . ALA B 1 146 ? -12.727 6.012 11.055 1 93.12 146 ALA B CA 1
ATOM 2608 C C . ALA B 1 146 ? -13.477 6.723 12.172 1 93.12 146 ALA B C 1
ATOM 2610 O O . ALA B 1 146 ? -12.898 7.539 12.898 1 93.12 146 ALA B O 1
ATOM 2611 N N . ALA B 1 147 ? -14.727 6.449 12.273 1 93.44 147 ALA B N 1
ATOM 2612 C CA . ALA B 1 147 ? -15.547 7.043 13.328 1 93.44 147 ALA B CA 1
ATOM 2613 C C . ALA B 1 147 ? -15.055 6.609 14.711 1 93.44 147 ALA B C 1
ATOM 2615 O O . ALA B 1 147 ? -15.023 7.41 15.641 1 93.44 147 ALA B O 1
ATOM 2616 N N . LEU B 1 148 ? -14.672 5.391 14.836 1 92.75 148 LEU B N 1
ATOM 2617 C CA . LEU B 1 148 ? -14.234 4.832 16.109 1 92.75 148 LEU B CA 1
ATOM 2618 C C . LEU B 1 148 ? -12.891 5.422 16.531 1 92.75 148 LEU B C 1
ATOM 2620 O O . LEU B 1 148 ? -12.57 5.457 17.719 1 92.75 148 LEU B O 1
ATOM 2624 N N . THR B 1 149 ? -12.141 5.914 15.539 1 90.69 149 THR B N 1
ATOM 2625 C CA . THR B 1 149 ? -10.766 6.285 15.852 1 90.69 149 THR B CA 1
ATOM 2626 C C . THR B 1 149 ? -10.562 7.789 15.703 1 90.69 149 THR B C 1
ATOM 2628 O O . THR B 1 149 ? -9.445 8.289 15.828 1 90.69 149 THR B O 1
ATOM 2631 N N . VAL B 1 150 ? -11.586 8.398 15.328 1 86.5 150 VAL B N 1
ATOM 2632 C CA . VAL B 1 150 ? -11.469 9.828 15.094 1 86.5 150 VAL B CA 1
ATOM 2633 C C . VAL B 1 150 ? -10.945 10.516 16.359 1 86.5 150 VAL B C 1
ATOM 2635 O O . VAL B 1 150 ? -11.406 10.234 17.453 1 86.5 150 VAL B O 1
ATOM 2638 N N . GLY B 1 151 ? -9.898 11.297 16.219 1 81.12 151 GLY B N 1
ATOM 2639 C CA . GLY B 1 151 ? -9.383 12.086 17.328 1 81.12 151 GLY B CA 1
ATOM 2640 C C . GLY B 1 151 ? -8.336 11.352 18.156 1 81.12 151 GLY B C 1
ATOM 2641 O O . GLY B 1 151 ? -7.746 11.93 19.062 1 81.12 151 GLY B O 1
ATOM 2642 N N . LEU B 1 152 ? -8.18 10.156 17.984 1 82.44 152 LEU B N 1
ATOM 2643 C CA . LEU B 1 152 ? -7.199 9.375 18.734 1 82.44 152 LEU B CA 1
ATOM 2644 C C . LEU B 1 152 ? -5.805 9.555 18.156 1 82.44 152 LEU B C 1
ATOM 2646 O O . LEU B 1 152 ? -5.645 9.688 16.938 1 82.44 152 LEU B O 1
ATOM 2650 N N . LYS B 1 153 ? -4.879 9.516 19.078 1 77.19 153 LYS B N 1
ATOM 2651 C CA . LYS B 1 153 ? -3.486 9.5 18.625 1 77.19 153 LYS B CA 1
ATOM 2652 C C . LYS B 1 153 ? -3.17 8.219 17.859 1 77.19 153 LYS B C 1
ATOM 2654 O O . LYS B 1 153 ? -3.607 7.129 18.25 1 77.19 153 LYS B O 1
ATOM 2659 N N . ARG B 1 154 ? -2.564 8.172 16.766 1 75.69 154 ARG B N 1
ATOM 2660 C CA . ARG B 1 154 ? -2.223 7.039 15.922 1 75.69 154 ARG B CA 1
ATOM 2661 C C . ARG B 1 154 ? -3.479 6.355 15.391 1 75.69 154 ARG B C 1
ATOM 2663 O O . ARG B 1 154 ? -3.566 5.129 15.375 1 75.69 154 ARG B O 1
ATOM 2670 N N . GLY B 1 155 ? -4.461 7.062 15.211 1 78.06 155 GLY B N 1
ATOM 2671 C CA . GLY B 1 155 ? -5.77 6.598 14.773 1 78.06 155 GLY B CA 1
ATOM 2672 C C . GLY B 1 155 ? -5.711 5.758 13.508 1 78.06 155 GLY B C 1
ATOM 2673 O O . GLY B 1 155 ? -6.461 4.789 13.367 1 78.06 155 GLY B O 1
ATOM 2674 N N . GLY B 1 156 ? -4.758 5.957 12.672 1 76.94 156 GLY B N 1
ATOM 2675 C CA . GLY B 1 156 ? -4.656 5.238 11.414 1 76.94 156 GLY B CA 1
ATOM 2676 C C . GLY B 1 156 ? -4.344 3.764 11.586 1 76.94 156 GLY B C 1
ATOM 2677 O O . GLY B 1 156 ? -4.965 2.91 10.945 1 76.94 156 GLY B O 1
ATOM 2678 N N . LEU B 1 157 ? -3.373 3.469 12.422 1 78.81 157 LEU B N 1
ATOM 2679 C CA . LEU B 1 157 ? -3.006 2.082 12.688 1 78.81 157 LEU B CA 1
ATOM 2680 C C . LEU B 1 157 ? -4.156 1.332 13.352 1 78.81 157 LEU B C 1
ATOM 2682 O O . LEU B 1 157 ? -4.441 0.186 12.992 1 78.81 157 LEU B O 1
ATOM 2686 N N . LEU B 1 158 ? -4.805 2.039 14.297 1 81.62 158 LEU B N 1
ATOM 2687 C CA . LEU B 1 158 ? -5.953 1.446 14.969 1 81.62 158 LEU B CA 1
ATOM 2688 C C . LEU B 1 158 ? -7.098 1.204 13.992 1 81.62 158 LEU B C 1
ATOM 2690 O O . LEU B 1 158 ? -7.754 0.163 14.047 1 81.62 158 LEU B O 1
ATOM 2694 N N . LEU B 1 159 ? -7.289 2.084 13.148 1 87.19 159 LEU B N 1
ATOM 2695 C CA . LEU B 1 159 ? -8.289 1.957 12.094 1 87.19 159 LEU B CA 1
ATOM 2696 C C . LEU B 1 159 ? -8.031 0.717 11.25 1 87.19 159 LEU B C 1
ATOM 2698 O O . LEU B 1 159 ? -8.938 -0.097 11.039 1 87.19 159 LEU B O 1
ATOM 2702 N N . SER B 1 160 ? -6.812 0.553 10.766 1 87.19 160 SER B N 1
ATOM 2703 C CA . SER B 1 160 ? -6.457 -0.586 9.93 1 87.19 160 SER B CA 1
ATOM 2704 C C . SER B 1 160 ? -6.645 -1.903 10.672 1 87.19 160 SER B C 1
ATOM 2706 O O . SER B 1 160 ? -7.195 -2.859 10.125 1 87.19 160 SER B O 1
ATOM 2708 N N . LEU B 1 161 ? -6.27 -1.966 11.914 1 87.12 161 LEU B N 1
ATOM 2709 C CA . LEU B 1 161 ? -6.375 -3.168 12.734 1 87.12 161 LEU B CA 1
ATOM 2710 C C . LEU B 1 161 ? -7.832 -3.545 12.969 1 87.12 161 LEU B C 1
ATOM 2712 O O . LEU B 1 161 ? -8.18 -4.73 12.984 1 87.12 161 LEU B O 1
ATOM 2716 N N . LEU B 1 162 ? -8.625 -2.566 13.102 1 89.5 162 LEU B N 1
ATOM 2717 C CA . LEU B 1 162 ? -10.039 -2.791 13.398 1 89.5 162 LEU B CA 1
ATOM 2718 C C . LEU B 1 162 ? -10.797 -3.188 12.133 1 89.5 162 LEU B C 1
ATOM 2720 O O . LEU B 1 162 ? -11.656 -4.074 12.172 1 89.5 162 LEU B O 1
ATOM 2724 N N . VAL B 1 163 ? -10.5 -2.574 11.086 1 93.06 163 VAL B N 1
ATOM 2725 C CA . VAL B 1 163 ? -11.289 -2.732 9.867 1 93.06 163 VAL B CA 1
ATOM 2726 C C . VAL B 1 163 ? -10.82 -3.971 9.109 1 93.06 163 VAL B C 1
ATOM 2728 O O . VAL B 1 163 ? -11.602 -4.586 8.367 1 93.06 163 VAL B O 1
ATOM 2731 N N . LEU B 1 164 ? -9.609 -4.398 9.328 1 93.5 164 LEU B N 1
ATOM 2732 C CA . LEU B 1 164 ? -9.016 -5.465 8.531 1 93.5 164 LEU B CA 1
ATOM 2733 C C . LEU B 1 164 ? -9.828 -6.75 8.641 1 93.5 164 LEU B C 1
ATOM 2735 O O . LEU B 1 164 ? -10.234 -7.324 7.629 1 93.5 164 LEU B O 1
ATOM 2739 N N . PRO B 1 165 ? -10.094 -7.227 9.828 1 94.56 165 PRO B N 1
ATOM 2740 C CA . PRO B 1 165 ? -10.906 -8.438 9.922 1 94.56 165 PRO B CA 1
ATOM 2741 C C . PRO B 1 165 ? -12.273 -8.281 9.25 1 94.56 165 PRO B C 1
ATOM 2743 O O . PRO B 1 165 ? -12.805 -9.242 8.695 1 94.56 165 PRO B O 1
ATOM 2746 N N . LEU B 1 166 ? -12.859 -7.121 9.258 1 96.38 166 LEU B N 1
ATOM 2747 C CA . LEU B 1 166 ? -14.164 -6.863 8.672 1 96.38 166 LEU B CA 1
ATOM 2748 C C . LEU B 1 166 ? -14.07 -6.789 7.148 1 96.38 166 LEU B C 1
ATOM 2750 O O . LEU B 1 166 ? -15.055 -7.047 6.449 1 96.38 166 LEU B O 1
ATOM 2754 N N . TYR B 1 167 ? -12.867 -6.438 6.637 1 97.88 167 TYR B N 1
ATOM 2755 C CA . TYR B 1 167 ? -12.648 -6.312 5.199 1 97.88 167 TYR B CA 1
ATOM 2756 C C . TYR B 1 167 ? -12.414 -7.68 4.562 1 97.88 167 TYR B C 1
ATOM 2758 O O . TYR B 1 167 ? -12.664 -7.863 3.371 1 97.88 167 TYR B O 1
ATOM 2766 N N . VAL B 1 168 ? -12.023 -8.617 5.332 1 97.62 168 VAL B N 1
ATOM 2767 C CA . VAL B 1 168 ? -11.516 -9.891 4.828 1 97.62 168 VAL B CA 1
ATOM 2768 C C . VAL B 1 168 ? -12.633 -10.641 4.102 1 97.62 168 VAL B C 1
ATOM 2770 O O . VAL B 1 168 ? -12.438 -11.125 2.982 1 97.62 168 VAL B O 1
ATOM 2773 N N . PRO B 1 169 ? -13.828 -10.719 4.664 1 98.19 169 PRO B N 1
ATOM 2774 C CA . PRO B 1 169 ? -14.875 -11.438 3.934 1 98.19 169 PRO B CA 1
ATOM 2775 C C . PRO B 1 169 ? -15.18 -10.812 2.574 1 98.19 169 PRO B C 1
ATOM 2777 O O . PRO B 1 169 ? -15.383 -11.523 1.592 1 98.19 169 PRO B O 1
ATOM 2780 N N . THR B 1 170 ? -15.219 -9.5 2.508 1 98.62 170 THR B N 1
ATOM 2781 C CA . THR B 1 170 ? -15.461 -8.797 1.25 1 98.62 170 THR B CA 1
ATOM 2782 C C . THR B 1 170 ? -14.359 -9.102 0.242 1 98.62 170 THR B C 1
ATOM 2784 O O . THR B 1 170 ? -14.633 -9.352 -0.933 1 98.62 170 THR B O 1
ATOM 2787 N N . LEU B 1 171 ? -13.156 -9.102 0.737 1 98.44 171 LEU B N 1
ATOM 2788 C CA . LEU B 1 171 ? -12.008 -9.422 -0.106 1 98.44 171 LEU B CA 1
ATOM 2789 C C . LEU B 1 171 ? -12.117 -10.852 -0.644 1 98.44 171 LEU B C 1
ATOM 2791 O O . LEU B 1 171 ? -11.969 -11.078 -1.847 1 98.44 171 LEU B O 1
ATOM 2795 N N . VAL B 1 172 ? -12.398 -11.742 0.246 1 98.25 172 VAL B N 1
ATOM 2796 C CA . VAL B 1 172 ? -12.383 -13.156 -0.093 1 98.25 172 VAL B CA 1
ATOM 2797 C C . VAL B 1 172 ? -13.492 -13.461 -1.098 1 98.25 172 VAL B C 1
ATOM 2799 O O . VAL B 1 172 ? -13.25 -14.07 -2.141 1 98.25 172 VAL B O 1
ATOM 2802 N N . PHE B 1 173 ? -14.664 -12.984 -0.848 1 98.62 173 PHE B N 1
ATOM 2803 C CA . PHE B 1 173 ? -15.781 -13.305 -1.729 1 98.62 173 PHE B CA 1
ATOM 2804 C C . PHE B 1 173 ? -15.672 -12.539 -3.041 1 98.62 173 PHE B C 1
ATOM 2806 O O . PHE B 1 173 ? -16.062 -13.047 -4.094 1 98.62 173 PHE B O 1
ATOM 2813 N N . GLY B 1 174 ? -15.18 -11.32 -3.002 1 98.56 174 GLY B N 1
ATOM 2814 C CA . GLY B 1 174 ? -14.953 -10.586 -4.238 1 98.56 174 GLY B CA 1
ATOM 2815 C C . GLY B 1 174 ? -13.93 -11.25 -5.145 1 98.56 174 GLY B C 1
ATOM 2816 O O . GLY B 1 174 ? -14.188 -11.445 -6.336 1 98.56 174 GLY B O 1
ATOM 2817 N N . ALA B 1 175 ? -12.812 -11.586 -4.562 1 98.38 175 ALA B N 1
ATOM 2818 C CA . ALA B 1 175 ? -11.758 -12.242 -5.328 1 98.38 175 ALA B CA 1
ATOM 2819 C C . ALA B 1 175 ? -12.219 -13.602 -5.84 1 98.38 175 ALA B C 1
ATOM 2821 O O . ALA B 1 175 ? -11.914 -13.984 -6.973 1 98.38 175 ALA B O 1
ATOM 2822 N N . GLU B 1 176 ? -12.953 -14.281 -4.953 1 97.69 176 GLU B N 1
ATOM 2823 C CA . GLU B 1 176 ? -13.43 -15.609 -5.32 1 97.69 176 GLU B CA 1
ATOM 2824 C C . GLU B 1 176 ? -14.398 -15.547 -6.5 1 97.69 176 GLU B C 1
ATOM 2826 O O . GLU B 1 176 ? -14.391 -16.422 -7.371 1 97.69 176 GLU B O 1
ATOM 2831 N N . ALA B 1 177 ? -15.25 -14.602 -6.527 1 98.19 177 ALA B N 1
ATOM 2832 C CA . ALA B 1 177 ? -16.188 -14.43 -7.633 1 98.19 177 ALA B CA 1
ATOM 2833 C C . ALA B 1 177 ? -15.453 -14.281 -8.961 1 98.19 177 ALA B C 1
ATOM 2835 O O . ALA B 1 177 ? -15.828 -14.898 -9.961 1 98.19 177 ALA B O 1
ATOM 2836 N N . VAL B 1 178 ? -14.422 -13.5 -9 1 98.12 178 VAL B N 1
ATOM 2837 C CA . VAL B 1 178 ? -13.656 -13.258 -10.219 1 98.12 178 VAL B CA 1
ATOM 2838 C C . VAL B 1 178 ? -12.891 -14.516 -10.617 1 98.12 178 VAL B C 1
ATOM 2840 O O . VAL B 1 178 ? -12.844 -14.875 -11.797 1 98.12 178 VAL B O 1
ATOM 2843 N N . ARG B 1 179 ? -12.273 -15.148 -9.594 1 96.81 179 ARG B N 1
ATOM 2844 C CA . ARG B 1 179 ? -11.5 -16.359 -9.844 1 96.81 179 ARG B CA 1
ATOM 2845 C C . ARG B 1 179 ? -12.367 -17.438 -10.484 1 96.81 179 ARG B C 1
ATOM 2847 O O . ARG B 1 179 ? -11.984 -18.031 -11.492 1 96.81 179 ARG B O 1
ATOM 2854 N N . ARG B 1 180 ? -13.516 -17.703 -9.898 1 96.06 180 ARG B N 1
ATOM 2855 C CA . ARG B 1 180 ? -14.445 -18.703 -10.414 1 96.06 180 ARG B CA 1
ATOM 2856 C C . ARG B 1 180 ? -14.906 -18.344 -11.82 1 96.06 180 ARG B C 1
ATOM 2858 O O . ARG B 1 180 ? -14.961 -19.203 -12.703 1 96.06 180 ARG B O 1
ATOM 2865 N N . GLY B 1 181 ? -15.219 -17.109 -12 1 94.88 181 GLY B N 1
ATOM 2866 C CA . GLY B 1 181 ? -15.641 -16.656 -13.32 1 94.88 181 GLY B CA 1
ATOM 2867 C C . GLY B 1 181 ? -14.57 -16.844 -14.383 1 94.88 181 GLY B C 1
ATOM 2868 O O . GLY B 1 181 ? -14.867 -17.25 -15.508 1 94.88 181 GLY B O 1
ATOM 2869 N N . ALA B 1 182 ? -13.367 -16.531 -14.055 1 93.06 182 ALA B N 1
ATOM 2870 C CA . ALA B 1 182 ? -12.25 -16.672 -14.977 1 93.06 182 ALA B CA 1
ATOM 2871 C C . ALA B 1 182 ? -12.062 -18.141 -15.383 1 93.06 182 ALA B C 1
ATOM 2873 O O . ALA B 1 182 ? -11.57 -18.422 -16.484 1 93.06 182 ALA B O 1
ATOM 2874 N N . LEU B 1 183 ? -12.508 -18.984 -14.5 1 91.88 183 LEU B N 1
ATOM 2875 C CA . LEU B 1 183 ? -12.359 -20.422 -14.75 1 91.88 183 LEU B CA 1
ATOM 2876 C C . LEU B 1 183 ? -13.641 -21.016 -15.328 1 91.88 183 LEU B C 1
ATOM 2878 O O . LEU B 1 183 ? -13.742 -22.219 -15.516 1 91.88 183 LEU B O 1
ATOM 2882 N N . GLY B 1 184 ? -14.617 -20.156 -15.508 1 91.75 184 GLY B N 1
ATOM 2883 C CA . GLY B 1 184 ? -15.875 -20.609 -16.078 1 91.75 184 GLY B CA 1
ATOM 2884 C C . GLY B 1 184 ? -16.766 -21.328 -15.086 1 91.75 184 GLY B C 1
ATOM 2885 O O . GLY B 1 184 ? -17.641 -22.094 -15.477 1 91.75 184 GLY B O 1
ATOM 2886 N N . MET B 1 185 ? -16.531 -21.125 -13.828 1 95.38 185 MET B N 1
ATOM 2887 C CA . MET B 1 185 ? -17.312 -21.766 -12.773 1 95.38 185 MET B CA 1
ATOM 2888 C C . MET B 1 185 ? -18.484 -20.875 -12.352 1 95.38 185 MET B C 1
ATOM 2890 O O . MET B 1 185 ? -18.562 -19.719 -12.75 1 95.38 185 MET B O 1
ATOM 2894 N N . ASP B 1 186 ? -19.344 -21.484 -11.57 1 97.12 186 ASP B N 1
ATOM 2895 C CA . ASP B 1 186 ? -20.5 -20.734 -11.062 1 97.12 186 ASP B CA 1
ATOM 2896 C C . ASP B 1 186 ? -20.062 -19.656 -10.086 1 97.12 186 ASP B C 1
ATOM 2898 O O . ASP B 1 186 ? -19.234 -19.891 -9.219 1 97.12 186 ASP B O 1
ATOM 2902 N N . VAL B 1 187 ? -20.641 -18.453 -10.258 1 97.88 187 VAL B N 1
ATOM 2903 C CA . VAL B 1 187 ? -20.188 -17.312 -9.469 1 97.88 187 VAL B CA 1
ATOM 2904 C C . VAL B 1 187 ? -21.312 -16.828 -8.562 1 97.88 187 VAL B C 1
ATOM 2906 O O . VAL B 1 187 ? -21.156 -15.867 -7.816 1 97.88 187 VAL B O 1
ATOM 2909 N N . ALA B 1 188 ? -22.406 -17.469 -8.438 1 97.94 188 ALA B N 1
ATOM 2910 C CA . ALA B 1 188 ? -23.594 -17 -7.754 1 97.94 188 ALA B CA 1
ATOM 2911 C C . ALA B 1 188 ? -23.359 -16.859 -6.254 1 97.94 188 ALA B C 1
ATOM 2913 O O . ALA B 1 188 ? -23.672 -15.828 -5.66 1 97.94 188 ALA B O 1
ATOM 2914 N N . THR B 1 189 ? -22.812 -17.844 -5.652 1 98.06 189 THR B N 1
ATOM 2915 C CA . THR B 1 189 ? -22.656 -17.875 -4.203 1 98.06 189 THR B CA 1
ATOM 2916 C C . THR B 1 189 ? -21.75 -16.734 -3.73 1 98.06 189 THR B C 1
ATOM 2918 O O . THR B 1 189 ? -22.141 -15.945 -2.869 1 98.06 189 THR B O 1
ATOM 2921 N N . PRO B 1 190 ? -20.578 -16.625 -4.336 1 98.31 190 PRO B N 1
ATOM 2922 C CA . PRO B 1 190 ? -19.734 -15.523 -3.859 1 98.31 190 PRO B CA 1
ATOM 2923 C C . PRO B 1 190 ? -20.359 -14.148 -4.113 1 98.31 190 PRO B C 1
ATOM 2925 O O . PRO B 1 190 ? -20.219 -13.242 -3.289 1 98.31 190 PRO B O 1
ATOM 2928 N N . PHE B 1 191 ? -21.062 -13.953 -5.137 1 98.5 191 PHE B N 1
ATOM 2929 C CA . PHE B 1 191 ? -21.719 -12.68 -5.41 1 98.5 191 PHE B CA 1
ATOM 2930 C C . PHE B 1 191 ? -22.844 -12.422 -4.422 1 98.5 191 PHE B C 1
ATOM 2932 O O . PHE B 1 191 ? -23.047 -11.289 -3.973 1 98.5 191 PHE B O 1
ATOM 2939 N N . LEU B 1 192 ? -23.562 -13.484 -4.094 1 98.5 192 LEU B N 1
ATOM 2940 C CA . LEU B 1 192 ? -24.641 -13.352 -3.117 1 98.5 192 LEU B CA 1
ATOM 2941 C C . LEU B 1 192 ? -24.094 -12.984 -1.745 1 98.5 192 LEU B C 1
ATOM 2943 O O . LEU B 1 192 ? -24.656 -12.133 -1.052 1 98.5 192 LEU B O 1
ATOM 2947 N N . LEU B 1 193 ? -23.031 -13.609 -1.425 1 98.62 193 LEU B N 1
ATOM 2948 C CA . LEU B 1 193 ? -22.422 -13.32 -0.135 1 98.62 193 LEU B CA 1
ATOM 2949 C C . LEU B 1 193 ? -21.812 -11.922 -0.121 1 98.62 193 LEU B C 1
ATOM 2951 O O . LEU B 1 193 ? -21.953 -11.188 0.86 1 98.62 193 LEU B O 1
ATOM 2955 N N . LEU B 1 194 ? -21.188 -11.578 -1.214 1 98.56 194 LEU B N 1
ATOM 2956 C CA . LEU B 1 194 ? -20.625 -10.242 -1.36 1 98.56 194 LEU B CA 1
ATOM 2957 C C . LEU B 1 194 ? -21.719 -9.18 -1.278 1 98.56 194 LEU B C 1
ATOM 2959 O O . LEU B 1 194 ? -21.594 -8.203 -0.539 1 98.56 194 LEU B O 1
ATOM 2963 N N . GLY B 1 195 ? -22.75 -9.367 -1.998 1 98.62 195 GLY B N 1
ATOM 2964 C CA . GLY B 1 195 ? -23.891 -8.461 -1.959 1 98.62 195 GLY B CA 1
ATOM 2965 C C . GLY B 1 195 ? -24.547 -8.398 -0.597 1 98.62 195 GLY B C 1
ATOM 2966 O O . GLY B 1 195 ? -24.969 -7.324 -0.154 1 98.62 195 GLY B O 1
ATOM 2967 N N . GLY B 1 196 ? -24.688 -9.578 0.014 1 98.69 196 GLY B N 1
ATOM 2968 C CA . GLY B 1 196 ? -25.25 -9.625 1.359 1 98.69 196 GLY B CA 1
ATOM 2969 C C . GLY B 1 196 ? -24.453 -8.805 2.357 1 98.69 196 GLY B C 1
ATOM 2970 O O . GLY B 1 196 ? -25.016 -8.086 3.182 1 98.69 196 GLY B O 1
ATOM 2971 N N . ILE B 1 197 ? -23.172 -8.914 2.287 1 98.5 197 ILE B N 1
ATOM 2972 C CA . ILE B 1 197 ? -22.297 -8.141 3.164 1 98.5 197 ILE B CA 1
ATOM 2973 C C . ILE B 1 197 ? -22.5 -6.648 2.91 1 98.5 197 ILE B C 1
ATOM 2975 O O . ILE B 1 197 ? -22.688 -5.875 3.85 1 98.5 197 ILE B O 1
ATOM 2979 N N . THR B 1 198 ? -22.453 -6.25 1.643 1 98.62 198 THR B N 1
ATOM 2980 C CA . THR B 1 198 ? -22.594 -4.844 1.281 1 98.62 198 THR B CA 1
ATOM 2981 C C . THR B 1 198 ? -23.938 -4.289 1.75 1 98.62 198 THR B C 1
ATOM 2983 O O . THR B 1 198 ? -23.984 -3.225 2.369 1 98.62 198 THR B O 1
ATOM 2986 N N . ALA B 1 199 ? -24.969 -5.031 1.518 1 98.56 199 ALA B N 1
ATOM 2987 C CA . ALA B 1 199 ? -26.297 -4.617 1.962 1 98.56 199 ALA B CA 1
ATOM 2988 C C . ALA B 1 199 ? -26.359 -4.543 3.484 1 98.56 199 ALA B C 1
ATOM 2990 O O . ALA B 1 199 ? -26.922 -3.59 4.039 1 98.56 199 ALA B O 1
ATOM 2991 N N . GLY B 1 200 ? -25.844 -5.527 4.145 1 98.31 200 GLY B N 1
ATOM 2992 C CA . GLY B 1 200 ? -25.875 -5.578 5.598 1 98.31 200 GLY B CA 1
ATOM 2993 C C . GLY B 1 200 ? -25.141 -4.422 6.25 1 98.31 200 GLY B C 1
ATOM 2994 O O . GLY B 1 200 ? -25.672 -3.758 7.137 1 98.31 200 GLY B O 1
ATOM 2995 N N . VAL B 1 201 ? -23.922 -4.195 5.754 1 98 201 VAL B N 1
ATOM 2996 C CA . VAL B 1 201 ? -23.125 -3.145 6.375 1 98 201 VAL B CA 1
ATOM 2997 C C . VAL B 1 201 ? -23.719 -1.778 6.039 1 98 201 VAL B C 1
ATOM 2999 O O . VAL B 1 201 ? -23.688 -0.863 6.867 1 98 201 VAL B O 1
ATOM 3002 N N . ALA B 1 202 ? -24.219 -1.585 4.855 1 97.62 202 ALA B N 1
ATOM 3003 C CA . ALA B 1 202 ? -24.859 -0.327 4.473 1 97.62 202 ALA B CA 1
ATOM 3004 C C . ALA B 1 202 ? -26.078 -0.038 5.352 1 97.62 202 ALA B C 1
ATOM 3006 O O . ALA B 1 202 ? -26.359 1.119 5.668 1 97.62 202 ALA B O 1
ATOM 3007 N N . ALA B 1 203 ? -26.734 -1.067 5.742 1 97.44 203 ALA B N 1
ATOM 3008 C CA . ALA B 1 203 ? -27.953 -0.921 6.531 1 97.44 203 ALA B CA 1
ATOM 3009 C C . ALA B 1 203 ? -27.641 -0.685 8 1 97.44 203 ALA B C 1
ATOM 3011 O O . ALA B 1 203 ? -28.328 0.088 8.68 1 97.44 203 ALA B O 1
ATOM 3012 N N . LEU B 1 204 ? -26.594 -1.245 8.531 1 97.75 204 LEU B N 1
ATOM 3013 C CA . LEU B 1 204 ? -26.422 -1.314 9.977 1 97.75 204 LEU B CA 1
ATOM 3014 C C . LEU B 1 204 ? -25.328 -0.35 10.438 1 97.75 204 LEU B C 1
ATOM 3016 O O . LEU B 1 204 ? -25.469 0.315 11.461 1 97.75 204 LEU B O 1
ATOM 3020 N N . LEU B 1 205 ? -24.266 -0.217 9.68 1 97.56 205 LEU B N 1
ATOM 3021 C CA . LEU B 1 205 ? -23.047 0.389 10.195 1 97.56 205 LEU B CA 1
ATOM 3022 C C . LEU B 1 205 ? -23.188 1.901 10.312 1 97.56 205 LEU B C 1
ATOM 3024 O O . LEU B 1 205 ? -22.562 2.527 11.172 1 97.56 205 LEU B O 1
ATOM 3028 N N . PRO B 1 206 ? -24 2.473 9.484 1 97 206 PRO B N 1
ATOM 3029 C CA . PRO B 1 206 ? -24.172 3.91 9.695 1 97 206 PRO B CA 1
ATOM 3030 C C . PRO B 1 206 ? -24.688 4.234 11.102 1 97 206 PRO B C 1
ATOM 3032 O O . PRO B 1 206 ? -24.297 5.254 11.68 1 97 206 PRO B O 1
ATOM 3035 N N . PHE B 1 207 ? -25.484 3.393 11.672 1 97.06 207 PHE B N 1
ATOM 3036 C CA . PHE B 1 207 ? -25.984 3.59 13.039 1 97.06 207 PHE B CA 1
ATOM 3037 C C . PHE B 1 207 ? -24.844 3.428 14.047 1 97.06 207 PHE B C 1
ATOM 3039 O O . PHE B 1 207 ? -24.703 4.242 14.953 1 97.06 207 PHE B O 1
ATOM 3046 N N . ALA B 1 208 ? -24.109 2.432 13.844 1 96.44 208 ALA B N 1
ATOM 3047 C CA . ALA B 1 208 ? -22.969 2.189 14.727 1 96.44 208 ALA B CA 1
ATOM 3048 C C . ALA B 1 208 ? -21.953 3.314 14.625 1 96.44 208 ALA B C 1
ATOM 3050 O O . ALA B 1 208 ? -21.391 3.742 15.633 1 96.44 208 ALA B O 1
ATOM 3051 N N . SER B 1 209 ? -21.688 3.764 13.438 1 96.19 209 SER B N 1
ATOM 3052 C CA . SER B 1 209 ? -20.734 4.852 13.203 1 96.19 209 SER B CA 1
ATOM 3053 C C . SER B 1 209 ? -21.203 6.137 13.891 1 96.19 209 SER B C 1
ATOM 3055 O O . SER B 1 209 ? -20.391 6.848 14.492 1 96.19 209 SER B O 1
ATOM 3057 N N . ALA B 1 210 ? -22.469 6.395 13.742 1 94.75 210 ALA B N 1
ATOM 3058 C CA . ALA B 1 210 ? -23.016 7.578 14.398 1 94.75 210 ALA B CA 1
ATOM 3059 C C . ALA B 1 210 ? -22.844 7.5 15.914 1 94.75 210 ALA B C 1
ATOM 3061 O O . ALA B 1 210 ? -22.484 8.484 16.547 1 94.75 210 ALA B O 1
ATOM 3062 N N . ALA B 1 211 ? -23.156 6.379 16.453 1 94.56 211 ALA B N 1
ATOM 3063 C CA . ALA B 1 211 ? -23 6.176 17.891 1 94.56 211 ALA B CA 1
ATOM 3064 C C . ALA B 1 211 ? -21.547 6.398 18.312 1 94.56 211 ALA B C 1
ATOM 3066 O O . ALA B 1 211 ? -21.281 7.027 19.344 1 94.56 211 ALA B O 1
ATOM 3067 N N . ALA B 1 212 ? -20.625 5.898 17.516 1 93.5 212 ALA B N 1
ATOM 3068 C CA . ALA B 1 212 ? -19.203 6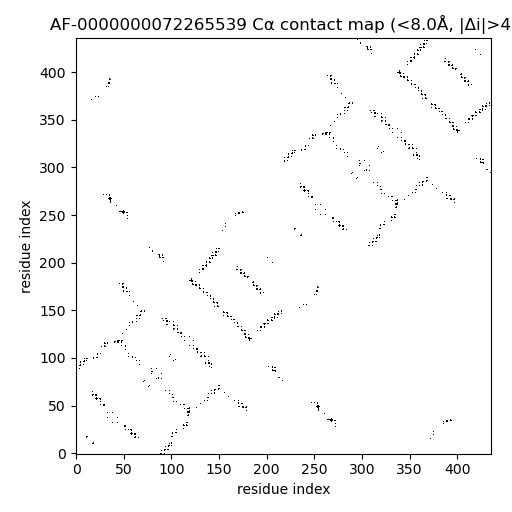.043 17.797 1 93.5 212 ALA B CA 1
ATOM 3069 C C . ALA B 1 212 ? -18.781 7.512 17.781 1 93.5 212 ALA B C 1
ATOM 3071 O O . ALA B 1 212 ? -18.031 7.961 18.656 1 93.5 212 ALA B O 1
ATOM 3072 N N . VAL B 1 213 ? -19.281 8.203 16.828 1 91.38 213 VAL B N 1
ATOM 3073 C CA . VAL B 1 213 ? -18.953 9.625 16.719 1 91.38 213 VAL B CA 1
ATOM 3074 C C . VAL B 1 213 ? -19.484 10.375 17.938 1 91.38 213 VAL B C 1
ATOM 3076 O O . VAL B 1 213 ? -18.797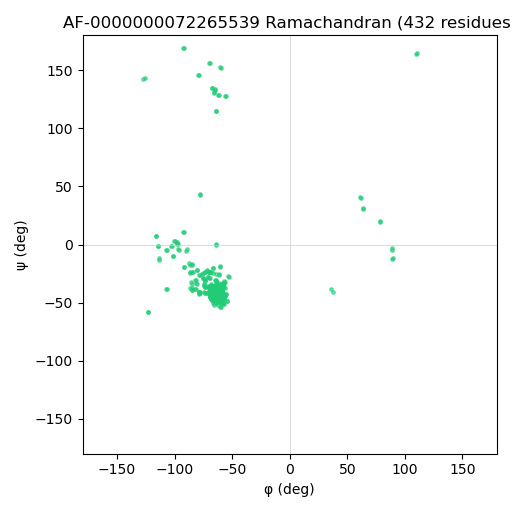 11.234 18.484 1 91.38 213 VAL B O 1
ATOM 3079 N N . ARG B 1 214 ? -20.672 10.039 18.359 1 90.75 214 ARG B N 1
ATOM 3080 C CA . ARG B 1 214 ? -21.281 10.688 19.516 1 90.75 214 ARG B CA 1
ATOM 3081 C C . ARG B 1 214 ? -20.453 10.43 20.766 1 90.75 214 ARG B C 1
ATOM 3083 O O . ARG B 1 214 ? -20.281 11.328 21.594 1 90.75 214 ARG B O 1
ATOM 3090 N N . ILE B 1 215 ? -20 9.328 20.891 1 87.56 215 ILE B N 1
ATOM 3091 C CA . ILE B 1 215 ? -19.219 8.938 22.062 1 87.56 215 ILE B CA 1
ATOM 3092 C C . ILE B 1 215 ? -17.875 9.664 22.062 1 87.56 215 ILE B C 1
ATOM 3094 O O . ILE B 1 215 ? -17.422 10.133 23.109 1 87.56 215 ILE B O 1
ATOM 3098 N N . ASN B 1 216 ? -17.234 9.766 20.844 1 85.38 216 ASN B N 1
ATOM 3099 C CA . ASN B 1 216 ? -15.898 10.352 20.734 1 85.38 216 ASN B CA 1
ATOM 3100 C C . ASN B 1 216 ? -15.945 11.875 20.906 1 85.38 216 ASN B C 1
ATOM 3102 O O . ASN B 1 216 ? -14.938 12.5 21.219 1 85.38 216 ASN B O 1
ATOM 3106 N N . LEU B 1 217 ? -17.031 12.438 20.656 1 80.88 217 LEU B N 1
ATOM 3107 C CA . LEU B 1 217 ? -17.141 13.891 20.75 1 80.88 217 LEU B CA 1
ATOM 3108 C C . LEU B 1 217 ? -17.562 14.297 22.156 1 80.88 217 LEU B C 1
ATOM 3110 O O . LEU B 1 217 ? -17.562 15.484 22.5 1 80.88 217 LEU B O 1
ATOM 3114 N N . ARG B 1 218 ? -17.844 13.398 22.969 1 75.69 218 ARG B N 1
ATOM 3115 C CA . ARG B 1 218 ? -18.094 13.703 24.375 1 75.69 218 ARG B CA 1
ATOM 3116 C C . ARG B 1 218 ? -16.797 13.75 25.172 1 75.69 218 ARG B C 1
ATOM 3118 O O . ARG B 1 218 ? -15.836 13.055 24.828 1 75.69 218 ARG B O 1
#

Solvent-accessible surface area (backbone atoms only — not comparable to full-atom values): 20936 Å² total; per-residue (Å²): 107,64,67,55,29,53,49,48,42,49,48,50,58,66,60,43,57,46,39,52,46,21,50,50,45,31,48,46,46,39,56,41,46,38,55,22,51,42,79,52,53,71,60,32,31,64,35,27,38,9,52,53,40,44,28,50,52,54,17,48,61,66,38,40,67,56,72,55,44,60,34,53,73,71,48,49,43,59,52,52,70,67,38,101,52,64,46,37,56,52,48,44,35,49,21,48,32,48,18,60,58,39,35,46,52,49,31,70,47,41,60,64,42,35,58,61,26,44,43,47,78,63,19,46,66,38,43,40,49,29,36,61,46,35,30,52,31,52,25,39,49,39,44,30,28,40,29,66,26,57,91,45,85,68,25,61,64,54,26,50,64,61,32,44,74,68,44,44,60,46,38,34,26,31,12,45,23,14,47,28,29,48,70,72,42,85,38,61,65,33,47,50,53,28,45,48,49,23,53,49,43,65,69,48,38,27,54,54,22,30,52,32,40,56,59,63,73,99,107,67,68,57,31,53,48,48,42,48,49,50,59,67,60,44,58,46,40,53,46,20,51,48,44,31,50,47,46,39,55,40,45,38,56,22,51,41,79,53,53,71,61,32,31,64,36,28,38,9,52,53,40,44,28,49,51,53,19,50,60,67,39,39,64,55,72,55,44,60,34,53,74,71,49,49,43,61,51,50,70,67,40,100,52,62,45,36,55,53,48,44,36,50,20,48,32,47,18,59,58,39,35,48,51,49,31,70,46,41,60,63,42,34,57,60,24,43,42,47,78,62,18,47,65,38,43,41,51,31,38,61,47,34,30,50,30,52,26,38,50,40,43,30,27,40,29,67,26,55,90,46,85,68,26,64,63,54,25,50,65,61,32,44,73,70,43,44,62,46,37,34,25,32,11,44,24,14,47,28,30,47,69,70,44,84,38,61,63,33,47,51,52,27,44,48,49,22,54,49,42,65,68,49,36,27,54,54,22,31,52,33,40,56,57,62,74,97

pLDDT: mean 92.41, std 7.55, range [58.09, 98.75]